Protein AF-A0A0S6UZM5-F1 (afdb_monomer_lite)

Sequence (549 aa):
MRRMVAARSAERSPAFHLGATVLGPVMTAFDAFIARRREEVSGPGRTVVVGFLGRDGFLSHRIWQQLHGTTSAYVEINRRVSLIASADTMQPLVDLLSKVFKIDAPTFGDMLKVMPARVAAFFAGFPDGIASGEELAEALPGLMNPAEIVELAAGLRARLLAYLRQAVPGFDDCTDLVLADLGYSGSVQKALRRIFNLEGIGVRLHGAYLMSLDDAFDDLAEEDSAKGFISDLVVSPHVKRMLIRNVALLEQICCSADGSVRDYDGNQVLREINPRPESQIALAAGVQAGALAFAEAAEVVARDFGLSPYATPDVAARWCAATLARLLLLPDDDELALLGELKHDVNLGTRALAPMIDGDFIRRQITARGLSAACTALAPPMWLAGCFARLSPSHAYLYALFGANRLPADVFGESPCDPVQIGLFHGNGEATLETVTVYRTGLGELRLRIPLSRAMGITTIALPLAKFAAEGLLHGVTVQSAATVRDAAESQDAIGIAADSLVYAGVRRNGAHYSTEDGDGCLLIPVAPMAQEIAVYSVAITPLGSVPR

Radius of gyration: 27.2 Å; chains: 1; bounding box: 57×62×79 Å

Foldseek 3Di:
DLVVLLVVVVPADPLLSCLQRFVQLLLLLLLVLLVVLQVVPDDPLAFEAEEEEAFLSQLSVVLNCLPPVDDHFDQQDDLLLLLLLLDPWLVSVLVLLQPAQKDAQVLVCLQQVDRQPLNQVVLVVDPVSMDRSNVCSVCVVVRDDGVVSNVSSNVQLVQSVLQCPVRIVCQLSHQEYEYEGQDALCSSVVSVVSSCVVVVNNREYEYRHCAYLPVSCPPDDPRHYYDHLQYCLQANNLLSVLLVLLCLLSSLLNTAPFAHFRGGDRNDGDGDHDLWDPVSNVSSVSSSNSSSSNSVVVVVVCVVVVHDLNPDSSNSSNVSSVSSCCCQQPNDPSSLVSRQQGWGQPPSRDSDTAGLEDLVLLLLCCQQARLLLSLVDDDPVRRSLSSLVVVHNVSSVVSSCVSNVNDDVLQGDWDWDAWDWKWFAAPVGDIDIDTWIWTQHSVRKIKTKDKDFLVRRTFKIKAQPLLFHQKWFWSFKWKFAAQDPVCRSSDSPIDTQDPVQKDWDQWDDDHRMIGHDPSRIIIMGGDDNHPYGMMMMMIIMRYDDDTPD

Secondary structure (DSSP, 8-state):
-HHHHHHTTTTS-HHHHHIIIIIHHHHHHHHHHHHHHHHHH--TT--EEEEEETTTTHHHHHHHHHHH-S--EEE---HHHHHHHT-SSSHHHHHHHTT-S-EEHHHHHHHHS---HHHHHHHHTSTTSEE-HHHHHHHHHHHS-HHHHHHHHHHHHHHHHHHHHHHSTTGGG-SEEEEEES-SS-HHHHHHHHHHHHTT---EEEEEEEE--GGGGTT--TT-EEEEEE-TTTS-HHHHHHHHHTTHHHHHHHS-SSPPEEEEETTEEEEPPP-S-HHHHHHHHHHHHHHHHHHHHHHHHHHHTT--TTSSHHHHHHHHHHHHHHHHHS--HHHHHHHTT-EEE-TTT--PEEES--HHHHHHHHHHH-HHHHHTPPSSSS-HHHHHHHH-HHHHHHHHHHHTT-S-HHHH-EEE---EEEEEEETTS-EEEEEE-EEEETTS-EEEEEEEEGGG-EEEEEE-GGGT-SEEEEEEEEEEEESSHHHHHH-S-PEEPPTTT-EEETEEEETTEEEESSS--EEEEE----SSSEEEEEEEEEEESS---

Structure (mmCIF, N/CA/C/O backbone):
data_AF-A0A0S6UZM5-F1
#
_entry.id   AF-A0A0S6UZM5-F1
#
loop_
_atom_site.group_PDB
_atom_site.id
_atom_site.type_symbol
_atom_site.label_atom_id
_atom_site.label_alt_id
_atom_site.label_comp_id
_atom_site.label_asym_id
_atom_site.label_entity_id
_atom_site.label_seq_id
_atom_site.pdbx_PDB_ins_code
_atom_site.Cartn_x
_atom_site.Cartn_y
_atom_site.Cartn_z
_atom_site.occupancy
_atom_site.B_iso_or_equiv
_atom_site.auth_seq_id
_atom_site.auth_comp_id
_atom_site.auth_asym_id
_atom_site.auth_atom_id
_atom_site.pdbx_PDB_model_num
ATOM 1 N N . MET A 1 1 ? -12.047 -24.907 13.522 1.00 85.44 1 MET A N 1
ATOM 2 C CA . MET A 1 1 ? -12.910 -23.721 13.324 1.00 85.44 1 MET A CA 1
ATOM 3 C C . MET A 1 1 ? -12.999 -23.270 11.865 1.00 85.44 1 MET A C 1
ATOM 5 O O . MET A 1 1 ? -14.012 -23.583 11.263 1.00 85.44 1 MET A O 1
ATOM 9 N N . ARG A 1 2 ? -11.972 -22.647 11.247 1.00 87.44 2 ARG A N 1
ATOM 10 C CA . ARG A 1 2 ? -12.039 -22.137 9.850 1.00 87.44 2 ARG A CA 1
ATOM 11 C C . ARG A 1 2 ? -12.701 -23.090 8.850 1.00 87.44 2 ARG A C 1
ATOM 13 O O . ARG A 1 2 ? -13.695 -22.740 8.232 1.00 87.44 2 ARG A O 1
ATOM 20 N N . ARG A 1 3 ? -12.165 -24.308 8.723 1.00 86.75 3 ARG A N 1
ATOM 21 C CA . ARG A 1 3 ? -12.686 -25.323 7.789 1.00 86.75 3 ARG A CA 1
ATOM 22 C C . ARG A 1 3 ? -14.144 -25.708 8.075 1.00 86.75 3 ARG A C 1
ATOM 24 O O . ARG A 1 3 ? -14.886 -25.985 7.148 1.00 86.75 3 ARG A O 1
ATOM 31 N N . MET A 1 4 ? -14.547 -25.703 9.345 1.00 87.44 4 MET A N 1
ATOM 32 C CA . MET A 1 4 ? -15.902 -26.077 9.766 1.00 87.44 4 MET A CA 1
ATOM 33 C C . MET A 1 4 ? -16.915 -24.992 9.409 1.00 87.44 4 MET A C 1
ATOM 35 O O . MET A 1 4 ? -18.008 -25.312 8.962 1.00 87.44 4 MET A O 1
ATOM 39 N N . VAL A 1 5 ? -16.540 -23.720 9.570 1.00 86.12 5 VAL A N 1
ATOM 40 C CA . VAL A 1 5 ? -17.376 -22.590 9.149 1.00 86.12 5 VAL A CA 1
ATOM 41 C C . VAL A 1 5 ? -17.463 -22.533 7.623 1.00 86.12 5 VAL A C 1
ATOM 43 O O . VAL A 1 5 ? -18.556 -22.431 7.081 1.00 86.12 5 VAL A O 1
ATOM 46 N N . ALA A 1 6 ? -16.336 -22.698 6.924 1.00 84.69 6 ALA A N 1
ATOM 47 C CA . ALA A 1 6 ? -16.293 -22.709 5.461 1.00 84.69 6 ALA A CA 1
ATOM 48 C C . ALA A 1 6 ? -17.192 -23.796 4.844 1.00 84.69 6 ALA A C 1
ATOM 50 O O . ALA A 1 6 ? -17.907 -23.534 3.879 1.00 84.69 6 ALA A O 1
ATOM 51 N N . ALA A 1 7 ? -17.218 -24.995 5.437 1.00 84.69 7 ALA A N 1
ATOM 52 C CA . ALA A 1 7 ? -18.064 -26.097 4.979 1.00 84.69 7 ALA A CA 1
ATOM 53 C C . ALA A 1 7 ? -19.571 -25.772 5.018 1.00 84.69 7 ALA A C 1
ATOM 55 O O . ALA A 1 7 ? -20.331 -26.345 4.244 1.00 84.69 7 ALA A O 1
ATOM 56 N N . ARG A 1 8 ? -20.009 -24.836 5.874 1.00 81.56 8 ARG A N 1
ATOM 57 C CA . ARG A 1 8 ? -21.412 -24.387 5.960 1.00 81.56 8 ARG A CA 1
ATOM 58 C C . ARG A 1 8 ? -21.798 -23.382 4.863 1.00 81.56 8 ARG A C 1
ATOM 60 O O . ARG A 1 8 ? -22.967 -23.032 4.754 1.00 81.56 8 ARG A O 1
ATOM 67 N N . SER A 1 9 ? -20.837 -22.944 4.047 1.00 73.69 9 SER A N 1
ATOM 68 C CA . SER A 1 9 ? -21.001 -21.864 3.064 1.00 73.69 9 SER A CA 1
ATOM 69 C C . SER A 1 9 ? -20.527 -22.243 1.654 1.00 73.69 9 SER A C 1
ATOM 71 O O . SER A 1 9 ? -20.304 -21.355 0.837 1.00 73.69 9 SER A O 1
ATOM 73 N N . ALA A 1 10 ? -20.374 -23.542 1.362 1.00 69.31 10 ALA A N 1
ATOM 74 C CA . ALA A 1 10 ? -19.727 -24.085 0.158 1.00 69.31 10 ALA A CA 1
ATOM 75 C C . ALA A 1 10 ? -20.266 -23.532 -1.184 1.00 69.31 10 ALA A C 1
ATOM 77 O O . ALA A 1 10 ? -19.493 -23.335 -2.115 1.00 69.31 10 ALA A O 1
ATOM 78 N N . GLU A 1 11 ? -21.559 -23.215 -1.273 1.00 76.50 11 GLU A N 1
ATOM 79 C CA . GLU A 1 11 ? -22.232 -22.799 -2.519 1.00 76.50 11 GLU A CA 1
ATOM 80 C C . GLU A 1 11 ? -22.228 -21.275 -2.772 1.00 76.50 11 GLU A C 1
ATOM 82 O O . GLU A 1 11 ? -22.949 -20.772 -3.633 1.00 76.50 11 GLU A O 1
ATOM 87 N N . ARG A 1 12 ? -21.459 -20.497 -2.001 1.00 90.06 12 ARG A N 1
ATOM 88 C CA . ARG A 1 12 ? -21.417 -19.029 -2.121 1.00 90.06 12 ARG A CA 1
ATOM 89 C C . ARG A 1 12 ? -20.424 -18.548 -3.190 1.00 90.06 12 ARG A C 1
ATOM 91 O O . ARG A 1 12 ? -19.651 -19.322 -3.744 1.00 90.06 12 ARG A O 1
ATOM 98 N N . SER A 1 13 ? -20.462 -17.247 -3.497 1.00 94.00 13 SER A N 1
ATOM 99 C CA . SER A 1 13 ? -19.566 -16.630 -4.483 1.00 94.00 13 SER A CA 1
ATOM 100 C C . SER A 1 13 ? -18.091 -16.686 -4.046 1.00 94.00 13 SER A C 1
ATOM 102 O O . SER A 1 13 ? -17.817 -16.723 -2.843 1.00 94.00 13 SER A O 1
ATOM 104 N N . PRO A 1 14 ? -17.123 -16.617 -4.983 1.00 95.12 14 PRO A N 1
ATOM 105 C CA . PRO A 1 14 ? -15.694 -16.583 -4.645 1.00 95.12 14 PRO A CA 1
ATOM 106 C C . PRO A 1 14 ? -15.320 -15.457 -3.669 1.00 95.12 14 PRO A C 1
ATOM 108 O O . PRO A 1 14 ? -14.567 -15.672 -2.724 1.00 95.12 14 PRO A O 1
ATOM 111 N N . ALA A 1 15 ? -15.920 -14.273 -3.836 1.00 96.88 15 ALA A N 1
ATOM 112 C CA . ALA A 1 15 ? -15.749 -13.141 -2.925 1.00 96.88 15 ALA A CA 1
ATOM 113 C C . ALA A 1 15 ? -16.181 -13.483 -1.494 1.00 96.88 15 ALA A C 1
ATOM 115 O O . ALA A 1 15 ? -15.427 -13.281 -0.543 1.00 96.88 15 ALA A O 1
ATOM 116 N N . PHE A 1 16 ? -17.370 -14.070 -1.342 1.00 97.00 16 PHE A N 1
ATOM 117 C CA . PHE A 1 16 ? -17.861 -14.515 -0.043 1.00 97.00 16 PHE A CA 1
ATOM 118 C C . PHE A 1 16 ? -16.939 -15.574 0.570 1.00 97.00 16 PHE A C 1
ATOM 120 O O . PHE A 1 16 ? -16.645 -15.517 1.762 1.00 97.00 16 PHE A O 1
ATOM 127 N N . HIS A 1 17 ? -16.445 -16.520 -0.231 1.00 94.81 17 HIS A N 1
ATOM 128 C CA . HIS A 1 17 ? -15.506 -17.547 0.225 1.00 94.81 17 HIS A CA 1
ATOM 129 C C . HIS A 1 17 ? -14.191 -16.970 0.734 1.00 94.81 17 HIS A C 1
ATOM 131 O O . HIS A 1 17 ? -13.746 -17.354 1.819 1.00 94.81 17 HIS A O 1
ATOM 137 N N . LEU A 1 18 ? -13.594 -16.016 0.016 1.00 95.94 18 LEU A N 1
ATOM 138 C CA . LEU A 1 18 ? -12.414 -15.286 0.487 1.00 95.94 18 LEU A CA 1
ATOM 139 C C . LEU A 1 18 ? -12.703 -14.607 1.835 1.00 95.94 18 LEU A C 1
ATOM 141 O O . LEU A 1 18 ? -11.931 -14.736 2.790 1.00 95.94 18 LEU A O 1
ATOM 145 N N . GLY A 1 19 ? -13.863 -13.959 1.935 1.00 97.00 19 GLY A N 1
ATOM 146 C CA . GLY A 1 19 ? -14.378 -13.377 3.169 1.00 97.00 19 GLY A CA 1
ATOM 147 C C . GLY A 1 19 ? -14.452 -14.378 4.316 1.00 97.00 19 GLY A C 1
ATOM 148 O O . GLY A 1 19 ? -13.893 -14.146 5.380 1.00 97.00 19 GLY A O 1
ATOM 149 N N . ALA A 1 20 ? -15.094 -15.523 4.108 1.00 95.88 20 ALA A N 1
ATOM 150 C CA . ALA A 1 20 ? -15.341 -16.505 5.160 1.00 95.88 20 ALA A CA 1
ATOM 151 C C . ALA A 1 20 ? -14.094 -17.313 5.559 1.00 95.88 20 ALA A C 1
ATOM 153 O O . ALA A 1 20 ? -14.008 -17.821 6.679 1.00 95.88 20 ALA A O 1
ATOM 154 N N . THR A 1 21 ? -13.127 -17.475 4.654 1.00 94.25 21 THR A N 1
ATOM 155 C CA . THR A 1 21 ? -11.963 -18.349 4.869 1.00 94.25 21 THR A CA 1
ATOM 156 C C . THR A 1 21 ? -10.681 -17.591 5.191 1.00 94.25 21 THR A C 1
ATOM 158 O O . THR A 1 21 ? -9.805 -18.139 5.862 1.00 94.25 21 THR A O 1
ATOM 161 N N . VAL A 1 22 ? -10.547 -16.339 4.769 1.00 95.88 22 VAL A N 1
ATOM 162 C CA . VAL A 1 22 ? -9.329 -15.557 4.997 1.00 95.88 22 VAL A CA 1
ATOM 163 C C . VAL A 1 22 ? -9.628 -14.386 5.911 1.00 95.88 22 VAL A C 1
ATOM 165 O O . VAL A 1 22 ? -9.108 -14.341 7.027 1.00 95.88 22 VAL A O 1
ATOM 168 N N . LEU A 1 23 ? -10.494 -13.475 5.468 1.00 97.44 23 LEU A N 1
ATOM 169 C CA . LEU A 1 23 ? -10.681 -12.200 6.151 1.00 97.44 23 LEU A CA 1
ATOM 170 C C . LEU A 1 23 ? -11.438 -12.356 7.476 1.00 97.44 23 LEU A C 1
ATOM 172 O O . LEU A 1 23 ? -10.972 -11.881 8.500 1.00 97.44 23 LEU A O 1
ATOM 176 N N . GLY A 1 24 ? -12.544 -13.093 7.490 1.00 97.06 24 GLY A N 1
ATOM 177 C CA . GLY A 1 24 ? -13.364 -13.372 8.670 1.00 97.06 24 GLY A CA 1
ATOM 178 C C . GLY A 1 24 ? -12.556 -13.891 9.858 1.00 97.06 24 GLY A C 1
ATOM 179 O O . GLY A 1 24 ? -12.554 -13.236 10.895 1.00 97.06 24 GLY A O 1
ATOM 180 N N . PRO A 1 25 ? -11.794 -14.996 9.722 1.00 96.75 25 PRO A N 1
ATOM 181 C CA . PRO A 1 25 ? -10.934 -15.498 10.794 1.00 96.75 25 PRO A CA 1
ATOM 182 C C . PRO A 1 25 ? -9.990 -14.454 11.389 1.00 96.75 25 PRO A C 1
ATOM 184 O O . PRO A 1 25 ? -9.824 -14.411 12.608 1.00 96.75 25 PRO A O 1
ATOM 187 N N . VAL A 1 26 ? -9.390 -13.622 10.535 1.00 97.81 26 VAL A N 1
ATOM 188 C CA . VAL A 1 26 ? -8.460 -12.566 10.943 1.00 97.81 26 VAL A CA 1
ATOM 189 C C . VAL A 1 26 ? -9.202 -11.449 11.667 1.00 97.81 26 VAL A C 1
ATOM 191 O O . VAL A 1 26 ? -8.804 -11.062 12.762 1.00 97.81 26 VAL A O 1
ATOM 194 N N . MET A 1 27 ? -10.300 -10.961 11.092 1.00 98.06 27 MET A N 1
ATOM 195 C CA . MET A 1 27 ? -11.045 -9.831 11.638 1.00 98.06 27 MET A CA 1
ATOM 196 C C . MET A 1 27 ? -11.783 -10.188 12.933 1.00 98.06 27 MET A C 1
ATOM 198 O O . MET A 1 27 ? -11.846 -9.358 13.831 1.00 98.06 27 MET A O 1
ATOM 202 N N . THR A 1 28 ? -12.261 -11.427 13.096 1.00 97.31 28 THR A N 1
ATOM 203 C CA . THR A 1 28 ? -12.820 -11.904 14.375 1.00 97.31 28 THR A CA 1
ATOM 204 C C . THR A 1 28 ? -11.739 -12.043 15.453 1.00 97.31 28 THR A C 1
ATOM 206 O O . THR A 1 28 ? -11.984 -11.756 16.620 1.00 97.31 28 THR A O 1
ATOM 209 N N . ALA A 1 29 ? -10.516 -12.447 15.092 1.00 97.62 29 ALA A N 1
ATOM 210 C CA . ALA A 1 29 ? -9.406 -12.453 16.047 1.00 97.62 29 ALA A CA 1
ATOM 211 C C . ALA A 1 29 ? -8.964 -11.030 16.426 1.00 97.62 29 ALA A C 1
ATOM 213 O O . ALA A 1 29 ? -8.625 -10.776 17.583 1.00 97.62 29 ALA A O 1
ATOM 214 N N . PHE A 1 30 ? -8.993 -10.105 15.464 1.00 98.31 30 PHE A N 1
ATOM 215 C CA . PHE A 1 30 ? -8.709 -8.696 15.702 1.00 98.31 30 PHE A CA 1
ATOM 216 C C . PHE A 1 30 ? -9.771 -8.037 16.594 1.00 98.31 30 PHE A C 1
ATOM 218 O O . PHE A 1 30 ? -9.415 -7.298 17.505 1.00 98.31 30 PHE A O 1
ATOM 225 N N . ASP A 1 31 ? -11.050 -8.373 16.421 1.00 97.69 31 ASP A N 1
ATOM 226 C CA . ASP A 1 31 ? -12.130 -7.971 17.332 1.00 97.69 31 ASP A CA 1
ATOM 227 C C . ASP A 1 31 ? -11.852 -8.410 18.783 1.00 97.69 31 ASP A C 1
ATOM 229 O O . ASP A 1 31 ? -11.865 -7.585 19.700 1.00 97.69 31 ASP A O 1
ATOM 233 N N . ALA A 1 32 ? -11.456 -9.673 18.991 1.00 96.88 32 ALA A N 1
ATOM 234 C CA . ALA A 1 32 ? -11.058 -10.164 20.312 1.00 96.88 32 ALA A CA 1
ATOM 235 C C . ALA A 1 32 ? -9.831 -9.420 20.882 1.00 96.88 32 ALA A C 1
ATOM 237 O O . ALA A 1 32 ? -9.722 -9.225 22.096 1.00 96.88 32 ALA A O 1
ATOM 238 N N . PHE A 1 33 ? -8.901 -8.987 20.027 1.00 97.94 33 PHE A N 1
ATOM 239 C CA . PHE A 1 33 ? -7.779 -8.135 20.426 1.00 97.94 33 PHE A CA 1
ATOM 240 C C . PHE A 1 33 ? -8.234 -6.725 20.835 1.00 97.94 33 PHE A C 1
ATOM 242 O O . PHE A 1 33 ? -7.762 -6.216 21.852 1.00 97.94 33 PHE A O 1
ATOM 249 N N . ILE A 1 34 ? -9.176 -6.113 20.114 1.00 97.75 34 ILE A N 1
ATOM 250 C CA . ILE A 1 34 ? -9.752 -4.804 20.467 1.00 97.75 34 ILE A CA 1
ATOM 251 C C . ILE A 1 34 ? -10.487 -4.886 21.810 1.00 97.75 34 ILE A C 1
ATOM 253 O O . ILE A 1 34 ? -10.294 -4.020 22.665 1.00 97.75 34 ILE A O 1
ATOM 257 N N . ALA A 1 35 ? -11.272 -5.945 22.036 1.00 96.31 35 ALA A N 1
ATOM 258 C CA . ALA A 1 35 ? -11.973 -6.168 23.301 1.00 96.31 35 ALA A CA 1
ATOM 259 C C . ALA A 1 35 ? -10.993 -6.238 24.483 1.00 96.31 35 ALA A C 1
ATOM 261 O O . ALA A 1 35 ? -11.160 -5.527 25.473 1.00 96.31 35 ALA A O 1
ATOM 262 N N . ARG A 1 36 ? -9.897 -6.991 24.333 1.00 95.94 36 ARG A N 1
ATOM 263 C CA . ARG A 1 36 ? -8.811 -7.022 25.325 1.00 95.94 36 ARG A CA 1
ATOM 264 C C . ARG A 1 36 ? -8.165 -5.672 25.520 1.00 95.94 36 ARG A C 1
ATOM 266 O O . ARG A 1 36 ? -7.889 -5.286 26.647 1.00 95.94 36 ARG A O 1
ATOM 273 N N . ARG A 1 37 ? -7.913 -4.942 24.434 1.00 96.31 37 ARG A N 1
ATOM 274 C CA . ARG A 1 37 ? -7.292 -3.626 24.530 1.00 96.31 37 ARG A CA 1
ATOM 275 C C . ARG A 1 37 ? -8.156 -2.666 25.343 1.00 96.31 37 ARG A C 1
ATOM 277 O O . ARG A 1 37 ? -7.624 -1.929 26.167 1.00 96.31 37 ARG A O 1
ATOM 284 N N . ARG A 1 38 ? -9.475 -2.718 25.151 1.00 95.94 38 ARG A N 1
ATOM 285 C CA . ARG A 1 38 ? -10.454 -1.989 25.965 1.00 95.94 38 ARG A CA 1
ATOM 286 C C . ARG A 1 38 ? -10.398 -2.422 27.432 1.00 95.94 38 ARG A C 1
ATOM 288 O O . ARG A 1 38 ? -10.387 -1.558 28.304 1.00 95.94 38 ARG A O 1
ATOM 295 N N . GLU A 1 39 ? -10.343 -3.720 27.718 1.00 95.38 39 GLU A N 1
ATOM 296 C CA . GLU A 1 39 ? -10.223 -4.243 29.089 1.00 95.38 39 GLU A CA 1
ATOM 297 C C . GLU A 1 39 ? -8.922 -3.795 29.776 1.00 95.38 39 GLU A C 1
ATOM 299 O O . GLU A 1 39 ? -8.967 -3.350 30.918 1.00 95.38 39 GLU A O 1
ATOM 304 N N . GLU A 1 40 ? -7.784 -3.833 29.075 1.00 95.88 40 GLU A N 1
ATOM 305 C CA . GLU A 1 40 ? -6.468 -3.418 29.593 1.00 95.88 40 GLU A CA 1
ATOM 306 C C . GLU A 1 40 ? -6.440 -1.963 30.071 1.00 95.88 40 GLU A C 1
ATOM 308 O O . GLU A 1 40 ? -5.724 -1.634 31.016 1.00 95.88 40 GLU A O 1
ATOM 313 N N . VAL A 1 41 ? -7.166 -1.080 29.383 1.00 95.56 41 VAL A N 1
ATOM 314 C CA . VAL A 1 41 ? -7.205 0.352 29.716 1.00 95.56 41 VAL A CA 1
ATOM 315 C C . VAL A 1 41 ? -8.385 0.710 30.614 1.00 95.56 41 VAL A C 1
ATOM 317 O O . VAL A 1 41 ? -8.430 1.821 31.139 1.00 95.56 41 VAL A O 1
ATOM 320 N N . SER A 1 42 ? -9.307 -0.228 30.839 1.00 93.81 42 SER A N 1
ATOM 321 C CA . SER A 1 42 ? -10.415 -0.072 31.779 1.00 93.81 42 SER A CA 1
ATOM 322 C C . SER A 1 42 ? -9.931 -0.135 33.232 1.00 93.81 42 SER A C 1
ATOM 324 O O . SER A 1 42 ? -8.879 -0.685 33.548 1.00 93.81 42 SER A O 1
ATOM 326 N N . GLY A 1 43 ? -10.709 0.437 34.148 1.00 91.50 43 GLY A N 1
ATOM 327 C CA . GLY A 1 43 ? -10.397 0.440 35.576 1.00 91.50 43 GLY A CA 1
ATOM 328 C C . GLY A 1 43 ? -11.340 1.340 36.375 1.00 91.50 43 GLY A C 1
ATOM 329 O O . GLY A 1 43 ? -12.168 2.037 35.784 1.00 91.50 43 GLY A O 1
ATOM 330 N N . PRO A 1 44 ? -11.238 1.347 37.716 1.00 91.12 44 PRO A N 1
ATOM 331 C CA . PRO A 1 44 ? -12.053 2.219 38.556 1.00 91.12 44 PRO A CA 1
ATOM 332 C C . PRO A 1 44 ? -11.910 3.693 38.150 1.00 91.12 44 PRO A C 1
ATOM 334 O O . PRO A 1 44 ? -10.797 4.205 38.050 1.00 91.12 44 PRO A O 1
ATOM 337 N N . GLY A 1 45 ? -13.039 4.368 37.911 1.00 90.44 45 GLY A N 1
ATOM 338 C CA . GLY A 1 45 ? -13.072 5.780 37.510 1.00 90.44 45 GLY A CA 1
ATOM 339 C C . GLY A 1 45 ? -12.680 6.059 36.056 1.00 90.44 45 GLY A C 1
ATOM 340 O O . GLY A 1 45 ? -12.530 7.225 35.701 1.00 90.44 45 GLY A O 1
ATOM 341 N N . ARG A 1 46 ? -12.508 5.025 35.220 1.00 93.50 46 ARG A N 1
ATOM 342 C CA . ARG A 1 46 ? -12.264 5.184 33.783 1.00 93.50 46 ARG A CA 1
ATOM 343 C C . ARG A 1 46 ? -13.523 4.916 32.972 1.00 93.50 46 ARG A C 1
ATOM 345 O O . ARG A 1 46 ? -14.173 3.885 33.143 1.00 93.50 46 ARG A O 1
ATOM 352 N N . THR A 1 47 ? -13.807 5.815 32.043 1.00 94.62 47 THR A N 1
ATOM 353 C CA . THR A 1 47 ? -14.874 5.694 31.052 1.00 94.62 47 THR A CA 1
ATOM 354 C C . THR A 1 47 ? -14.224 5.476 29.692 1.00 94.62 47 THR A C 1
ATOM 356 O O . THR A 1 47 ? -13.693 6.414 29.096 1.00 94.62 47 THR A O 1
ATOM 359 N N . VAL A 1 48 ? -14.247 4.226 29.223 1.00 95.19 48 VAL A N 1
ATOM 360 C CA . VAL A 1 48 ? -13.569 3.805 27.989 1.00 95.19 48 VAL A CA 1
ATOM 361 C C . VAL A 1 48 ? -14.565 3.666 26.844 1.00 95.19 48 VAL A C 1
ATOM 363 O O . VAL A 1 48 ? -15.480 2.837 26.914 1.00 95.19 48 VAL A O 1
ATOM 366 N N . VAL A 1 49 ? -14.339 4.406 25.761 1.00 95.81 49 VAL A N 1
ATOM 367 C CA . VAL A 1 49 ? -15.097 4.280 24.507 1.00 95.81 49 VAL A CA 1
ATOM 368 C C . VAL A 1 49 ? -14.218 3.650 23.429 1.00 95.81 49 VAL A C 1
ATOM 370 O O . VAL A 1 49 ? -13.026 3.932 23.346 1.00 95.81 49 VAL A O 1
ATOM 373 N N . VAL A 1 50 ? -14.800 2.786 22.594 1.00 96.94 50 VAL A N 1
ATOM 374 C CA . VAL A 1 50 ? -14.127 2.227 21.412 1.00 96.94 50 VAL A CA 1
ATOM 375 C C . VAL A 1 50 ? -14.625 2.954 20.169 1.00 96.94 50 VAL A C 1
ATOM 377 O O . VAL A 1 50 ? -15.821 2.930 19.870 1.00 96.94 50 VAL A O 1
ATOM 380 N N . GLY A 1 51 ? -13.709 3.596 19.452 1.00 96.88 51 GLY A N 1
ATOM 381 C CA . GLY A 1 51 ? -13.930 4.219 18.155 1.00 96.88 51 GLY A CA 1
ATOM 382 C C . GLY A 1 51 ? -13.222 3.443 17.049 1.00 96.88 51 GLY A C 1
ATOM 383 O O . GLY A 1 51 ? -12.028 3.175 17.134 1.00 96.88 51 GLY A O 1
ATOM 384 N N . PHE A 1 52 ? -13.946 3.102 15.993 1.00 97.06 52 PHE A N 1
ATOM 385 C CA . PHE A 1 52 ? -13.397 2.504 14.783 1.00 97.06 52 PHE A CA 1
ATOM 386 C C . PHE A 1 52 ? -13.160 3.601 13.759 1.00 97.06 52 PHE A C 1
ATOM 388 O O . PHE A 1 52 ? -14.104 4.308 13.399 1.00 97.06 52 PHE A O 1
ATOM 395 N N . LEU A 1 53 ? -11.919 3.756 13.299 1.00 95.50 53 LEU A N 1
ATOM 396 C CA . LEU A 1 53 ? -11.602 4.774 12.305 1.00 95.50 53 LEU A CA 1
ATOM 397 C C . LEU A 1 53 ? -12.308 4.460 10.982 1.00 95.50 53 LEU A C 1
ATOM 399 O O . LEU A 1 53 ? -12.347 3.321 10.516 1.00 95.50 53 LEU A O 1
ATOM 403 N N . GLY A 1 54 ? -12.925 5.487 10.408 1.00 90.19 54 GLY A N 1
ATOM 404 C CA . GLY A 1 54 ? -13.761 5.366 9.228 1.00 90.19 54 GLY A CA 1
ATOM 405 C C . GLY A 1 54 ? -12.984 4.937 7.994 1.00 90.19 54 GLY A C 1
ATOM 406 O O . GLY A 1 54 ? -11.758 5.016 7.936 1.00 90.19 54 GLY A O 1
ATOM 407 N N . ARG A 1 55 ? -13.740 4.508 6.983 1.00 89.19 55 ARG A N 1
ATOM 408 C CA . ARG A 1 55 ? -13.245 3.856 5.773 1.00 89.19 55 ARG A CA 1
ATOM 409 C C . ARG A 1 55 ? -12.636 2.502 6.119 1.00 89.19 55 ARG A C 1
ATOM 411 O O . ARG A 1 55 ? -13.388 1.538 6.094 1.00 89.19 55 ARG A O 1
ATOM 418 N N . ASP A 1 56 ? -11.367 2.408 6.495 1.00 90.25 56 ASP A N 1
ATOM 419 C CA . ASP A 1 56 ? -10.663 1.120 6.614 1.00 90.25 56 ASP A CA 1
ATOM 420 C C . ASP A 1 56 ? -11.094 0.295 7.841 1.00 90.25 56 ASP A C 1
ATOM 422 O O . ASP A 1 56 ? -11.163 -0.933 7.771 1.00 90.25 56 ASP A O 1
ATOM 426 N N . GLY A 1 57 ? -11.507 0.944 8.934 1.00 93.81 57 GLY A N 1
ATOM 427 C CA . GLY A 1 57 ? -12.074 0.276 10.112 1.00 93.81 57 GLY A CA 1
ATOM 428 C C . GLY A 1 57 ? -13.538 -0.162 9.964 1.00 93.81 57 GLY A C 1
ATOM 429 O O . GLY A 1 57 ? -14.111 -0.679 10.926 1.00 93.81 57 GLY A O 1
ATOM 430 N N . PHE A 1 58 ? -14.162 0.009 8.790 1.00 96.12 58 PHE A N 1
ATOM 431 C CA . PHE A 1 58 ? -15.578 -0.304 8.562 1.00 96.12 58 PHE A CA 1
ATOM 432 C C . PHE A 1 58 ? -15.930 -1.765 8.857 1.00 96.12 58 PHE A C 1
ATOM 434 O O . PHE A 1 58 ? -16.854 -2.028 9.627 1.00 96.12 58 PHE A O 1
ATOM 441 N N . LEU A 1 59 ? -15.193 -2.727 8.294 1.00 97.69 59 LEU A N 1
ATOM 442 C CA . LEU A 1 59 ? -15.474 -4.143 8.542 1.00 97.69 59 LEU A CA 1
ATOM 443 C C . LEU A 1 59 ? -15.299 -4.519 10.023 1.00 97.69 59 LEU A C 1
ATOM 445 O O . LEU A 1 59 ? -16.141 -5.228 10.573 1.00 97.69 59 LEU A O 1
ATOM 449 N N . SER A 1 60 ? -14.252 -4.012 10.680 1.00 97.12 60 SER A N 1
ATOM 450 C CA . SER A 1 60 ? -14.025 -4.222 12.117 1.00 97.12 60 SER A CA 1
ATOM 451 C C . SER A 1 60 ? -15.200 -3.702 12.945 1.00 97.12 60 SER A C 1
ATOM 453 O O . SER A 1 60 ? -15.696 -4.407 13.819 1.00 97.12 60 SER A O 1
ATOM 455 N N . HIS A 1 61 ? -15.700 -2.507 12.619 1.00 96.94 61 HIS A N 1
ATOM 456 C CA . HIS A 1 61 ? -16.865 -1.924 13.279 1.00 96.94 61 HIS A CA 1
ATOM 457 C C . HIS A 1 61 ? -18.122 -2.781 13.092 1.00 96.94 61 HIS A C 1
ATOM 459 O O . HIS A 1 61 ? -18.856 -3.026 14.046 1.00 96.94 61 HIS A O 1
ATOM 465 N N . ARG A 1 62 ? -18.367 -3.280 11.874 1.00 96.56 62 ARG A N 1
ATOM 466 C CA . ARG A 1 62 ? -19.521 -4.143 11.571 1.00 96.56 62 ARG A CA 1
ATOM 467 C C . ARG A 1 62 ? -19.481 -5.452 12.360 1.00 96.56 62 ARG A C 1
ATOM 469 O O . ARG A 1 62 ? -20.511 -5.867 12.884 1.00 96.56 62 ARG A O 1
ATOM 476 N N . ILE A 1 63 ? -18.305 -6.072 12.466 1.00 96.94 63 ILE A N 1
ATOM 477 C CA . ILE A 1 63 ? -18.101 -7.276 13.283 1.00 96.94 63 ILE A CA 1
ATOM 478 C C . ILE A 1 63 ? -18.345 -6.958 14.759 1.00 96.94 63 ILE A C 1
ATOM 480 O O . ILE A 1 63 ? -19.102 -7.676 15.409 1.00 96.94 63 ILE A O 1
ATOM 484 N N . TRP A 1 64 ? -17.793 -5.852 15.264 1.00 96.25 64 TRP A N 1
ATOM 485 C CA . TRP A 1 64 ? -17.987 -5.444 16.654 1.00 96.25 64 TRP A CA 1
ATOM 486 C C . TRP A 1 64 ? -19.466 -5.243 16.998 1.00 96.25 64 TRP A C 1
ATOM 488 O O . TRP A 1 64 ? -19.959 -5.770 17.996 1.00 96.25 64 TRP A O 1
ATOM 498 N N . GLN A 1 65 ? -20.197 -4.514 16.148 1.00 94.31 65 GLN A N 1
ATOM 499 C CA . GLN A 1 65 ? -21.634 -4.288 16.316 1.00 94.31 65 GLN A CA 1
ATOM 500 C C . GLN A 1 65 ? -22.415 -5.603 16.364 1.00 94.31 65 GLN A C 1
ATOM 502 O O . GLN A 1 65 ? -23.321 -5.747 17.183 1.00 94.31 65 GLN A O 1
ATOM 507 N N . GLN A 1 66 ? -22.057 -6.555 15.501 1.00 92.81 66 GLN A N 1
ATOM 508 C CA . GLN A 1 66 ? -22.726 -7.846 15.418 1.00 92.81 66 GLN A CA 1
ATOM 509 C C . GLN A 1 66 ? -22.448 -8.738 16.636 1.00 92.81 66 GLN A C 1
ATOM 511 O O . GLN A 1 66 ? -23.361 -9.419 17.094 1.00 92.81 66 GLN A O 1
ATOM 516 N N . LEU A 1 67 ? -21.216 -8.743 17.153 1.00 92.88 67 LEU A N 1
ATOM 517 C CA . LEU A 1 67 ? -20.810 -9.643 18.238 1.00 92.88 67 LEU A CA 1
ATOM 518 C C . LEU A 1 67 ? -21.108 -9.093 19.634 1.00 92.88 67 LEU A C 1
ATOM 520 O O . LEU A 1 67 ? -21.505 -9.847 20.518 1.00 92.88 67 LEU A O 1
ATOM 524 N N . HIS A 1 68 ? -20.923 -7.790 19.853 1.00 90.50 68 HIS A N 1
ATOM 525 C CA . HIS A 1 68 ? -20.991 -7.221 21.202 1.00 90.50 68 HIS A CA 1
ATOM 526 C C . HIS A 1 68 ? -22.305 -6.501 21.486 1.00 90.50 68 HIS A C 1
ATOM 528 O O . HIS A 1 68 ? -22.661 -6.354 22.651 1.00 90.50 68 HIS A O 1
ATOM 534 N N . GLY A 1 69 ? -23.009 -5.996 20.464 1.00 76.25 69 GLY A N 1
ATOM 535 C CA . GLY A 1 69 ? -24.235 -5.201 20.644 1.00 76.25 69 GLY A CA 1
ATOM 536 C C . GLY A 1 69 ? -24.070 -3.965 21.550 1.00 76.25 69 GLY A C 1
ATOM 537 O O . GLY A 1 69 ? -25.059 -3.419 22.034 1.00 76.25 69 GLY A O 1
ATOM 538 N N . THR A 1 70 ? -22.828 -3.544 21.822 1.00 68.69 70 THR A N 1
ATOM 539 C CA . THR A 1 70 ? -22.474 -2.452 22.741 1.00 68.69 70 THR A CA 1
ATOM 540 C C . THR A 1 70 ? -22.243 -1.138 22.000 1.00 68.69 70 THR A C 1
ATOM 542 O O . THR A 1 70 ? -22.052 -1.103 20.786 1.00 68.69 70 THR A O 1
ATOM 545 N N . THR A 1 71 ? -22.232 -0.037 22.753 1.00 75.62 71 THR A N 1
ATOM 546 C CA . THR A 1 71 ? -21.891 1.301 22.261 1.00 75.62 71 THR A CA 1
ATOM 547 C C . THR A 1 71 ? -20.434 1.363 21.792 1.00 75.62 71 THR A C 1
ATOM 549 O O . THR A 1 71 ? -19.511 1.401 22.606 1.00 75.62 71 THR A O 1
ATOM 552 N N . SER A 1 72 ? -20.243 1.411 20.477 1.00 90.88 72 SER A N 1
ATOM 553 C CA . SER A 1 72 ? -19.007 1.813 19.801 1.00 90.88 72 SER A CA 1
ATOM 554 C C . SER A 1 72 ? -19.281 2.998 18.882 1.00 90.88 72 SER A C 1
ATOM 556 O O . SER A 1 72 ? -20.418 3.208 18.456 1.00 90.88 72 SER A O 1
ATOM 558 N N . ALA A 1 73 ? -18.239 3.750 18.548 1.00 93.75 73 ALA A N 1
ATOM 559 C CA . ALA A 1 73 ? -18.315 4.845 17.591 1.00 93.75 73 ALA A CA 1
ATOM 560 C C . ALA A 1 73 ? -17.720 4.427 16.241 1.00 93.75 73 ALA A C 1
ATOM 562 O O . ALA A 1 73 ? -16.651 3.818 16.194 1.00 93.75 73 ALA A O 1
ATOM 563 N N . TYR A 1 74 ? -18.377 4.795 15.142 1.00 94.62 74 TYR A N 1
ATOM 564 C CA . TYR A 1 74 ? -17.760 4.804 13.816 1.00 94.62 74 TYR A CA 1
ATOM 565 C C . TYR A 1 74 ? -17.278 6.222 13.534 1.00 94.62 74 TYR A C 1
ATOM 567 O O . TYR A 1 74 ? -18.082 7.132 13.334 1.00 94.62 74 TYR A O 1
ATOM 575 N N . VAL A 1 75 ? -15.966 6.412 13.607 1.00 94.44 75 VAL A N 1
ATOM 576 C CA . VAL A 1 75 ? -15.325 7.724 13.649 1.00 94.44 75 VAL A CA 1
ATOM 577 C C . VAL A 1 75 ? -14.716 8.019 12.287 1.00 94.44 75 VAL A C 1
ATOM 579 O O . VAL A 1 75 ? -13.586 7.645 11.984 1.00 94.44 75 VAL A O 1
ATOM 582 N N . GLU A 1 76 ? -15.482 8.693 11.443 1.00 93.94 76 GLU A N 1
ATOM 583 C CA . GLU A 1 76 ? -15.097 9.079 10.093 1.00 93.94 76 GLU A CA 1
ATOM 584 C C . GLU A 1 76 ? -14.107 10.239 10.117 1.00 93.94 76 GLU A C 1
ATOM 586 O O . GLU A 1 76 ? -14.464 11.402 9.978 1.00 93.94 76 GLU A O 1
ATOM 591 N N . ILE A 1 77 ? -12.834 9.894 10.286 1.00 91.62 77 ILE A N 1
ATOM 592 C CA . ILE A 1 77 ? -11.705 10.812 10.212 1.00 91.62 77 ILE A CA 1
ATOM 593 C C . ILE A 1 77 ? -10.714 10.232 9.219 1.00 91.62 77 ILE A C 1
ATOM 595 O O . ILE A 1 77 ? -10.278 9.094 9.373 1.00 91.62 77 ILE A O 1
ATOM 599 N N . ASN A 1 78 ? -10.319 11.018 8.218 1.00 87.88 78 ASN A N 1
ATOM 600 C CA . ASN A 1 78 ? -9.205 10.641 7.358 1.00 87.88 78 ASN A CA 1
ATOM 601 C C . ASN A 1 78 ? -7.909 11.348 7.773 1.00 87.88 78 ASN A C 1
ATOM 603 O O . ASN A 1 78 ? -7.914 12.421 8.382 1.00 87.88 78 ASN A O 1
ATOM 607 N N . ARG A 1 79 ? -6.782 10.743 7.379 1.00 88.06 79 ARG A N 1
ATOM 608 C CA . ARG A 1 79 ? -5.426 11.228 7.675 1.00 88.06 79 ARG A CA 1
ATOM 609 C C . ARG A 1 79 ? -5.219 12.691 7.266 1.00 88.06 79 ARG A C 1
ATOM 611 O O . ARG A 1 79 ? -4.587 13.444 7.998 1.00 88.06 79 ARG A O 1
ATOM 618 N N . ARG A 1 80 ? -5.740 13.092 6.103 1.00 88.19 80 ARG A N 1
ATOM 619 C CA . ARG A 1 80 ? -5.586 14.448 5.558 1.00 88.19 80 ARG A CA 1
ATOM 620 C C . ARG A 1 80 ? -6.268 15.493 6.442 1.00 88.19 80 ARG A C 1
ATOM 622 O O . ARG A 1 80 ? -5.620 16.439 6.876 1.00 88.19 80 ARG A O 1
ATOM 629 N N . VAL A 1 81 ? -7.554 15.304 6.735 1.00 90.31 81 VAL A N 1
ATOM 630 C CA . VAL A 1 81 ? -8.359 16.231 7.544 1.00 90.31 81 VAL A CA 1
ATOM 631 C C . VAL A 1 81 ? -7.805 16.331 8.961 1.00 90.31 81 VAL A C 1
ATOM 633 O O . VAL A 1 81 ? -7.680 17.438 9.477 1.00 90.31 81 VAL A O 1
ATOM 636 N N . SER A 1 82 ? -7.406 15.210 9.573 1.00 92.62 82 SER A N 1
ATOM 637 C CA . SER A 1 82 ? -6.813 15.239 10.913 1.00 92.62 82 SER A CA 1
ATOM 638 C C . SER A 1 82 ? -5.482 15.991 10.942 1.00 92.62 82 SER A C 1
ATOM 640 O O . SER A 1 82 ? -5.255 16.776 11.858 1.00 92.62 82 SER A O 1
ATOM 642 N N . LEU A 1 83 ? -4.613 15.795 9.941 1.00 92.00 83 LEU A N 1
ATOM 643 C CA . LEU A 1 83 ? -3.323 16.490 9.875 1.00 92.00 83 LEU A CA 1
ATOM 644 C C . LEU A 1 83 ? -3.508 18.002 9.718 1.00 92.00 83 LEU A C 1
ATOM 646 O O . LEU A 1 83 ? -2.899 18.755 10.476 1.00 92.00 83 LEU A O 1
ATOM 650 N N . ILE A 1 84 ? -4.393 18.439 8.815 1.00 92.69 84 ILE A N 1
ATOM 651 C CA . ILE A 1 84 ? -4.701 19.865 8.634 1.00 92.69 84 ILE A CA 1
ATOM 652 C C . ILE A 1 84 ? -5.299 20.451 9.920 1.00 92.69 84 ILE A C 1
ATOM 654 O O . ILE A 1 84 ? -4.832 21.481 10.387 1.00 92.69 84 ILE A O 1
ATOM 658 N N . ALA A 1 85 ? -6.275 19.783 10.544 1.00 94.81 85 ALA A N 1
ATOM 659 C CA . ALA A 1 85 ? -6.895 20.251 11.789 1.00 94.81 85 ALA A CA 1
ATOM 660 C C . ALA A 1 85 ? -5.905 20.336 12.968 1.00 94.81 85 ALA A C 1
ATOM 662 O O . ALA A 1 85 ? -6.072 21.158 13.872 1.00 94.81 85 ALA A O 1
ATOM 663 N N . SER A 1 86 ? -4.868 19.495 12.960 1.00 94.94 86 SER A N 1
ATOM 664 C CA . SER A 1 86 ? -3.818 19.492 13.980 1.00 94.94 86 SER A CA 1
ATOM 665 C C . SER A 1 86 ? -2.777 20.600 13.812 1.00 94.94 86 SER A C 1
ATOM 667 O O . SER A 1 86 ? -1.930 20.764 14.685 1.00 94.94 86 SER A O 1
ATOM 669 N N . ALA A 1 87 ? -2.805 21.352 12.709 1.00 93.94 87 ALA A N 1
ATOM 670 C CA . ALA A 1 87 ? -1.807 22.376 12.451 1.00 93.94 87 ALA A CA 1
ATOM 671 C C . ALA A 1 87 ? -1.970 23.596 13.378 1.00 93.94 87 ALA A C 1
ATOM 673 O O . ALA A 1 87 ? -3.008 24.253 13.413 1.00 93.94 87 ALA A O 1
ATOM 674 N N . ASP A 1 88 ? -0.900 23.916 14.103 1.00 92.94 88 ASP A N 1
ATOM 675 C CA . ASP A 1 88 ? -0.675 25.189 14.816 1.00 92.94 88 ASP A CA 1
ATOM 676 C C . ASP A 1 88 ? 0.477 26.003 14.181 1.00 92.94 88 ASP A C 1
ATOM 678 O O . ASP A 1 88 ? 0.838 27.085 14.635 1.00 92.94 88 ASP A O 1
ATOM 682 N N . THR A 1 89 ? 1.055 25.447 13.116 1.00 92.38 89 THR A N 1
ATOM 683 C CA . THR A 1 89 ? 2.224 25.901 12.364 1.00 92.38 89 THR A CA 1
ATOM 684 C C . THR A 1 89 ? 2.078 25.425 10.916 1.00 92.38 89 THR A C 1
ATOM 686 O O . THR A 1 89 ? 1.226 24.598 10.599 1.00 92.38 89 THR A O 1
ATOM 689 N N . MET A 1 90 ? 2.940 25.912 10.024 1.00 90.81 90 MET A N 1
ATOM 690 C CA . MET A 1 90 ? 3.002 25.492 8.616 1.00 90.81 90 MET A CA 1
ATOM 691 C C . MET A 1 90 ? 3.419 24.014 8.442 1.00 90.81 90 MET A C 1
ATOM 693 O O . MET A 1 90 ? 3.010 23.354 7.488 1.00 90.81 90 MET A O 1
ATOM 697 N N . GLN A 1 91 ? 4.234 23.487 9.364 1.00 90.38 91 GLN A N 1
ATOM 698 C CA . GLN A 1 91 ? 4.947 22.217 9.188 1.00 90.38 91 GLN A CA 1
ATOM 699 C C . GLN A 1 91 ? 4.042 21.004 8.893 1.00 90.38 91 GLN A C 1
ATOM 701 O O . GLN A 1 91 ? 4.357 20.265 7.965 1.00 90.38 91 GLN A O 1
ATOM 706 N N . PRO A 1 92 ? 2.896 20.789 9.572 1.00 90.00 92 PRO A N 1
ATOM 707 C CA . PRO A 1 92 ? 2.056 19.615 9.305 1.00 90.00 92 PRO A CA 1
ATOM 708 C C . PRO A 1 92 ? 1.483 19.580 7.888 1.00 90.00 92 PRO A C 1
ATOM 710 O O . PRO A 1 92 ? 1.248 18.504 7.340 1.00 90.00 92 PRO A O 1
ATOM 713 N N . LEU A 1 93 ? 1.267 20.753 7.287 1.00 89.44 93 LEU A N 1
ATOM 714 C CA . LEU A 1 93 ? 0.822 20.862 5.905 1.00 89.44 93 LEU A CA 1
ATOM 715 C C . LEU A 1 93 ? 1.974 20.594 4.926 1.00 89.44 93 LEU A C 1
ATOM 717 O O . LEU A 1 93 ? 1.772 19.884 3.946 1.00 89.44 93 LEU A O 1
ATOM 721 N N . VAL A 1 94 ? 3.185 21.075 5.220 1.00 91.00 94 VAL A N 1
ATOM 722 C CA . VAL A 1 94 ? 4.408 20.742 4.460 1.00 91.00 94 VAL A CA 1
ATOM 723 C C . VAL A 1 94 ? 4.651 19.227 4.470 1.00 91.00 94 VAL A C 1
ATOM 725 O O . VAL A 1 94 ? 4.843 18.625 3.416 1.00 91.00 94 VAL A O 1
ATOM 728 N N . ASP A 1 95 ? 4.547 18.585 5.636 1.00 88.56 95 ASP A N 1
ATOM 729 C CA . ASP A 1 95 ? 4.726 17.134 5.804 1.00 88.56 95 ASP A CA 1
ATOM 730 C C . ASP A 1 95 ? 3.648 16.297 5.098 1.00 88.56 95 ASP A C 1
ATOM 732 O O . ASP A 1 95 ? 3.864 15.119 4.792 1.00 88.56 95 ASP A O 1
ATOM 736 N N . LEU A 1 96 ? 2.455 16.868 4.915 1.00 87.69 96 LEU A N 1
ATOM 737 C CA . LEU A 1 96 ? 1.363 16.260 4.163 1.00 87.69 96 LEU A CA 1
ATOM 738 C C . LEU A 1 96 ? 1.617 16.388 2.659 1.00 87.69 96 LEU A C 1
ATOM 740 O O . LEU A 1 96 ? 1.528 15.389 1.946 1.00 87.69 96 LEU A O 1
ATOM 744 N N . LEU A 1 97 ? 1.928 17.598 2.188 1.00 89.19 97 LEU A N 1
ATOM 745 C CA . LEU A 1 97 ? 2.105 17.895 0.768 1.00 89.19 97 LEU A CA 1
ATOM 746 C C . LEU A 1 97 ? 3.342 17.211 0.193 1.00 89.19 97 LEU A C 1
ATOM 748 O O . LEU A 1 97 ? 3.243 16.666 -0.897 1.00 89.19 97 LEU A O 1
ATOM 752 N N . SER A 1 98 ? 4.443 17.101 0.940 1.00 88.94 98 SER A N 1
ATOM 753 C CA . SER A 1 98 ? 5.654 16.392 0.486 1.00 88.94 98 SER A CA 1
ATOM 754 C C . SER A 1 98 ? 5.422 14.912 0.157 1.00 88.94 98 SER A C 1
ATOM 756 O O . SER A 1 98 ? 6.202 14.301 -0.567 1.00 88.94 98 SER A O 1
ATOM 758 N N . LYS A 1 99 ? 4.328 14.323 0.656 1.00 84.19 99 LYS A N 1
ATOM 759 C CA . LYS A 1 99 ? 3.929 12.932 0.385 1.00 84.19 99 LYS A CA 1
ATOM 760 C C . LYS A 1 99 ? 2.956 12.804 -0.787 1.00 84.19 99 LYS A C 1
ATOM 762 O O . LYS A 1 99 ? 2.570 11.689 -1.138 1.00 84.19 99 LYS A O 1
ATOM 767 N N . VAL A 1 100 ? 2.521 13.917 -1.374 1.00 83.31 100 VAL A N 1
ATOM 768 C CA . VAL A 1 100 ? 1.632 13.935 -2.537 1.00 83.31 100 VAL A CA 1
ATOM 769 C C . VAL A 1 100 ? 2.472 13.805 -3.803 1.00 83.31 100 VAL A C 1
ATOM 771 O O . VAL A 1 100 ? 3.345 14.622 -4.068 1.00 83.31 100 VAL A O 1
ATOM 774 N N . PHE A 1 101 ? 2.194 12.786 -4.619 1.00 80.19 101 PHE A N 1
ATOM 775 C CA . PHE A 1 101 ? 2.967 12.545 -5.840 1.00 80.19 101 PHE A CA 1
ATOM 776 C C . PHE A 1 101 ? 2.817 13.682 -6.862 1.00 80.19 101 PHE A C 1
ATOM 778 O O . PHE A 1 101 ? 3.804 14.186 -7.389 1.00 80.19 101 PHE A O 1
ATOM 785 N N . LYS A 1 102 ? 1.574 14.098 -7.126 1.00 84.56 102 LYS A N 1
ATOM 786 C CA . LYS A 1 102 ? 1.228 15.203 -8.027 1.00 84.56 102 LYS A CA 1
ATOM 787 C C . LYS A 1 102 ? -0.004 15.931 -7.514 1.00 84.56 102 LYS A C 1
ATOM 789 O O . LYS A 1 102 ? -0.926 15.289 -7.010 1.00 84.56 102 LYS A O 1
ATOM 794 N N . ILE A 1 103 ? -0.025 17.247 -7.671 1.00 87.31 103 ILE A N 1
ATOM 795 C CA . ILE A 1 103 ? -1.131 18.106 -7.253 1.00 87.31 103 ILE A CA 1
ATOM 796 C C . ILE A 1 103 ? -1.316 19.249 -8.252 1.00 87.31 103 ILE A C 1
ATOM 798 O O . ILE A 1 103 ? -0.346 19.747 -8.820 1.00 87.31 103 ILE A O 1
ATOM 802 N N . ASP A 1 104 ? -2.568 19.638 -8.478 1.00 89.56 104 ASP A N 1
ATOM 803 C CA . ASP A 1 104 ? -2.950 20.791 -9.291 1.00 89.56 104 ASP A CA 1
ATOM 804 C C . ASP A 1 104 ? -3.658 21.857 -8.437 1.00 89.56 104 ASP A C 1
ATOM 806 O O . ASP A 1 104 ? -4.009 21.632 -7.270 1.00 89.56 104 ASP A O 1
ATOM 810 N N . ALA A 1 105 ? -3.877 23.039 -9.020 1.00 90.81 105 ALA A N 1
ATOM 811 C CA . ALA A 1 105 ? -4.555 24.130 -8.325 1.00 90.81 105 ALA A CA 1
ATOM 812 C C . ALA A 1 105 ? -5.976 23.747 -7.851 1.00 90.81 105 ALA A C 1
ATOM 814 O O . ALA A 1 105 ? -6.270 23.967 -6.675 1.00 90.81 105 ALA A O 1
ATOM 815 N N . PRO A 1 106 ? -6.866 23.146 -8.670 1.00 88.50 106 PRO A N 1
ATOM 816 C CA . PRO A 1 106 ? -8.181 22.714 -8.191 1.00 88.50 106 PRO A CA 1
ATOM 817 C C . PRO A 1 106 ? -8.114 21.784 -6.974 1.00 88.50 106 PRO A C 1
ATOM 819 O O . PRO A 1 106 ? -8.821 22.016 -5.996 1.00 88.50 106 PRO A O 1
ATOM 822 N N . THR A 1 107 ? -7.221 20.791 -6.986 1.00 85.25 107 THR A N 1
ATOM 823 C CA . THR A 1 107 ? -7.036 19.848 -5.874 1.00 85.25 107 THR A CA 1
ATOM 824 C C . THR A 1 107 ? -6.541 20.549 -4.615 1.00 85.25 107 THR A C 1
ATOM 826 O O . THR A 1 107 ? -7.035 20.272 -3.522 1.00 85.25 107 THR A O 1
ATOM 829 N N . PHE A 1 108 ? -5.591 21.480 -4.743 1.00 89.69 108 PHE A N 1
ATOM 830 C CA . PHE A 1 108 ? -5.132 22.282 -3.609 1.00 89.69 108 PHE A CA 1
ATOM 831 C C . PHE A 1 108 ? -6.267 23.129 -3.020 1.00 89.69 108 PHE A C 1
ATOM 833 O O . PHE A 1 108 ? -6.472 23.143 -1.804 1.00 89.69 108 PHE A O 1
ATOM 840 N N . GLY A 1 109 ? -7.037 23.795 -3.885 1.00 88.44 109 GLY A N 1
ATOM 841 C CA . GLY A 1 109 ? -8.195 24.591 -3.486 1.00 88.44 109 GLY A CA 1
ATOM 842 C C . GLY A 1 109 ? -9.254 23.747 -2.785 1.00 88.44 109 GLY A C 1
ATOM 843 O O . GLY A 1 109 ? -9.777 24.146 -1.747 1.00 88.44 109 GLY A O 1
ATOM 844 N N . ASP A 1 110 ? -9.513 22.541 -3.282 1.00 83.12 110 ASP A N 1
ATOM 845 C CA . ASP A 1 110 ? -10.412 21.586 -2.641 1.00 83.12 110 ASP A CA 1
ATOM 846 C C . ASP A 1 110 ? -9.861 21.070 -1.305 1.00 83.12 110 ASP A C 1
ATOM 848 O O . ASP A 1 110 ? -10.644 20.822 -0.384 1.00 83.12 110 ASP A O 1
ATOM 852 N N . MET A 1 111 ? -8.542 20.925 -1.170 1.00 85.00 111 MET A N 1
ATOM 853 C CA 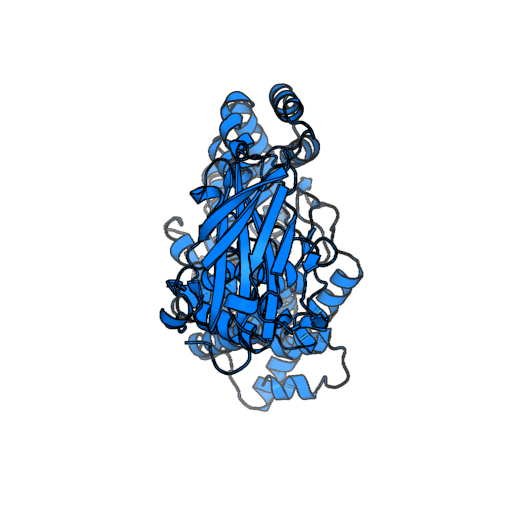. MET A 1 111 ? -7.888 20.464 0.054 1.00 85.00 111 MET A CA 1
ATOM 854 C C . MET A 1 111 ? -7.944 21.509 1.172 1.00 85.00 111 MET A C 1
ATOM 856 O O . MET A 1 111 ? -8.340 21.169 2.286 1.00 85.00 111 MET A O 1
ATOM 860 N N . LEU A 1 112 ? -7.558 22.759 0.893 1.00 86.25 112 LEU A N 1
ATOM 861 C CA . LEU A 1 112 ? -7.466 23.820 1.909 1.00 86.25 112 LEU A CA 1
ATOM 862 C C . LEU A 1 112 ? -8.682 24.743 1.968 1.00 86.25 112 LEU A C 1
ATOM 864 O O . LEU A 1 112 ? -8.771 25.575 2.866 1.00 86.25 112 LEU A O 1
ATOM 868 N N . LYS A 1 113 ? -9.614 24.613 1.018 1.00 84.19 113 LYS A N 1
ATOM 869 C CA . LYS A 1 113 ? -10.780 25.499 0.840 1.00 84.19 113 LYS A CA 1
ATOM 870 C C . LYS A 1 113 ? -10.416 26.954 0.539 1.00 84.19 113 LYS A C 1
ATOM 872 O O . LYS A 1 113 ? -11.281 27.824 0.572 1.00 84.19 113 LYS A O 1
ATOM 877 N N . VAL A 1 114 ? -9.153 27.208 0.201 1.00 87.38 114 VAL A N 1
ATOM 878 C CA . VAL A 1 114 ? -8.626 28.515 -0.189 1.00 87.38 114 VAL A CA 1
ATOM 879 C C . VAL A 1 114 ? -7.704 28.372 -1.391 1.00 87.38 114 VAL A C 1
ATOM 881 O O . VAL A 1 114 ? -7.028 27.359 -1.560 1.00 87.38 114 VAL A O 1
ATOM 884 N N . MET A 1 115 ? -7.650 29.417 -2.213 1.00 92.31 115 MET A N 1
ATOM 885 C CA . MET A 1 115 ? -6.717 29.514 -3.333 1.00 92.31 115 MET A CA 1
ATOM 886 C C . MET A 1 115 ? -6.037 30.887 -3.321 1.00 92.31 115 MET A C 1
ATOM 888 O O . MET A 1 115 ? -6.512 31.819 -3.975 1.00 92.31 115 MET A O 1
ATOM 892 N N . PRO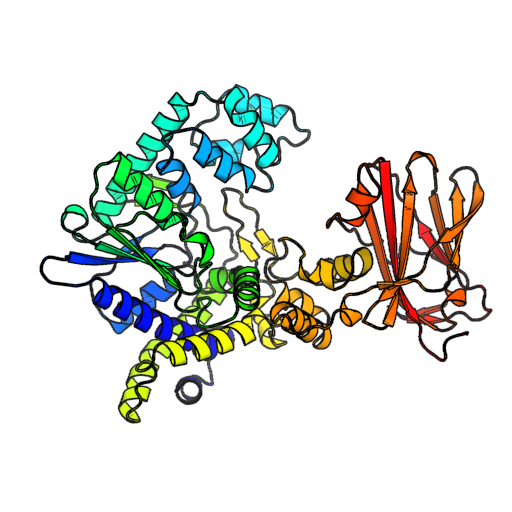 A 1 116 ? -4.946 31.054 -2.553 1.00 91.81 116 PRO A N 1
ATOM 893 C CA . PRO A 1 116 ? -4.176 32.290 -2.565 1.00 91.81 116 PRO A CA 1
ATOM 894 C C . PRO A 1 116 ? -3.629 32.577 -3.967 1.00 91.81 116 PRO A C 1
ATOM 896 O O . PRO A 1 116 ? -3.160 31.673 -4.659 1.00 91.81 116 PRO A O 1
ATOM 899 N N . ALA A 1 117 ? -3.614 33.848 -4.379 1.00 93.25 117 ALA A N 1
ATOM 900 C CA . ALA A 1 117 ? -3.152 34.236 -5.717 1.00 93.25 117 ALA A CA 1
ATOM 901 C C . ALA A 1 117 ? -1.711 33.778 -6.015 1.00 93.25 117 ALA A C 1
ATOM 903 O O . ALA A 1 117 ? -1.399 33.407 -7.144 1.00 93.25 117 ALA A O 1
ATOM 904 N N . ARG A 1 118 ? -0.841 33.750 -4.993 1.00 95.06 118 ARG A N 1
ATOM 905 C CA . ARG A 1 118 ? 0.533 33.235 -5.115 1.00 95.06 118 ARG A CA 1
ATOM 906 C C . ARG A 1 118 ? 0.572 31.735 -5.401 1.00 95.06 118 ARG A C 1
ATOM 908 O O . ARG A 1 118 ? 1.385 31.308 -6.209 1.00 95.06 118 ARG A O 1
ATOM 915 N N . VAL A 1 119 ? -0.322 30.956 -4.790 1.00 94.12 119 VAL A N 1
ATOM 916 C CA . VAL A 1 119 ? -0.441 29.514 -5.051 1.00 94.12 119 VAL A CA 1
ATOM 917 C C . VAL A 1 119 ? -0.961 29.269 -6.469 1.00 94.12 119 VAL A C 1
ATOM 919 O O . VAL A 1 119 ? -0.400 28.456 -7.197 1.00 94.12 119 VAL A O 1
ATOM 922 N N . ALA A 1 120 ? -1.975 30.018 -6.911 1.00 94.56 120 ALA A N 1
ATOM 923 C CA . ALA A 1 120 ? -2.462 29.925 -8.288 1.00 94.56 120 ALA A CA 1
ATOM 924 C C . ALA A 1 120 ? -1.360 30.261 -9.314 1.00 94.56 120 ALA A C 1
ATOM 926 O O . ALA A 1 120 ? -1.209 29.561 -10.314 1.00 94.56 120 ALA A O 1
ATOM 927 N N . ALA A 1 121 ? -0.559 31.298 -9.043 1.00 95.88 121 ALA A N 1
ATOM 928 C CA . ALA A 1 121 ? 0.578 31.674 -9.881 1.00 95.88 121 ALA A CA 1
ATOM 929 C C . ALA A 1 121 ? 1.694 30.614 -9.886 1.00 95.88 121 ALA A C 1
ATOM 931 O O . ALA A 1 121 ? 2.292 30.386 -10.934 1.00 95.88 121 ALA A O 1
ATOM 932 N N . PHE A 1 122 ? 1.948 29.949 -8.752 1.00 96.38 122 PHE A N 1
ATOM 933 C CA . PHE A 1 122 ? 2.889 28.828 -8.667 1.00 96.38 122 PHE A CA 1
ATOM 934 C C . PHE A 1 122 ? 2.493 27.704 -9.630 1.00 96.38 122 PHE A C 1
ATOM 936 O O . PHE A 1 122 ? 3.299 27.318 -10.471 1.00 96.38 122 PHE A O 1
ATOM 943 N N . PHE A 1 123 ? 1.235 27.249 -9.589 1.00 96.00 123 PHE A N 1
ATOM 944 C CA . PHE A 1 123 ? 0.762 26.206 -10.504 1.00 96.00 123 PHE A CA 1
ATOM 945 C C . PHE A 1 123 ? 0.800 26.648 -11.970 1.00 96.00 123 PHE A C 1
ATOM 947 O O . PHE A 1 123 ? 1.209 25.868 -12.823 1.00 96.00 123 PHE A O 1
ATOM 954 N N . ALA A 1 124 ? 0.459 27.904 -12.273 1.00 94.44 124 ALA A N 1
ATOM 955 C CA . ALA A 1 124 ? 0.533 28.441 -13.635 1.00 94.44 124 ALA A CA 1
ATOM 956 C C . ALA A 1 124 ? 1.959 28.452 -14.231 1.00 94.44 124 ALA A C 1
ATOM 958 O O . ALA A 1 124 ? 2.106 28.593 -15.444 1.00 94.44 124 ALA A O 1
ATOM 959 N N . GLY A 1 125 ? 3.000 28.306 -13.402 1.00 93.31 125 GLY A N 1
ATOM 960 C CA . GLY A 1 125 ? 4.389 28.164 -13.844 1.00 93.31 125 GLY A CA 1
ATOM 961 C C . GLY A 1 125 ? 4.740 26.783 -14.411 1.00 93.31 125 GLY A C 1
ATOM 962 O O . GLY A 1 125 ? 5.782 26.647 -15.050 1.00 93.31 125 GLY A O 1
ATOM 963 N N . PHE A 1 126 ? 3.889 25.771 -14.215 1.00 92.56 126 PHE A N 1
ATOM 964 C CA . PHE A 1 126 ? 4.103 24.416 -14.724 1.00 92.56 126 PHE A CA 1
ATOM 965 C C . PHE A 1 126 ? 3.358 24.211 -16.056 1.00 92.56 126 PHE A C 1
ATOM 967 O O . PHE A 1 126 ? 2.207 24.637 -16.160 1.00 92.56 126 PHE A O 1
ATOM 974 N N . PRO A 1 127 ? 3.951 23.521 -17.056 1.00 83.25 127 PRO A N 1
ATOM 975 C CA . PRO A 1 127 ? 3.359 23.343 -18.391 1.00 83.25 127 PRO A CA 1
ATOM 976 C C . PRO A 1 127 ? 1.918 22.804 -18.411 1.00 83.25 127 PRO A C 1
ATOM 978 O O . PRO A 1 127 ? 1.144 23.195 -19.278 1.00 83.25 127 PRO A O 1
ATOM 981 N N . ASP A 1 128 ? 1.552 21.977 -17.426 1.00 87.25 128 ASP A N 1
ATOM 982 C CA . ASP A 1 128 ? 0.214 21.381 -17.290 1.00 87.25 128 ASP A CA 1
ATOM 983 C C . ASP A 1 128 ? -0.551 21.880 -16.050 1.00 87.25 128 ASP A C 1
ATOM 985 O O . ASP A 1 128 ? -1.597 21.335 -15.697 1.00 87.25 128 ASP A O 1
ATOM 989 N N . GLY A 1 129 ? -0.030 22.880 -15.332 1.00 89.69 129 GLY A N 1
ATOM 990 C CA . GLY A 1 129 ? -0.609 23.319 -14.058 1.00 89.69 129 GLY A CA 1
ATOM 991 C C . GLY A 1 129 ? -0.443 22.320 -12.903 1.00 89.69 129 GLY A C 1
ATOM 992 O O . GLY A 1 129 ? -1.110 22.461 -11.877 1.00 89.69 129 GLY A O 1
ATOM 993 N N . ILE A 1 130 ? 0.411 21.306 -13.075 1.00 89.06 130 ILE A N 1
ATOM 994 C CA . ILE A 1 130 ? 0.634 20.206 -12.131 1.00 89.06 130 ILE A CA 1
ATOM 995 C C . ILE A 1 130 ? 2.070 20.277 -11.614 1.00 89.06 130 ILE A C 1
ATOM 997 O O . ILE A 1 130 ? 3.011 20.231 -12.406 1.00 89.06 130 ILE A O 1
ATOM 1001 N N . ALA A 1 131 ? 2.221 20.320 -10.293 1.00 90.56 131 ALA A N 1
ATOM 1002 C CA . ALA A 1 131 ? 3.506 20.248 -9.601 1.00 90.56 131 ALA A CA 1
ATOM 1003 C C . ALA A 1 131 ? 3.615 18.943 -8.801 1.00 90.56 131 ALA A C 1
ATOM 1005 O O . ALA A 1 131 ? 2.601 18.291 -8.506 1.00 90.56 131 ALA A O 1
ATOM 1006 N N . SER A 1 132 ? 4.831 18.563 -8.416 1.00 89.06 132 SER A N 1
ATOM 1007 C CA . SER A 1 132 ? 5.009 17.565 -7.361 1.00 89.06 132 SER A CA 1
ATOM 1008 C C . SER A 1 132 ? 4.628 18.153 -5.998 1.00 89.06 132 SER A C 1
ATOM 1010 O O . SER A 1 132 ? 4.667 19.367 -5.772 1.00 89.06 132 SER A O 1
ATOM 1012 N N . GLY A 1 133 ? 4.242 17.289 -5.063 1.00 89.00 133 GLY A N 1
ATOM 1013 C CA . GLY A 1 133 ? 3.960 17.722 -3.700 1.00 89.00 133 GLY A CA 1
ATOM 1014 C C . GLY A 1 133 ? 5.201 18.215 -2.951 1.00 89.00 133 GLY A C 1
ATOM 1015 O O . GLY A 1 133 ? 5.074 19.093 -2.103 1.00 89.00 133 GLY A O 1
ATOM 1016 N N . GLU A 1 134 ? 6.390 17.710 -3.294 1.00 90.12 134 GLU A N 1
ATOM 1017 C CA . GLU A 1 134 ? 7.675 18.159 -2.742 1.00 90.12 134 GLU A CA 1
ATOM 1018 C C . GLU A 1 134 ? 7.999 19.602 -3.156 1.00 90.12 134 GLU A C 1
ATOM 1020 O O . GLU A 1 134 ? 8.227 20.439 -2.284 1.00 90.12 134 GLU A O 1
ATOM 1025 N N . GLU A 1 135 ? 7.894 19.929 -4.451 1.00 94.12 135 GLU A N 1
ATOM 1026 C CA . GLU A 1 135 ? 8.083 21.303 -4.953 1.00 94.12 135 GLU A CA 1
ATOM 1027 C C . GLU A 1 135 ? 7.101 22.284 -4.298 1.00 94.12 135 GLU A C 1
ATOM 1029 O O . GLU A 1 135 ? 7.472 23.395 -3.911 1.00 94.12 135 GLU A O 1
ATOM 1034 N N . LEU A 1 136 ? 5.834 21.879 -4.144 1.00 94.12 136 LEU A N 1
ATOM 1035 C CA . LEU A 1 136 ? 4.837 22.704 -3.470 1.00 94.12 136 LEU A CA 1
ATOM 1036 C C . LEU A 1 136 ? 5.151 22.869 -1.978 1.00 94.12 136 LEU A C 1
ATOM 1038 O O . LEU A 1 136 ? 5.013 23.972 -1.452 1.00 94.12 136 LEU A O 1
ATOM 1042 N N . ALA A 1 137 ? 5.548 21.796 -1.293 1.00 93.88 137 ALA A N 1
ATOM 1043 C CA . ALA A 1 137 ? 5.881 21.814 0.128 1.00 93.88 137 ALA A CA 1
ATOM 1044 C C . ALA A 1 137 ? 7.082 22.729 0.418 1.00 93.88 137 ALA A C 1
ATOM 1046 O O . ALA A 1 137 ? 7.040 23.493 1.384 1.00 93.88 137 ALA A O 1
ATOM 1047 N N . GLU A 1 138 ? 8.105 22.705 -0.439 1.00 95.50 138 GLU A N 1
ATOM 1048 C CA . GLU A 1 138 ? 9.270 23.592 -0.359 1.00 95.50 138 GLU A CA 1
ATOM 1049 C C . GLU A 1 138 ? 8.887 25.061 -0.593 1.00 95.50 138 GLU A C 1
ATOM 1051 O O . GLU A 1 138 ? 9.321 25.949 0.144 1.00 95.50 138 GLU A O 1
ATOM 1056 N N . ALA A 1 139 ? 8.029 25.332 -1.582 1.00 95.12 139 ALA A N 1
ATOM 1057 C CA . ALA A 1 139 ? 7.609 26.691 -1.917 1.00 95.12 139 ALA A CA 1
ATOM 1058 C C . ALA A 1 139 ? 6.596 27.286 -0.920 1.00 95.12 139 ALA A C 1
ATOM 1060 O O . ALA A 1 139 ? 6.515 28.512 -0.781 1.00 95.12 139 ALA A O 1
ATOM 1061 N N . LEU A 1 140 ? 5.824 26.447 -0.218 1.00 93.44 140 LEU A N 1
ATOM 1062 C CA . LEU A 1 140 ? 4.667 26.845 0.592 1.00 93.44 140 LEU A CA 1
ATOM 1063 C C . LEU A 1 140 ? 4.919 28.022 1.557 1.00 93.44 140 LEU A C 1
ATOM 1065 O O . LEU A 1 140 ? 4.070 28.920 1.591 1.00 93.44 140 LEU A O 1
ATOM 1069 N N . PRO A 1 141 ? 6.060 28.112 2.278 1.00 92.00 141 PRO A N 1
ATOM 1070 C CA . PRO A 1 141 ? 6.344 29.244 3.164 1.00 92.00 141 PRO A CA 1
ATOM 1071 C C . PRO A 1 141 ? 6.375 30.613 2.463 1.00 92.00 141 PRO A C 1
ATOM 1073 O O . PRO A 1 141 ? 6.105 31.631 3.096 1.00 92.00 141 PRO A O 1
ATOM 1076 N N . GLY A 1 142 ? 6.691 30.660 1.164 1.00 93.00 142 GLY A N 1
ATOM 1077 C CA . GLY A 1 142 ? 6.637 31.883 0.352 1.00 93.00 142 GLY A CA 1
ATOM 1078 C C . GLY A 1 142 ? 5.263 32.153 -0.276 1.00 93.00 142 GLY A C 1
ATOM 1079 O O . GLY A 1 142 ? 4.961 33.291 -0.668 1.00 93.00 142 GLY A O 1
ATOM 1080 N N . LEU A 1 143 ? 4.425 31.117 -0.368 1.00 93.75 143 LEU A N 1
ATOM 1081 C CA . LEU A 1 143 ? 3.118 31.157 -1.024 1.00 93.75 143 LEU A CA 1
ATOM 1082 C C . LEU A 1 143 ? 1.976 31.520 -0.069 1.00 93.75 143 LEU A C 1
ATOM 1084 O O . LEU A 1 143 ? 1.008 32.138 -0.517 1.00 93.75 143 LEU A O 1
ATOM 1088 N N . MET A 1 144 ? 2.082 31.164 1.215 1.00 92.94 144 MET A N 1
ATOM 1089 C CA . MET A 1 144 ? 1.032 31.367 2.220 1.00 92.94 144 MET A CA 1
ATOM 1090 C C . MET A 1 144 ? 1.567 31.977 3.512 1.00 92.94 144 MET A C 1
ATOM 1092 O O . MET A 1 144 ? 2.673 31.671 3.954 1.00 92.94 144 MET A O 1
ATOM 1096 N N . ASN A 1 145 ? 0.749 32.810 4.157 1.00 90.12 145 ASN A N 1
ATOM 1097 C CA . ASN A 1 145 ? 1.056 33.317 5.488 1.00 90.12 145 ASN A CA 1
ATOM 1098 C C . ASN A 1 145 ? 0.803 32.209 6.533 1.00 90.12 145 ASN A C 1
ATOM 1100 O O . ASN A 1 145 ? -0.301 31.663 6.566 1.00 90.12 145 ASN A O 1
ATOM 1104 N N . PRO A 1 146 ? 1.760 31.894 7.427 1.00 89.75 146 PRO A N 1
ATOM 1105 C CA . PRO A 1 146 ? 1.539 30.932 8.507 1.00 89.75 146 PRO A CA 1
ATOM 1106 C C . PRO A 1 146 ? 0.280 31.201 9.342 1.00 89.75 146 PRO A C 1
ATOM 1108 O O . PRO A 1 146 ? -0.397 30.252 9.728 1.00 89.75 146 PRO A O 1
ATOM 1111 N N . ALA A 1 147 ? -0.075 32.470 9.575 1.00 90.56 147 ALA A N 1
ATOM 1112 C CA . ALA A 1 147 ? -1.276 32.827 10.331 1.00 90.56 147 ALA A CA 1
ATOM 1113 C C . ALA A 1 147 ? -2.577 32.367 9.644 1.00 90.56 147 ALA A C 1
ATOM 1115 O O . ALA A 1 147 ? -3.486 31.897 10.323 1.00 90.56 147 ALA A O 1
ATOM 1116 N N . GLU A 1 148 ? -2.641 32.430 8.309 1.00 89.94 148 GLU A N 1
ATOM 1117 C CA . GLU A 1 148 ? -3.808 31.975 7.537 1.00 89.94 148 GLU A CA 1
ATOM 1118 C C . GLU A 1 148 ? -4.011 30.462 7.688 1.00 89.94 148 GLU A C 1
ATOM 1120 O O . GLU A 1 148 ? -5.134 29.986 7.816 1.00 89.94 148 GLU A O 1
ATOM 1125 N N . ILE A 1 149 ? -2.923 29.690 7.728 1.00 89.88 149 ILE A N 1
ATOM 1126 C CA . ILE A 1 149 ? -2.997 28.231 7.891 1.00 89.88 149 ILE A CA 1
ATOM 1127 C C . ILE A 1 149 ? -3.452 27.857 9.292 1.00 89.88 149 ILE A C 1
ATOM 1129 O O . ILE A 1 149 ? -4.269 26.950 9.436 1.00 89.88 149 ILE A O 1
ATOM 1133 N N . VAL A 1 150 ? -2.971 28.566 10.314 1.00 92.62 150 VAL A N 1
ATOM 1134 C CA . VAL A 1 150 ? -3.425 28.360 11.695 1.00 92.62 150 VAL A CA 1
ATOM 1135 C C . VAL A 1 150 ? -4.916 28.663 11.828 1.00 92.62 150 VAL A C 1
ATOM 1137 O O . VAL A 1 150 ? -5.636 27.900 12.471 1.00 92.62 150 VAL A O 1
ATOM 1140 N N . GLU A 1 151 ? -5.403 29.730 11.192 1.00 93.12 151 GLU A N 1
ATOM 1141 C CA . GLU A 1 151 ? -6.827 30.079 11.185 1.00 93.12 151 GLU A CA 1
ATOM 1142 C C . GLU A 1 151 ? -7.677 29.009 10.477 1.00 93.12 151 GLU A C 1
ATOM 1144 O O . GLU A 1 151 ? -8.676 28.538 11.030 1.00 93.12 151 GLU A O 1
ATOM 1149 N N . LEU A 1 152 ? -7.250 28.551 9.296 1.00 92.00 152 LEU A N 1
ATOM 1150 C CA . LEU A 1 152 ? -7.922 27.476 8.555 1.00 92.00 152 LEU A CA 1
ATOM 1151 C C . LEU A 1 152 ? -7.960 26.168 9.352 1.00 92.00 152 LEU A C 1
ATOM 1153 O O . LEU A 1 152 ? -9.009 25.523 9.453 1.00 92.00 152 LEU A O 1
ATOM 1157 N N . ALA A 1 153 ? -6.829 25.797 9.950 1.00 94.38 153 ALA A N 1
ATOM 1158 C CA . ALA A 1 153 ? -6.707 24.622 10.797 1.00 94.38 153 ALA A CA 1
ATOM 1159 C C . ALA A 1 153 ? -7.612 24.718 12.029 1.00 94.38 153 ALA A C 1
ATOM 1161 O O . ALA A 1 153 ? -8.291 23.746 12.354 1.00 94.38 153 ALA A O 1
ATOM 1162 N N . ALA A 1 154 ? -7.687 25.887 12.675 1.00 95.25 154 ALA A N 1
ATOM 1163 C CA . ALA A 1 154 ? -8.578 26.129 13.808 1.00 95.25 154 ALA A CA 1
ATOM 1164 C C . ALA A 1 154 ? -10.055 25.981 13.427 1.00 95.25 154 ALA A C 1
ATOM 1166 O O . ALA A 1 154 ? -10.808 25.309 14.136 1.00 95.25 154 ALA A O 1
ATOM 1167 N N . GLY A 1 155 ? -10.461 26.524 12.276 1.00 94.19 155 GLY A N 1
ATOM 1168 C CA . GLY A 1 155 ? -11.817 26.353 11.759 1.00 94.19 155 GLY A CA 1
ATOM 1169 C C . GLY A 1 155 ? -12.170 24.883 11.509 1.00 94.19 155 GLY A C 1
ATOM 1170 O O . GLY A 1 155 ? -13.232 24.422 11.930 1.00 94.19 155 GLY A O 1
ATOM 1171 N N . LEU A 1 156 ? -11.280 24.127 10.857 1.00 94.31 156 LEU A N 1
ATOM 1172 C CA . LEU A 1 156 ? -11.484 22.696 10.604 1.00 94.31 156 LEU A CA 1
ATOM 1173 C C . LEU A 1 156 ? -11.483 21.875 11.901 1.00 94.31 156 LEU A C 1
ATOM 1175 O O . LEU A 1 156 ? -12.307 20.975 12.062 1.00 94.31 156 LEU A O 1
ATOM 1179 N N . ARG A 1 157 ? -10.600 22.208 12.847 1.00 96.06 157 ARG A N 1
ATOM 1180 C CA . ARG A 1 157 ? -10.513 21.572 14.167 1.00 96.06 157 ARG A CA 1
ATOM 1181 C C . ARG A 1 157 ? -11.797 21.747 14.967 1.00 96.06 157 ARG A C 1
ATOM 1183 O O . ARG A 1 157 ? -12.298 20.764 15.507 1.00 96.06 157 ARG A O 1
ATOM 1190 N N . ALA A 1 158 ? -12.369 22.950 14.987 1.00 95.81 158 ALA A N 1
ATOM 1191 C CA . ALA A 1 158 ? -13.639 23.211 15.660 1.00 95.81 158 ALA A CA 1
ATOM 1192 C C . ALA A 1 158 ? -14.775 22.338 15.095 1.00 95.81 158 ALA A C 1
ATOM 1194 O O . ALA A 1 158 ? -15.529 21.731 15.858 1.00 95.81 158 ALA A O 1
ATOM 1195 N N . ARG A 1 159 ? -14.864 22.211 13.763 1.00 95.88 159 ARG A N 1
ATOM 1196 C CA . ARG A 1 159 ? -15.874 21.365 13.102 1.00 95.88 159 ARG A CA 1
ATOM 1197 C C . ARG A 1 159 ? -15.640 19.872 13.352 1.00 95.88 159 ARG A C 1
ATOM 1199 O O . ARG A 1 159 ? -16.590 19.154 13.647 1.00 95.88 159 ARG A O 1
ATOM 1206 N N . LEU A 1 160 ? -14.385 19.418 13.322 1.00 95.81 160 LEU A N 1
ATOM 1207 C CA . LEU A 1 160 ? -14.012 18.044 13.672 1.00 95.81 160 LEU A CA 1
ATOM 1208 C C . LEU A 1 160 ? -14.374 17.701 15.127 1.00 95.81 160 LEU A C 1
ATOM 1210 O O . LEU A 1 160 ? -14.922 16.633 15.386 1.00 95.81 160 LEU A O 1
ATOM 1214 N N . LEU A 1 161 ? -14.109 18.594 16.081 1.00 95.94 161 LEU A N 1
ATOM 1215 C CA . LEU A 1 161 ? -14.481 18.374 17.482 1.00 95.94 161 LEU A CA 1
ATOM 1216 C C . LEU A 1 161 ? -15.997 18.372 17.693 1.00 95.94 161 LEU A C 1
ATOM 1218 O O . LEU A 1 161 ? -16.499 17.579 18.489 1.00 95.94 161 LEU A O 1
ATOM 1222 N N . ALA A 1 162 ? -16.736 19.227 16.981 1.00 95.50 162 ALA A N 1
ATOM 1223 C CA . ALA A 1 162 ? -18.197 19.200 16.998 1.00 95.50 162 ALA A CA 1
ATOM 1224 C C . ALA A 1 162 ? -18.738 17.851 16.496 1.00 95.50 162 ALA A C 1
ATOM 1226 O O . ALA A 1 162 ? -19.616 17.273 17.135 1.00 95.50 162 ALA A O 1
ATOM 1227 N N . TYR A 1 163 ? -18.158 17.318 15.417 1.00 95.88 163 TYR A N 1
ATOM 1228 C CA . TYR A 1 163 ? -18.464 15.979 14.917 1.00 95.88 163 TYR A CA 1
ATOM 1229 C C . TYR A 1 163 ? -18.130 14.889 15.948 1.00 95.88 163 TYR A C 1
ATOM 1231 O O . TYR A 1 163 ? -18.975 14.048 16.247 1.00 95.88 163 TYR A O 1
ATOM 1239 N N . LEU A 1 164 ? -16.931 14.917 16.541 1.00 94.94 164 LEU A N 1
ATOM 1240 C CA . LEU A 1 164 ? -16.490 13.915 17.517 1.00 94.94 164 LEU A CA 1
ATOM 1241 C C . LEU A 1 164 ? -17.406 13.827 18.739 1.00 94.94 164 LEU A C 1
ATOM 1243 O O . LEU A 1 164 ? -17.760 12.721 19.142 1.00 94.94 164 LEU A O 1
ATOM 1247 N N . ARG A 1 165 ? -17.847 14.969 19.282 1.00 94.25 165 ARG A N 1
ATOM 1248 C CA . ARG A 1 165 ? -18.790 15.009 20.415 1.00 94.25 165 ARG A CA 1
ATOM 1249 C C . ARG A 1 165 ? -20.124 14.329 20.126 1.00 94.25 165 ARG A C 1
ATOM 1251 O O . ARG A 1 165 ? -20.795 13.878 21.047 1.00 94.25 165 ARG A O 1
ATOM 1258 N N . GLN A 1 166 ? -20.515 14.268 18.858 1.00 91.44 166 GLN A N 1
ATOM 1259 C CA . GLN A 1 166 ? -21.749 13.616 18.435 1.00 91.44 166 GLN A CA 1
ATOM 1260 C C . GLN A 1 166 ? -21.523 12.153 18.052 1.00 91.44 166 GLN A C 1
ATOM 1262 O O . GLN A 1 166 ? -22.343 11.298 18.376 1.00 91.44 166 GLN A O 1
ATOM 1267 N N . ALA A 1 167 ? -20.419 11.863 17.361 1.00 92.31 167 ALA A N 1
ATOM 1268 C CA . ALA A 1 167 ? -20.095 10.528 16.875 1.00 92.31 167 ALA A CA 1
ATOM 1269 C C . ALA A 1 167 ? -19.644 9.580 17.996 1.00 92.31 167 ALA A C 1
ATOM 1271 O O . ALA A 1 167 ? -19.869 8.374 17.903 1.00 92.31 167 ALA A O 1
ATOM 1272 N N . VAL A 1 168 ? -19.011 10.111 19.045 1.00 93.12 168 VAL A N 1
ATOM 1273 C CA . VAL A 1 168 ? -18.533 9.353 20.204 1.00 93.12 168 VAL A CA 1
ATOM 1274 C C . VAL A 1 168 ? -19.501 9.561 21.376 1.00 93.12 168 VAL A C 1
ATOM 1276 O O . VAL A 1 168 ? -19.552 10.656 21.939 1.00 93.12 168 VAL A O 1
ATOM 1279 N N . PRO A 1 169 ? -20.261 8.527 21.787 1.00 87.25 169 PRO A N 1
ATOM 1280 C CA . PRO A 1 169 ? -21.166 8.631 22.927 1.00 87.25 169 PRO A CA 1
ATOM 1281 C C . PRO A 1 169 ? -20.427 9.037 24.205 1.00 87.25 169 PRO A C 1
ATOM 1283 O O . PRO A 1 169 ? -19.452 8.391 24.584 1.00 87.25 169 PRO A O 1
ATOM 1286 N N . GLY A 1 170 ? -20.906 10.090 24.874 1.00 91.19 170 GLY A N 1
ATOM 1287 C CA . GLY A 1 170 ? -20.306 10.579 26.118 1.00 91.19 170 GLY A CA 1
ATOM 1288 C C . GLY A 1 170 ? -18.877 11.099 25.947 1.00 91.19 170 GLY A C 1
ATOM 1289 O O . GLY A 1 170 ? -18.083 10.955 26.867 1.00 91.19 170 GLY A O 1
ATOM 1290 N N . PHE A 1 171 ? -18.528 11.662 24.782 1.00 94.38 171 PHE A N 1
ATOM 1291 C CA . PHE A 1 171 ? -17.172 12.144 24.489 1.00 94.38 171 PHE A CA 1
ATOM 1292 C C . PHE A 1 171 ? -16.594 13.046 25.588 1.00 94.38 171 PHE A C 1
ATOM 1294 O O . PHE A 1 171 ? -15.462 12.834 26.009 1.00 94.38 171 PHE A O 1
ATOM 1301 N N . ASP A 1 172 ? -17.369 14.021 26.072 1.00 93.88 172 ASP A N 1
ATOM 1302 C CA . ASP A 1 172 ? -16.898 14.968 27.091 1.00 93.88 172 ASP A CA 1
ATOM 1303 C C . ASP A 1 172 ? -16.744 14.319 28.488 1.00 93.88 172 ASP A C 1
ATOM 1305 O O . ASP A 1 172 ? -16.009 14.838 29.324 1.00 93.88 172 ASP A O 1
ATOM 1309 N N . ASP A 1 173 ? -17.378 13.162 28.722 1.00 93.56 173 ASP A N 1
ATOM 1310 C CA . ASP A 1 173 ? -17.299 12.392 29.975 1.00 93.56 173 ASP A CA 1
ATOM 1311 C C . ASP A 1 173 ? -16.319 11.206 29.887 1.00 93.56 173 ASP A C 1
ATOM 1313 O O . ASP A 1 173 ? -16.051 10.525 30.887 1.00 93.56 173 ASP A O 1
ATOM 1317 N N . CYS A 1 174 ? -15.810 10.898 28.688 1.00 94.75 174 CYS A N 1
ATOM 1318 C CA . CYS A 1 174 ? -14.899 9.780 28.495 1.00 94.75 174 CYS A CA 1
ATOM 1319 C C . CYS A 1 174 ? -13.494 10.144 28.981 1.00 94.75 174 CYS A C 1
ATOM 1321 O O . CYS A 1 174 ? -13.027 11.269 28.828 1.00 94.75 174 CYS A O 1
ATOM 1323 N N . THR A 1 175 ? -12.801 9.184 29.586 1.00 96.75 175 THR A N 1
ATOM 1324 C CA . THR A 1 175 ? -11.414 9.377 30.032 1.00 96.75 175 THR A CA 1
ATOM 1325 C C . THR A 1 175 ? -10.423 8.792 29.039 1.00 96.75 175 THR A C 1
ATOM 1327 O O . THR A 1 175 ? -9.280 9.240 28.976 1.00 96.75 175 THR A O 1
ATOM 1330 N N . ASP A 1 176 ? -10.853 7.789 28.273 1.00 97.38 176 ASP A N 1
ATOM 1331 C CA . ASP A 1 176 ? -9.999 7.000 27.399 1.00 97.38 176 ASP A CA 1
ATOM 1332 C C . ASP A 1 176 ? -10.772 6.626 26.120 1.00 97.38 176 ASP A C 1
ATOM 1334 O O . ASP A 1 176 ? -11.889 6.098 26.171 1.00 97.38 176 ASP A O 1
ATOM 1338 N N . LEU A 1 177 ? -10.165 6.868 24.959 1.00 97.56 177 LEU A N 1
ATOM 1339 C CA . LEU A 1 177 ? -10.701 6.516 23.647 1.00 97.56 177 LEU A CA 1
ATOM 1340 C C . LEU A 1 177 ? -9.767 5.509 22.967 1.00 97.56 177 LEU A C 1
ATOM 1342 O O . LEU A 1 177 ? -8.630 5.819 22.603 1.00 97.56 177 LEU A O 1
ATOM 1346 N N . VAL A 1 178 ? -10.262 4.285 22.785 1.00 97.75 178 VAL A N 1
ATOM 1347 C CA . VAL A 1 178 ? -9.574 3.237 22.025 1.00 97.75 178 VAL A CA 1
ATOM 1348 C C . VAL A 1 178 ? -9.860 3.442 20.541 1.00 97.75 178 VAL A C 1
ATOM 1350 O O . VAL A 1 178 ? -11.019 3.405 20.138 1.00 97.75 178 VAL A O 1
ATOM 1353 N N . LEU A 1 179 ? -8.822 3.636 19.731 1.00 97.75 179 LEU A N 1
ATOM 1354 C CA . LEU A 1 179 ? -8.920 3.819 18.283 1.00 97.75 179 LEU A CA 1
ATOM 1355 C C . LEU A 1 179 ? -8.543 2.524 17.562 1.00 97.75 179 LEU A C 1
ATOM 1357 O O . LEU A 1 179 ? -7.376 2.137 17.563 1.00 97.75 179 LEU A O 1
ATOM 1361 N N . ALA A 1 180 ? -9.523 1.867 16.947 1.00 97.56 180 ALA A N 1
ATOM 1362 C CA . ALA A 1 180 ? -9.332 0.651 16.169 1.00 97.56 180 ALA A CA 1
ATOM 1363 C C . ALA A 1 180 ? -9.198 0.954 14.669 1.00 97.56 180 ALA A C 1
ATOM 1365 O O . ALA A 1 180 ? -10.055 1.631 14.095 1.00 97.56 180 ALA A O 1
ATOM 1366 N N . ASP A 1 181 ? -8.148 0.431 14.032 1.00 95.81 181 ASP A N 1
ATOM 1367 C CA . ASP A 1 181 ? -7.861 0.662 12.610 1.00 95.81 181 ASP A CA 1
ATOM 1368 C C . ASP A 1 181 ? -7.058 -0.497 11.982 1.00 95.81 181 ASP A C 1
ATOM 1370 O O . ASP A 1 181 ? -6.408 -1.283 12.676 1.00 95.81 181 ASP A O 1
ATOM 1374 N N . LEU A 1 182 ? -7.095 -0.611 10.653 1.00 93.88 182 LEU A N 1
ATOM 1375 C CA . LEU A 1 182 ? -6.177 -1.471 9.897 1.00 93.88 182 LEU A CA 1
ATOM 1376 C C . LEU A 1 182 ? -4.794 -0.836 9.744 1.00 93.88 182 LEU A C 1
ATOM 1378 O O . LEU A 1 182 ? -3.810 -1.561 9.578 1.00 93.88 182 LEU A O 1
ATOM 1382 N N . GLY A 1 183 ? -4.746 0.501 9.769 1.00 83.44 183 GLY A N 1
ATOM 1383 C CA . GLY A 1 183 ? -3.548 1.305 9.591 1.00 83.44 183 GLY A CA 1
ATOM 1384 C C . GLY A 1 183 ? -2.446 0.989 10.601 1.00 83.44 183 GLY A C 1
ATOM 1385 O O . GLY A 1 183 ? -2.672 0.394 11.645 1.00 83.44 183 GLY A O 1
ATOM 1386 N N . TYR A 1 184 ? -1.224 1.402 10.270 1.00 87.69 184 TYR A N 1
ATOM 1387 C CA . TYR A 1 184 ? -0.010 0.896 10.918 1.00 87.69 184 TYR A CA 1
ATOM 1388 C C . TYR A 1 184 ? 0.830 1.963 11.624 1.00 87.69 184 TYR A C 1
ATOM 1390 O O . TYR A 1 184 ? 1.599 1.632 12.517 1.00 87.69 184 TYR A O 1
ATOM 1398 N N . SER A 1 185 ? 0.683 3.241 11.270 1.00 90.81 185 SER A N 1
ATOM 1399 C CA . SER A 1 185 ? 1.523 4.337 11.788 1.00 90.81 185 SER A CA 1
ATOM 1400 C C . SER A 1 185 ? 0.837 5.240 12.818 1.00 90.81 185 SER A C 1
ATOM 1402 O O . SER A 1 185 ? 1.435 6.215 13.270 1.00 90.81 185 SER A O 1
ATOM 1404 N N . GLY A 1 186 ? -0.443 5.001 13.124 1.00 93.38 186 GLY A N 1
ATOM 1405 C CA . GLY A 1 186 ? -1.218 5.802 14.079 1.00 93.38 186 GLY A CA 1
ATOM 1406 C C . GLY A 1 186 ? -1.323 7.294 13.749 1.00 93.38 186 GLY A C 1
ATOM 1407 O O . GLY A 1 186 ? -1.498 8.118 14.640 1.00 93.38 186 GLY A O 1
ATOM 1408 N N . SER A 1 187 ? -1.222 7.680 12.474 1.00 92.31 187 SER A N 1
ATOM 1409 C CA . SER A 1 187 ? -1.182 9.098 12.086 1.00 92.31 187 SER A CA 1
ATOM 1410 C C . SER A 1 187 ? -2.425 9.886 12.522 1.00 92.31 187 SER A C 1
ATOM 1412 O O . SER A 1 187 ? -2.295 11.035 12.931 1.00 92.31 187 SER A O 1
ATOM 1414 N N . VAL A 1 188 ? -3.615 9.272 12.480 1.00 94.56 188 VAL A N 1
ATOM 1415 C CA . VAL A 1 188 ? -4.851 9.897 12.985 1.00 94.56 188 VAL A CA 1
ATOM 1416 C C . VAL A 1 188 ? -4.811 10.039 14.508 1.00 94.56 188 VAL A C 1
ATOM 1418 O O . VAL A 1 188 ? -5.153 11.101 15.014 1.00 94.56 188 VAL A O 1
ATOM 1421 N N . GLN A 1 189 ? -4.327 9.025 15.237 1.00 96.38 189 GLN A N 1
ATOM 1422 C CA . GLN A 1 189 ? -4.143 9.095 16.692 1.00 96.38 189 GLN A CA 1
ATOM 1423 C C . GLN A 1 189 ? -3.227 10.264 17.081 1.00 96.38 189 GLN A C 1
ATOM 1425 O O . GLN A 1 189 ? -3.601 11.075 17.922 1.00 96.38 189 GLN A O 1
ATOM 1430 N N . LYS A 1 190 ? -2.065 10.401 16.434 1.00 95.44 190 LYS A N 1
ATOM 1431 C CA . LYS A 1 190 ? -1.116 11.495 16.708 1.00 95.44 190 LYS A CA 1
ATOM 1432 C C . LYS A 1 190 ? -1.702 12.872 16.398 1.00 95.44 190 LYS A C 1
ATOM 1434 O O . LYS A 1 190 ? -1.541 13.812 17.173 1.00 95.44 190 LYS A O 1
ATOM 1439 N N . ALA A 1 191 ? -2.413 12.990 15.278 1.00 95.44 191 ALA A N 1
ATOM 1440 C CA . ALA A 1 191 ? -3.087 14.228 14.910 1.00 95.44 191 ALA A CA 1
ATOM 1441 C C . ALA A 1 191 ? -4.183 14.599 15.924 1.00 95.44 191 ALA A C 1
ATOM 1443 O O . ALA A 1 191 ? -4.267 15.755 16.339 1.00 95.44 191 ALA A O 1
ATOM 1444 N N . LEU A 1 192 ? -4.973 13.620 16.380 1.00 97.06 192 LEU A N 1
ATOM 1445 C CA . LEU A 1 192 ? -5.967 13.811 17.437 1.00 97.06 192 LEU A CA 1
ATOM 1446 C C . LEU A 1 192 ? -5.327 14.204 18.766 1.00 97.06 192 LEU A C 1
ATOM 1448 O O . LEU A 1 192 ? -5.825 15.125 19.403 1.00 97.06 192 LEU A O 1
ATOM 1452 N N . ARG A 1 193 ? -4.201 13.593 19.154 1.00 97.00 193 ARG A N 1
ATOM 1453 C CA . ARG A 1 193 ? -3.452 13.991 20.355 1.00 97.00 193 ARG A CA 1
ATOM 1454 C C . ARG A 1 193 ? -3.079 15.466 20.314 1.00 97.00 193 ARG A C 1
ATOM 1456 O O . ARG A 1 193 ? -3.351 16.200 21.259 1.00 97.00 193 ARG A O 1
ATOM 1463 N N . ARG A 1 194 ? -2.527 15.935 19.195 1.00 96.19 194 ARG A N 1
ATOM 1464 C CA . ARG A 1 194 ? -2.193 17.355 19.034 1.00 96.19 194 ARG A CA 1
ATOM 1465 C C . ARG A 1 194 ? -3.425 18.255 19.105 1.00 96.19 194 ARG A C 1
ATOM 1467 O O . ARG A 1 194 ? -3.387 19.264 19.799 1.00 96.19 194 ARG A O 1
ATOM 1474 N N . ILE A 1 195 ? -4.520 17.873 18.447 1.00 97.19 195 ILE A N 1
ATOM 1475 C CA . ILE A 1 195 ? -5.802 18.592 18.528 1.00 97.19 195 ILE A CA 1
ATOM 1476 C C . ILE A 1 195 ? -6.286 18.677 19.978 1.00 97.19 195 ILE A C 1
ATOM 1478 O O . ILE A 1 195 ? -6.671 19.749 20.429 1.00 97.19 195 ILE A O 1
ATOM 1482 N N . PHE A 1 196 ? -6.235 17.570 20.717 1.00 97.62 196 PHE A N 1
ATOM 1483 C CA . PHE A 1 196 ? -6.676 17.513 22.106 1.00 97.62 196 PHE A CA 1
ATOM 1484 C C . PHE A 1 196 ? -5.807 18.396 23.002 1.00 97.62 196 PHE A C 1
ATOM 1486 O O . PHE A 1 196 ? -6.348 19.131 23.821 1.00 97.62 196 PHE A O 1
ATOM 1493 N N . ASN A 1 197 ? -4.491 18.416 22.790 1.00 96.94 197 ASN A N 1
ATOM 1494 C CA . ASN A 1 197 ? -3.583 19.290 23.534 1.00 96.94 197 ASN A CA 1
ATOM 1495 C C . ASN A 1 197 ? -3.860 20.779 23.272 1.00 96.94 197 ASN A C 1
ATOM 1497 O O . ASN A 1 197 ? -3.888 21.564 24.217 1.00 96.94 197 ASN A O 1
ATOM 1501 N N . LEU A 1 198 ? -4.107 21.166 22.014 1.00 96.75 198 LEU A N 1
ATOM 1502 C CA . LEU A 1 198 ? -4.449 22.548 21.646 1.00 96.75 198 LEU A CA 1
ATOM 1503 C C . LEU A 1 198 ? -5.770 23.018 22.274 1.00 96.75 198 LEU A C 1
ATOM 1505 O O . LEU A 1 198 ? -5.940 24.205 22.534 1.00 96.75 198 LEU A O 1
ATOM 1509 N N . GLU A 1 199 ? -6.691 22.089 22.519 1.00 97.31 199 GLU A N 1
ATOM 1510 C CA . GLU A 1 199 ? -8.059 22.368 22.968 1.00 97.31 199 GLU A CA 1
ATOM 1511 C C . GLU A 1 199 ? -8.277 22.012 24.451 1.00 97.31 199 GLU A C 1
ATOM 1513 O O . GLU A 1 199 ? -9.394 22.094 24.958 1.00 97.31 199 GLU A O 1
ATOM 1518 N N . GLY A 1 200 ? -7.215 21.616 25.165 1.00 96.62 200 GLY A N 1
ATOM 1519 C CA . GLY A 1 200 ? -7.267 21.270 26.589 1.00 96.62 200 GLY A CA 1
ATOM 1520 C C . GLY A 1 200 ? -8.069 20.002 26.910 1.00 96.62 200 GLY A C 1
ATOM 1521 O O . GLY A 1 200 ? -8.588 19.867 28.017 1.00 96.62 200 GLY A O 1
ATOM 1522 N N . ILE A 1 201 ? -8.195 19.074 25.959 1.00 97.31 201 ILE A N 1
ATOM 1523 C CA . ILE A 1 201 ? -8.957 17.828 26.105 1.00 97.31 201 ILE A CA 1
ATOM 1524 C C . ILE A 1 201 ? -8.063 16.739 26.717 1.00 97.31 201 ILE A C 1
ATOM 1526 O O . ILE A 1 201 ? -7.110 16.265 26.101 1.00 97.31 201 ILE A O 1
ATOM 1530 N N . GLY A 1 202 ? -8.410 16.301 27.930 1.00 95.69 202 GLY A N 1
ATOM 1531 C CA . GLY A 1 202 ? -7.655 15.305 28.706 1.00 95.69 202 GLY A CA 1
ATOM 1532 C C . GLY A 1 202 ? -7.966 13.831 28.407 1.00 95.69 202 GLY A C 1
ATOM 1533 O O . GLY A 1 202 ? -7.527 12.962 29.158 1.00 95.69 202 GLY A O 1
ATOM 1534 N N . VAL A 1 203 ? -8.738 13.531 27.357 1.00 97.38 203 VAL A N 1
ATOM 1535 C CA . VAL A 1 203 ? -9.049 12.151 26.935 1.00 97.38 203 VAL A CA 1
ATOM 1536 C C . VAL A 1 203 ? -7.765 11.467 26.475 1.00 97.38 203 VAL A C 1
ATOM 1538 O O . VAL A 1 203 ? -7.105 12.005 25.590 1.00 97.38 203 VAL A O 1
ATOM 1541 N N . ARG A 1 204 ? -7.414 10.291 27.005 1.00 97.75 204 ARG A N 1
ATOM 1542 C CA . ARG A 1 204 ? -6.245 9.504 26.558 1.00 97.75 204 ARG A CA 1
ATOM 1543 C C . ARG A 1 204 ? -6.570 8.703 25.304 1.00 97.75 204 ARG A C 1
ATOM 1545 O O . ARG A 1 204 ? -7.688 8.212 25.153 1.00 97.75 204 ARG A O 1
ATOM 1552 N N . LEU A 1 205 ? -5.604 8.548 24.406 1.00 98.19 205 LEU A N 1
ATOM 1553 C CA . LEU A 1 205 ? -5.780 7.825 23.148 1.00 98.19 205 LEU A CA 1
ATOM 1554 C C . LEU A 1 205 ? -5.028 6.494 23.168 1.00 98.19 205 LEU A C 1
ATOM 1556 O O . LEU A 1 205 ? -3.819 6.432 23.404 1.00 98.19 205 LEU A O 1
ATOM 1560 N N . HIS A 1 206 ? -5.748 5.420 22.849 1.00 98.12 206 HIS A N 1
ATOM 1561 C CA . HIS A 1 206 ? -5.209 4.064 22.825 1.00 98.12 206 HIS A CA 1
ATOM 1562 C C . HIS A 1 206 ? -5.406 3.408 21.457 1.00 98.12 206 HIS A C 1
ATOM 1564 O O . HIS A 1 206 ? -6.487 2.925 21.142 1.00 98.12 206 HIS A O 1
ATOM 1570 N N . GLY A 1 207 ? -4.356 3.336 20.646 1.00 97.75 207 GLY A N 1
ATOM 1571 C CA . GLY A 1 207 ? -4.395 2.665 19.350 1.00 97.75 207 GLY A CA 1
ATOM 1572 C C . GLY A 1 207 ? -4.481 1.139 19.468 1.00 97.75 207 GLY A C 1
ATOM 1573 O O . GLY A 1 207 ? -3.722 0.522 20.227 1.00 97.75 207 GLY A O 1
ATOM 1574 N N . ALA A 1 208 ? -5.380 0.538 18.693 1.00 98.00 208 ALA A N 1
ATOM 1575 C CA . ALA A 1 208 ? -5.523 -0.896 18.469 1.00 98.00 208 ALA A CA 1
ATOM 1576 C C . ALA A 1 208 ? -5.469 -1.160 16.956 1.00 98.00 208 ALA A C 1
ATOM 1578 O O . ALA A 1 208 ? -6.448 -0.963 16.242 1.00 98.00 208 ALA A O 1
ATOM 1579 N N . TYR A 1 209 ? -4.313 -1.590 16.463 1.00 97.88 209 TYR A N 1
ATOM 1580 C CA . TYR A 1 209 ? -4.044 -1.691 15.027 1.00 97.88 209 TYR A CA 1
ATOM 1581 C C . TYR A 1 209 ? -4.003 -3.147 14.566 1.00 97.88 209 TYR A C 1
ATOM 1583 O O . TYR A 1 209 ? -3.447 -3.988 15.274 1.00 97.88 209 TYR A O 1
ATOM 1591 N N . LEU A 1 210 ? -4.550 -3.477 13.389 1.00 97.81 210 LEU A N 1
ATOM 1592 C CA . LEU A 1 210 ? -4.451 -4.846 12.853 1.00 97.81 210 LEU A CA 1
ATOM 1593 C C . LEU A 1 210 ? -2.979 -5.238 12.654 1.00 97.81 210 LEU A C 1
ATOM 1595 O O . LEU A 1 210 ? -2.549 -6.314 13.075 1.00 97.81 210 LEU A O 1
ATOM 1599 N N . MET A 1 211 ? -2.209 -4.340 12.043 1.00 96.38 211 MET A N 1
ATOM 1600 C CA . MET A 1 211 ? -0.759 -4.429 11.891 1.00 96.38 211 MET A CA 1
ATOM 1601 C C . MET A 1 211 ? -0.144 -3.126 12.383 1.00 96.38 211 MET A C 1
ATOM 1603 O O . MET A 1 211 ? -0.632 -2.063 12.024 1.00 96.38 211 MET A O 1
ATOM 1607 N N . SER A 1 212 ? 0.927 -3.185 13.168 1.00 94.94 212 SER A N 1
ATOM 1608 C CA . SER A 1 212 ? 1.659 -1.987 13.597 1.00 94.94 212 SER A CA 1
ATOM 1609 C C . SER A 1 212 ? 2.931 -1.776 12.789 1.00 94.94 212 SER A C 1
ATOM 1611 O O . SER A 1 212 ? 3.578 -2.725 12.367 1.00 94.94 212 SER A O 1
ATOM 1613 N N . LEU A 1 213 ? 3.338 -0.526 12.611 1.00 93.75 213 LEU A N 1
ATOM 1614 C CA . LEU A 1 213 ? 4.714 -0.141 12.334 1.00 93.75 213 LEU A CA 1
ATOM 1615 C C . LEU A 1 213 ? 5.275 0.373 13.664 1.00 93.75 213 LEU A C 1
ATOM 1617 O O . LEU A 1 213 ? 5.152 1.547 13.962 1.00 93.75 213 LEU A O 1
ATOM 1621 N N . ASP A 1 214 ? 5.740 -0.544 14.514 1.00 92.12 214 ASP A N 1
ATOM 1622 C CA . ASP A 1 214 ? 6.049 -0.294 15.932 1.00 92.12 214 ASP A CA 1
ATOM 1623 C C . ASP A 1 214 ? 7.009 0.891 16.167 1.00 92.12 214 ASP A C 1
ATOM 1625 O O . ASP A 1 214 ? 6.776 1.678 17.077 1.00 92.12 214 ASP A O 1
ATOM 1629 N N . ASP A 1 215 ? 8.007 1.079 15.298 1.00 92.25 215 ASP A N 1
ATOM 1630 C CA . ASP A 1 215 ? 8.937 2.223 15.285 1.00 92.25 215 ASP A CA 1
ATOM 1631 C C . ASP A 1 215 ? 8.253 3.569 14.983 1.00 92.25 215 ASP A C 1
ATOM 1633 O O . ASP A 1 215 ? 8.803 4.637 15.233 1.00 92.25 215 ASP A O 1
ATOM 1637 N N . ALA A 1 216 ? 7.021 3.552 14.475 1.00 90.81 216 ALA A N 1
ATOM 1638 C CA . ALA A 1 216 ? 6.210 4.746 14.298 1.00 90.81 216 ALA A CA 1
ATOM 1639 C C . ALA A 1 216 ? 5.478 5.179 15.578 1.00 90.81 216 ALA A C 1
ATOM 1641 O O . ALA A 1 216 ? 4.690 6.116 15.490 1.00 90.81 216 ALA A O 1
ATOM 1642 N N . PHE A 1 217 ? 5.674 4.536 16.733 1.00 92.31 217 PHE A N 1
ATOM 1643 C CA . PHE A 1 217 ? 4.997 4.900 17.989 1.00 92.31 217 PHE A CA 1
ATOM 1644 C C . PHE A 1 217 ? 5.923 5.500 19.059 1.00 92.31 217 PHE A C 1
ATOM 1646 O O . PHE A 1 217 ? 5.454 5.801 20.155 1.00 92.31 217 PHE A O 1
ATOM 1653 N N . ASP A 1 218 ? 7.200 5.719 18.738 1.00 90.69 218 ASP A N 1
ATOM 1654 C CA . ASP A 1 218 ? 8.209 6.238 19.676 1.00 90.69 218 ASP A CA 1
ATOM 1655 C C . ASP A 1 218 ? 7.947 7.688 20.137 1.00 90.69 218 ASP A C 1
ATOM 1657 O O . ASP A 1 218 ? 8.487 8.132 21.146 1.00 90.69 218 ASP A O 1
ATOM 1661 N N . ASP A 1 219 ? 7.115 8.433 19.409 1.00 90.56 219 ASP A N 1
ATOM 1662 C CA . ASP A 1 219 ? 6.760 9.841 19.633 1.00 90.56 219 ASP A CA 1
ATOM 1663 C C . ASP A 1 219 ? 5.362 10.033 20.256 1.00 90.56 219 ASP A C 1
ATOM 1665 O O . ASP A 1 219 ? 4.828 11.146 20.249 1.00 90.56 219 ASP A O 1
ATOM 1669 N N . LEU A 1 220 ? 4.731 8.966 20.757 1.00 93.31 220 LEU A N 1
ATOM 1670 C CA . LEU A 1 220 ? 3.450 9.082 21.455 1.00 93.31 220 LEU A CA 1
ATOM 1671 C C . LEU A 1 220 ? 3.606 9.823 22.791 1.00 93.31 220 LEU A C 1
ATOM 1673 O O . LEU A 1 220 ? 4.625 9.715 23.470 1.00 93.31 220 LEU A O 1
ATOM 1677 N N . ALA A 1 221 ? 2.559 10.558 23.176 1.00 92.31 221 ALA A N 1
ATOM 1678 C CA . ALA A 1 221 ? 2.478 11.168 24.500 1.00 92.31 221 ALA A CA 1
ATOM 1679 C C . ALA A 1 221 ? 2.495 10.087 25.596 1.00 92.31 221 ALA A C 1
ATOM 1681 O O . ALA A 1 221 ? 2.001 8.981 25.377 1.00 92.31 221 ALA A O 1
ATOM 1682 N N . GLU A 1 222 ? 3.042 10.409 26.770 1.00 92.00 222 GLU A N 1
ATOM 1683 C CA . GLU A 1 222 ? 3.253 9.454 27.872 1.00 92.00 222 GLU A CA 1
ATOM 1684 C C . GLU A 1 222 ? 1.942 8.802 28.349 1.00 92.00 222 GLU A C 1
ATOM 1686 O O . GLU A 1 222 ? 1.908 7.630 28.724 1.00 92.00 222 GLU A O 1
ATOM 1691 N N . GLU A 1 223 ? 0.844 9.554 28.305 1.00 92.50 223 GLU A N 1
ATOM 1692 C CA . GLU A 1 223 ? -0.499 9.111 28.669 1.00 92.50 223 GLU A CA 1
ATOM 1693 C C . GLU A 1 223 ? -1.216 8.297 27.576 1.00 92.50 223 GLU A C 1
ATOM 1695 O O . GLU A 1 223 ? -2.193 7.596 27.866 1.00 92.50 223 GLU A O 1
ATOM 1700 N N . ASP A 1 224 ? -0.741 8.377 26.334 1.00 97.44 224 ASP A N 1
ATOM 1701 C CA . ASP A 1 224 ? -1.278 7.645 25.194 1.00 97.44 224 ASP A CA 1
ATOM 1702 C C . ASP A 1 224 ? -0.575 6.284 25.052 1.00 97.44 224 ASP A C 1
ATOM 1704 O O . ASP A 1 224 ? 0.452 5.984 25.657 1.00 97.44 224 ASP A O 1
ATOM 1708 N N . SER A 1 225 ? -1.143 5.382 24.255 1.00 97.62 225 SER A N 1
ATOM 1709 C CA . SER A 1 225 ? -0.441 4.142 23.888 1.00 97.62 225 SER A CA 1
ATOM 1710 C C . SER A 1 225 ? -0.957 3.559 22.582 1.00 97.62 225 SER A C 1
ATOM 1712 O O . SER A 1 225 ? -2.050 3.885 22.130 1.00 97.62 225 SER A O 1
ATOM 1714 N N . ALA A 1 226 ? -0.191 2.667 21.965 1.00 97.56 226 ALA A N 1
ATOM 1715 C CA . ALA A 1 226 ? -0.578 1.963 20.749 1.00 97.56 226 ALA A CA 1
ATOM 1716 C C . ALA A 1 226 ? -0.104 0.511 20.807 1.00 97.56 226 ALA A C 1
ATOM 1718 O O . ALA A 1 226 ? 0.976 0.226 21.321 1.00 97.56 226 ALA A O 1
ATOM 1719 N N . LYS A 1 227 ? -0.912 -0.413 20.283 1.00 96.94 227 LYS A N 1
ATOM 1720 C CA . LYS A 1 227 ? -0.528 -1.818 20.111 1.00 96.94 227 LYS A CA 1
ATOM 1721 C C . LYS A 1 227 ? -1.024 -2.341 18.768 1.00 96.94 227 LYS A C 1
ATOM 1723 O O . LYS A 1 227 ? -2.168 -2.088 18.389 1.00 96.94 227 LYS A O 1
ATOM 1728 N N . GLY A 1 228 ? -0.179 -3.107 18.085 1.00 97.00 228 GLY A N 1
ATOM 1729 C CA . GLY A 1 228 ? -0.579 -3.918 16.939 1.00 97.00 228 GLY A CA 1
ATOM 1730 C C . GLY A 1 228 ? -0.978 -5.327 17.363 1.00 97.00 228 GLY A C 1
ATOM 1731 O O . GLY A 1 228 ? -0.317 -5.930 18.210 1.00 97.00 228 GLY A O 1
ATOM 1732 N N . PHE A 1 229 ? -2.029 -5.871 16.752 1.00 97.94 229 PHE A N 1
ATOM 1733 C CA . PHE A 1 229 ? -2.363 -7.289 16.857 1.00 97.94 229 PHE A CA 1
ATOM 1734 C C . PHE A 1 229 ? -1.281 -8.142 16.189 1.00 97.94 229 PHE A C 1
ATOM 1736 O O . PHE A 1 229 ? -0.839 -9.135 16.759 1.00 97.94 229 PHE A O 1
ATOM 1743 N N . ILE A 1 230 ? -0.807 -7.717 15.015 1.00 97.38 230 ILE A N 1
ATOM 1744 C CA . ILE A 1 230 ? 0.388 -8.244 14.352 1.00 97.38 230 ILE A CA 1
ATOM 1745 C C . ILE A 1 230 ? 1.505 -7.204 14.503 1.00 97.38 230 ILE A C 1
ATOM 1747 O O . ILE A 1 230 ? 1.545 -6.210 13.776 1.00 97.38 230 ILE A O 1
ATOM 1751 N N . SER A 1 231 ? 2.391 -7.441 15.469 1.00 95.81 231 SER A N 1
ATOM 1752 C CA . SER A 1 231 ? 3.514 -6.567 15.835 1.00 95.81 231 SER A CA 1
ATOM 1753 C C . SER A 1 231 ? 4.874 -7.231 15.594 1.00 95.81 231 SER A C 1
ATOM 1755 O O . SER A 1 231 ? 4.941 -8.385 15.153 1.00 95.81 231 SER A O 1
ATOM 1757 N N . ASP A 1 232 ? 5.965 -6.542 15.947 1.00 94.50 232 ASP A N 1
ATOM 1758 C CA . ASP A 1 232 ? 7.329 -7.101 15.875 1.00 94.50 232 ASP A CA 1
ATOM 1759 C C . ASP A 1 232 ? 7.571 -8.291 16.817 1.00 94.50 232 ASP A C 1
ATOM 1761 O O . ASP A 1 232 ? 8.524 -9.053 16.648 1.00 94.50 232 ASP A O 1
ATOM 1765 N N . LEU A 1 233 ? 6.685 -8.492 17.796 1.00 93.94 233 LEU A N 1
ATOM 1766 C CA . LEU A 1 233 ? 6.698 -9.665 18.674 1.00 93.94 233 LEU A CA 1
ATOM 1767 C C . LEU A 1 233 ? 6.013 -10.887 18.035 1.00 93.94 233 LEU A C 1
ATOM 1769 O O . LEU A 1 233 ? 6.160 -12.013 18.519 1.00 93.94 233 LEU A O 1
ATOM 1773 N N . VAL A 1 234 ? 5.247 -10.676 16.961 1.00 95.62 234 VAL A N 1
ATOM 1774 C CA . VAL A 1 234 ? 4.480 -11.714 16.257 1.00 95.62 234 VAL A CA 1
ATOM 1775 C C . VAL A 1 234 ? 5.226 -12.186 15.015 1.00 95.62 234 VAL A C 1
ATOM 1777 O O . VAL A 1 234 ? 5.343 -13.393 14.788 1.00 95.62 234 VAL A O 1
ATOM 1780 N N . VAL A 1 235 ? 5.740 -11.245 14.224 1.00 94.12 235 VAL A N 1
ATOM 1781 C CA . VAL A 1 235 ? 6.548 -11.482 13.021 1.00 94.12 235 VAL A CA 1
ATOM 1782 C C . VAL A 1 235 ? 7.768 -10.567 13.036 1.00 94.12 235 VAL A C 1
ATOM 1784 O O . VAL A 1 235 ? 7.760 -9.543 13.703 1.00 94.12 235 VAL A O 1
ATOM 1787 N N . SER A 1 236 ? 8.824 -10.907 12.294 1.00 92.94 236 SER A N 1
ATOM 1788 C CA . SER A 1 236 ? 9.998 -10.030 12.233 1.00 92.94 236 SER A CA 1
ATOM 1789 C C . SER A 1 236 ? 9.657 -8.671 11.592 1.00 92.94 236 SER A C 1
ATOM 1791 O O . SER A 1 236 ? 8.800 -8.622 10.699 1.00 92.94 236 SER A O 1
ATOM 1793 N N . PRO A 1 237 ? 10.381 -7.587 11.941 1.00 92.75 237 PRO A N 1
ATOM 1794 C CA . PRO A 1 237 ? 10.146 -6.263 11.360 1.00 92.75 237 PRO A CA 1
ATOM 1795 C C . PRO A 1 237 ? 10.190 -6.237 9.830 1.00 92.75 237 PRO A C 1
ATOM 1797 O O . PRO A 1 237 ? 9.452 -5.493 9.188 1.00 92.75 237 PRO A O 1
ATOM 1800 N N . HIS A 1 238 ? 11.038 -7.073 9.224 1.00 90.81 238 HIS A N 1
ATOM 1801 C CA . HIS A 1 238 ? 11.146 -7.180 7.768 1.00 90.81 238 HIS A CA 1
ATOM 1802 C C . HIS A 1 238 ? 9.883 -7.780 7.136 1.00 90.81 238 HIS A C 1
ATOM 1804 O O . HIS A 1 238 ? 9.313 -7.182 6.225 1.00 90.81 238 HIS A O 1
ATOM 1810 N N . VAL A 1 239 ? 9.379 -8.895 7.682 1.00 92.62 239 VAL A N 1
ATOM 1811 C CA . VAL A 1 239 ? 8.121 -9.514 7.226 1.00 92.62 239 VAL A CA 1
ATOM 1812 C C . VAL A 1 239 ? 6.958 -8.546 7.408 1.00 92.62 239 VAL A C 1
ATOM 1814 O O . VAL A 1 239 ? 6.149 -8.369 6.500 1.00 92.62 239 VAL A O 1
ATOM 1817 N N . LYS A 1 240 ? 6.894 -7.870 8.555 1.00 93.62 240 LYS A N 1
ATOM 1818 C CA . LYS A 1 240 ? 5.849 -6.891 8.864 1.00 93.62 240 LYS A CA 1
ATOM 1819 C C . LYS A 1 240 ? 5.806 -5.751 7.845 1.00 93.62 240 LYS A C 1
ATOM 1821 O O . LYS A 1 240 ? 4.747 -5.465 7.293 1.00 93.62 240 LYS A O 1
ATOM 1826 N N . ARG A 1 241 ? 6.960 -5.151 7.519 1.00 92.31 241 ARG A N 1
ATOM 1827 C CA . ARG A 1 241 ? 7.063 -4.103 6.484 1.00 92.31 241 ARG A CA 1
ATOM 1828 C C . ARG A 1 241 ? 6.635 -4.608 5.104 1.00 92.31 241 ARG A C 1
ATOM 1830 O O . ARG A 1 241 ? 6.074 -3.845 4.322 1.00 92.31 241 ARG A O 1
ATOM 1837 N N . MET A 1 242 ? 6.836 -5.891 4.811 1.00 92.75 242 MET A N 1
ATOM 1838 C CA . MET A 1 242 ? 6.379 -6.505 3.561 1.00 92.75 242 MET A CA 1
ATOM 1839 C C . MET A 1 242 ? 4.875 -6.730 3.513 1.00 92.75 242 MET A C 1
ATOM 1841 O O . MET A 1 242 ? 4.266 -6.475 2.476 1.00 92.75 242 MET A O 1
ATOM 1845 N N . LEU A 1 243 ? 4.259 -7.133 4.625 1.00 94.81 243 LEU A N 1
ATOM 1846 C CA . LEU A 1 243 ? 2.800 -7.189 4.731 1.00 94.81 243 LEU A CA 1
ATOM 1847 C C . LEU A 1 243 ? 2.192 -5.794 4.564 1.00 94.81 243 LEU A C 1
ATOM 1849 O O . LEU A 1 243 ? 1.295 -5.619 3.742 1.00 94.81 243 LEU A O 1
ATOM 1853 N N . ILE A 1 244 ? 2.741 -4.794 5.263 1.00 94.12 244 ILE A N 1
ATOM 1854 C CA . ILE A 1 244 ? 2.303 -3.393 5.169 1.00 94.12 244 ILE A CA 1
ATOM 1855 C C . ILE A 1 244 ? 2.408 -2.880 3.730 1.00 94.12 244 ILE A C 1
ATOM 1857 O O . ILE A 1 244 ? 1.497 -2.227 3.241 1.00 94.12 244 ILE A O 1
ATOM 1861 N N . ARG A 1 245 ? 3.464 -3.224 2.991 1.00 92.50 245 ARG A N 1
ATOM 1862 C CA . ARG A 1 245 ? 3.607 -2.789 1.594 1.00 92.50 245 ARG A CA 1
ATOM 1863 C C . ARG A 1 245 ? 2.561 -3.367 0.636 1.00 92.50 245 ARG A C 1
ATOM 1865 O O . ARG A 1 245 ? 2.388 -2.837 -0.453 1.00 92.50 245 ARG A O 1
ATOM 1872 N N . ASN A 1 246 ? 1.868 -4.428 1.036 1.00 95.19 246 ASN A N 1
ATOM 1873 C CA . ASN A 1 246 ? 0.788 -5.051 0.275 1.00 95.19 246 ASN A CA 1
ATOM 1874 C C . ASN A 1 246 ? -0.592 -4.809 0.936 1.00 95.19 246 ASN A C 1
ATOM 1876 O O . ASN A 1 246 ? -1.590 -5.390 0.511 1.00 95.19 246 ASN A O 1
ATOM 1880 N N . VAL A 1 247 ? -0.674 -3.946 1.964 1.00 93.94 247 VAL A N 1
ATOM 1881 C CA . VAL A 1 247 ? -1.891 -3.722 2.773 1.00 93.94 247 VAL A CA 1
ATOM 1882 C C . VAL A 1 247 ? -3.024 -3.053 2.008 1.00 93.94 247 VAL A C 1
ATOM 1884 O O . VAL A 1 247 ? -4.182 -3.256 2.363 1.00 93.94 247 VAL A O 1
ATOM 1887 N N . ALA A 1 248 ? -2.714 -2.336 0.923 1.00 93.19 248 ALA A N 1
ATOM 1888 C CA . ALA A 1 248 ? -3.706 -1.675 0.078 1.00 93.19 248 ALA A CA 1
ATOM 1889 C C . ALA A 1 248 ? -4.826 -2.631 -0.363 1.00 93.19 248 ALA A C 1
ATOM 1891 O O . ALA A 1 248 ? -5.971 -2.209 -0.526 1.00 93.19 248 ALA A O 1
ATOM 1892 N N . LEU A 1 249 ? -4.518 -3.929 -0.499 1.00 95.19 249 LEU A N 1
ATOM 1893 C CA . LEU A 1 249 ? -5.507 -4.964 -0.783 1.00 95.19 249 LEU A CA 1
ATOM 1894 C C . LEU A 1 249 ? -6.532 -5.115 0.342 1.00 95.19 249 LEU A C 1
ATOM 1896 O O . LEU A 1 249 ? -7.730 -5.142 0.064 1.00 95.19 249 LEU A O 1
ATOM 1900 N N . LEU A 1 250 ? -6.072 -5.181 1.595 1.00 95.88 250 LEU A N 1
ATOM 1901 C CA . LEU A 1 250 ? -6.950 -5.239 2.764 1.00 95.88 250 LEU A CA 1
ATOM 1902 C C . LEU A 1 250 ? -7.782 -3.968 2.882 1.00 95.88 250 LEU A C 1
ATOM 1904 O O . LEU A 1 250 ? -8.988 -4.058 3.082 1.00 95.88 250 LEU A O 1
ATOM 1908 N N . GLU A 1 251 ? -7.167 -2.802 2.690 1.00 94.12 251 GLU A N 1
ATOM 1909 C CA . GLU A 1 251 ? -7.879 -1.521 2.694 1.00 94.12 251 GLU A CA 1
ATOM 1910 C C . GLU A 1 251 ? -9.024 -1.539 1.668 1.00 94.12 251 GLU A C 1
ATOM 1912 O O . GLU A 1 251 ? -10.154 -1.192 2.001 1.00 94.12 251 GLU A O 1
ATOM 1917 N N . GLN A 1 252 ? -8.801 -2.050 0.447 1.00 94.19 252 GLN A N 1
ATOM 1918 C CA . GLN A 1 252 ? -9.854 -2.094 -0.578 1.00 94.19 252 GLN A CA 1
ATOM 1919 C C . GLN A 1 252 ? -11.032 -3.006 -0.228 1.00 94.19 252 GLN A C 1
ATOM 1921 O O . GLN A 1 252 ? -12.169 -2.653 -0.546 1.00 94.19 252 GLN A O 1
ATOM 1926 N N . ILE A 1 253 ? -10.784 -4.158 0.398 1.00 96.12 253 ILE A N 1
ATOM 1927 C CA . ILE A 1 253 ? -11.839 -5.138 0.708 1.00 96.12 253 ILE A CA 1
ATOM 1928 C C . ILE A 1 253 ? -12.494 -4.904 2.074 1.00 96.12 253 ILE A C 1
ATOM 1930 O O . ILE A 1 253 ? -13.622 -5.343 2.282 1.00 96.12 253 ILE A O 1
ATOM 1934 N N . CYS A 1 254 ? -11.841 -4.195 2.996 1.00 96.44 254 CYS A N 1
ATOM 1935 C CA . CYS A 1 254 ? -12.393 -3.876 4.315 1.00 96.44 254 CYS A CA 1
ATOM 1936 C C . CYS A 1 254 ? -13.132 -2.539 4.368 1.00 96.44 254 CYS A C 1
ATOM 1938 O O . CYS A 1 254 ? -13.939 -2.347 5.282 1.00 96.44 254 CYS A O 1
ATOM 1940 N N . CYS A 1 255 ? -12.852 -1.618 3.440 1.00 93.56 255 CYS A N 1
ATOM 1941 C CA . CYS A 1 255 ? -13.358 -0.261 3.569 1.00 93.56 255 CYS A CA 1
ATOM 1942 C C . CYS A 1 255 ? -14.850 -0.095 3.241 1.00 93.56 255 CYS A C 1
ATOM 1944 O O . CYS A 1 255 ? -15.442 -0.891 2.505 1.00 93.56 255 CYS A O 1
ATOM 1946 N N . SER A 1 256 ? -15.464 0.964 3.787 1.00 94.00 256 SER A N 1
ATOM 1947 C CA . SER A 1 256 ? -16.859 1.315 3.484 1.00 94.00 256 SER A CA 1
ATOM 1948 C C . SER A 1 256 ? -17.044 1.712 2.017 1.00 94.00 256 SER A C 1
ATOM 1950 O O . SER A 1 256 ? -16.085 2.046 1.324 1.00 94.00 256 SER A O 1
ATOM 1952 N N . ALA A 1 257 ? -18.286 1.682 1.525 1.00 93.56 257 ALA A N 1
ATOM 1953 C CA . ALA A 1 257 ? -18.636 2.109 0.166 1.00 93.56 257 ALA A CA 1
ATOM 1954 C C . ALA A 1 257 ? -18.641 3.641 -0.015 1.00 93.56 257 ALA A C 1
ATOM 1956 O O . ALA A 1 257 ? -18.811 4.134 -1.132 1.00 93.56 257 ALA A O 1
ATOM 1957 N N . ASP A 1 258 ? -18.426 4.400 1.057 1.00 91.44 258 ASP A N 1
ATOM 1958 C CA . ASP A 1 258 ? -18.448 5.858 1.039 1.00 91.44 258 ASP A CA 1
ATOM 1959 C C . ASP A 1 258 ? -17.133 6.444 0.506 1.00 91.44 258 ASP A C 1
ATOM 1961 O O . ASP A 1 258 ? -16.102 5.769 0.414 1.00 91.44 258 ASP A O 1
ATOM 1965 N N . GLY A 1 259 ? -17.165 7.713 0.102 1.00 88.00 259 GLY A N 1
ATOM 1966 C CA . GLY A 1 259 ? -15.951 8.449 -0.246 1.00 88.00 259 GLY A CA 1
ATOM 1967 C C . GLY A 1 259 ? -15.204 8.965 0.984 1.00 88.00 259 GLY A C 1
ATOM 1968 O O . GLY A 1 259 ? -15.730 8.985 2.097 1.00 88.00 259 GLY A O 1
ATOM 1969 N N . SER A 1 260 ? -13.966 9.416 0.777 1.00 87.75 260 SER A N 1
ATOM 1970 C CA . SER A 1 260 ? -13.141 9.999 1.839 1.00 87.75 260 SER A CA 1
ATOM 1971 C C . SER A 1 260 ? -13.784 11.234 2.454 1.00 87.75 260 SER A C 1
ATOM 1973 O O . SER A 1 260 ? -14.369 12.060 1.755 1.00 87.75 260 SER A O 1
ATOM 1975 N N . VAL A 1 261 ? -13.592 11.420 3.757 1.00 90.75 261 VAL A N 1
ATOM 1976 C CA . VAL A 1 261 ? -13.978 12.659 4.435 1.00 90.75 261 VAL A CA 1
ATOM 1977 C C . VAL A 1 261 ? -13.156 13.833 3.903 1.00 90.75 261 VAL A C 1
ATOM 1979 O O . VAL A 1 261 ? -11.929 13.759 3.762 1.00 90.75 261 VAL A O 1
ATOM 1982 N N . ARG A 1 262 ? -13.835 14.939 3.607 1.00 88.25 262 ARG A N 1
ATOM 1983 C CA . ARG A 1 262 ? -13.196 16.206 3.228 1.00 88.25 262 ARG A CA 1
ATOM 1984 C C . ARG A 1 262 ? -13.452 17.335 4.211 1.00 88.25 262 ARG A C 1
ATOM 1986 O O . ARG A 1 262 ? -12.629 18.238 4.266 1.00 88.25 262 ARG A O 1
ATOM 1993 N N . ASP A 1 263 ? -14.567 17.305 4.934 1.00 91.88 263 ASP A N 1
ATOM 1994 C CA . ASP A 1 263 ? -14.925 18.318 5.930 1.00 91.88 263 ASP A CA 1
ATOM 1995 C C . ASP A 1 263 ? -16.104 17.817 6.789 1.00 91.88 263 ASP A C 1
ATOM 1997 O O . ASP A 1 263 ? -16.623 16.719 6.561 1.00 91.88 263 ASP A O 1
ATOM 2001 N N . TYR A 1 264 ? -16.555 18.640 7.731 1.00 93.62 264 TYR A N 1
ATOM 2002 C CA . TYR A 1 264 ? -17.725 18.405 8.573 1.00 93.62 264 TYR A CA 1
ATOM 2003 C C . TYR A 1 264 ? -18.621 19.641 8.575 1.00 93.62 264 TYR A C 1
ATOM 2005 O O . TYR A 1 264 ? -18.123 20.765 8.577 1.00 93.62 264 TYR A O 1
ATOM 2013 N N . ASP A 1 265 ? -19.932 19.434 8.623 1.00 88.38 265 ASP A N 1
ATOM 2014 C CA . ASP A 1 265 ? -20.923 20.490 8.830 1.00 88.38 265 ASP A CA 1
ATOM 2015 C C . ASP A 1 265 ? -21.883 20.069 9.945 1.00 88.38 265 ASP A C 1
ATOM 2017 O O . ASP A 1 265 ? -22.787 19.257 9.743 1.00 88.38 265 ASP A O 1
ATOM 2021 N N . GLY A 1 266 ? -21.623 20.551 11.162 1.00 79.31 266 GLY A N 1
ATOM 2022 C CA . GLY A 1 266 ? -22.354 20.143 12.360 1.00 79.31 266 GLY A CA 1
ATOM 2023 C C . GLY A 1 266 ? -22.307 18.628 12.577 1.00 79.31 266 GLY A C 1
ATOM 2024 O O . GLY A 1 266 ? -21.292 18.094 13.019 1.00 79.31 266 GLY A O 1
ATOM 2025 N N . ASN A 1 267 ? -23.421 17.954 12.278 1.00 72.81 267 ASN A N 1
ATOM 2026 C CA . ASN A 1 267 ? -23.573 16.501 12.399 1.00 72.81 267 ASN A CA 1
ATOM 2027 C C . ASN A 1 267 ? -23.284 15.724 11.108 1.00 72.81 267 ASN A C 1
ATOM 2029 O O . ASN A 1 267 ? -23.295 14.492 11.110 1.00 72.81 267 ASN A O 1
ATOM 2033 N N . GLN A 1 268 ? -23.056 16.424 10.000 1.00 87.50 268 GLN A N 1
ATOM 2034 C CA . GLN A 1 268 ? -22.915 15.820 8.692 1.00 87.50 268 GLN A CA 1
ATOM 2035 C C . GLN A 1 268 ? -21.442 15.701 8.310 1.00 87.50 268 GLN A C 1
ATOM 2037 O O . GLN A 1 268 ? -20.710 16.685 8.208 1.00 87.50 268 GLN A O 1
ATOM 2042 N N . VAL A 1 269 ? -21.017 14.471 8.031 1.00 92.94 269 VAL A N 1
ATOM 2043 C CA . VAL A 1 269 ? -19.724 14.207 7.400 1.00 92.94 269 VAL A CA 1
ATOM 2044 C C . VAL A 1 269 ? -19.829 14.575 5.922 1.00 92.94 269 VAL A C 1
ATOM 2046 O O . VAL A 1 269 ? -20.641 14.010 5.182 1.00 92.94 269 VAL A O 1
ATOM 2049 N N . LEU A 1 270 ? -19.003 15.518 5.474 1.00 92.12 270 LEU A N 1
ATOM 2050 C CA . LEU A 1 270 ? -18.912 15.887 4.068 1.00 92.12 270 LEU A CA 1
ATOM 2051 C C . LEU A 1 270 ? -17.867 14.996 3.403 1.00 92.12 270 LEU A C 1
ATOM 2053 O O . LEU A 1 270 ? -16.685 15.026 3.756 1.00 92.12 270 LEU A O 1
ATOM 2057 N N . ARG A 1 271 ? -18.303 14.211 2.418 1.00 89.69 271 ARG A N 1
ATOM 2058 C CA . ARG A 1 271 ? -17.468 13.225 1.724 1.00 89.69 271 ARG A CA 1
ATOM 2059 C C . ARG A 1 271 ? -17.146 13.656 0.299 1.00 89.69 271 ARG A C 1
ATOM 2061 O O . ARG A 1 271 ? -17.878 14.427 -0.324 1.00 89.69 271 ARG A O 1
ATOM 2068 N N . GLU A 1 272 ? -16.028 13.166 -0.204 1.00 86.25 272 GLU A N 1
ATOM 2069 C CA . GLU A 1 272 ? -15.711 13.158 -1.628 1.00 86.25 272 GLU A CA 1
ATOM 2070 C C . GLU A 1 272 ? -16.556 12.104 -2.351 1.00 86.25 272 GLU A C 1
ATOM 2072 O O . GLU A 1 272 ? -17.157 11.225 -1.733 1.00 86.25 272 GLU A O 1
ATOM 2077 N N . ILE A 1 273 ? -16.600 12.185 -3.678 1.00 85.69 273 ILE A N 1
ATOM 2078 C CA . ILE A 1 273 ? -17.162 11.106 -4.493 1.00 85.69 273 ILE A CA 1
ATOM 2079 C C . ILE A 1 273 ? -16.220 9.906 -4.379 1.00 85.69 273 ILE A C 1
ATOM 2081 O O . ILE A 1 273 ? -15.011 10.068 -4.534 1.00 85.69 273 ILE A O 1
ATOM 2085 N N . ASN A 1 274 ? -16.758 8.712 -4.120 1.00 87.88 274 ASN A N 1
ATOM 2086 C CA . ASN A 1 274 ? -15.957 7.491 -4.144 1.00 87.88 274 ASN A CA 1
ATOM 2087 C C . ASN A 1 274 ? -15.541 7.196 -5.597 1.00 87.88 274 ASN A C 1
ATOM 2089 O O . ASN A 1 274 ? -16.423 6.967 -6.424 1.00 87.88 274 ASN A O 1
ATOM 2093 N N . PRO A 1 275 ? -14.240 7.207 -5.940 1.00 86.94 275 PRO A N 1
ATOM 2094 C CA . PRO A 1 275 ? -13.810 7.009 -7.322 1.00 86.94 275 PRO A CA 1
ATOM 2095 C C . PRO A 1 275 ? -13.883 5.539 -7.764 1.00 86.94 275 PRO A C 1
ATOM 2097 O O . PRO A 1 275 ? -13.703 5.248 -8.946 1.00 86.94 275 PRO A O 1
ATOM 2100 N N . ARG A 1 276 ? -14.107 4.597 -6.837 1.00 90.69 276 ARG A N 1
ATOM 2101 C CA . ARG A 1 276 ? -14.106 3.163 -7.143 1.00 90.69 276 ARG A CA 1
ATOM 2102 C C . ARG A 1 276 ? -15.323 2.769 -7.990 1.00 90.69 276 ARG A C 1
ATOM 2104 O O . ARG A 1 276 ? -16.435 3.194 -7.682 1.00 90.69 276 ARG A O 1
ATOM 2111 N N . PRO A 1 277 ? -15.143 1.904 -9.005 1.00 92.50 277 PRO A N 1
ATOM 2112 C CA . PRO A 1 277 ? -16.260 1.358 -9.770 1.00 92.50 277 PRO A CA 1
ATOM 2113 C C . PRO A 1 277 ? -17.251 0.586 -8.890 1.00 92.50 277 PRO A C 1
ATOM 2115 O O . PRO A 1 277 ? -16.856 -0.081 -7.931 1.00 92.50 277 PRO A O 1
ATOM 2118 N N . GLU A 1 278 ? -18.529 0.582 -9.277 1.00 94.50 278 GLU A N 1
ATOM 2119 C CA . GLU A 1 278 ? -19.584 -0.173 -8.581 1.00 94.50 278 GLU A CA 1
ATOM 2120 C C . GLU A 1 278 ? -19.256 -1.668 -8.456 1.00 94.50 278 GLU A C 1
ATOM 2122 O O . GLU A 1 278 ? -19.537 -2.278 -7.426 1.00 94.50 278 GLU A O 1
ATOM 2127 N N . SER A 1 279 ? -18.596 -2.256 -9.461 1.00 95.50 279 SER A N 1
ATOM 2128 C CA . SER A 1 279 ? -18.158 -3.658 -9.432 1.00 95.50 279 SER A CA 1
ATOM 2129 C C . SER A 1 279 ? -17.148 -3.944 -8.315 1.00 95.50 279 SER A C 1
ATOM 2131 O O . SER A 1 279 ? -17.245 -4.978 -7.656 1.00 95.50 279 SER A O 1
ATOM 2133 N N . GLN A 1 280 ? -16.219 -3.021 -8.049 1.00 96.38 280 GLN A N 1
ATOM 2134 C CA . GLN A 1 280 ? -15.258 -3.128 -6.948 1.00 96.38 280 GLN A CA 1
ATOM 2135 C C . GLN A 1 280 ? -15.949 -2.966 -5.587 1.00 96.38 280 GLN A C 1
ATOM 2137 O O . GLN A 1 280 ? -15.634 -3.701 -4.651 1.00 96.38 280 GLN A O 1
ATOM 2142 N N . ILE A 1 281 ? -16.918 -2.052 -5.478 1.00 96.19 281 ILE A N 1
ATOM 2143 C CA . ILE A 1 281 ? -17.723 -1.876 -4.259 1.00 96.19 281 ILE A CA 1
ATOM 2144 C C . ILE A 1 281 ? -18.536 -3.148 -3.970 1.00 96.19 281 ILE A C 1
ATOM 2146 O O . ILE A 1 281 ? -18.531 -3.642 -2.842 1.00 96.19 281 ILE A O 1
ATOM 2150 N N . ALA A 1 282 ? -19.182 -3.721 -4.988 1.00 97.06 282 ALA A N 1
ATOM 2151 C CA . ALA A 1 282 ? -19.939 -4.965 -4.870 1.00 97.06 282 ALA A CA 1
ATOM 2152 C C . ALA A 1 282 ? -19.042 -6.157 -4.496 1.00 97.06 282 ALA A C 1
ATOM 2154 O O . ALA A 1 282 ? -19.428 -6.985 -3.668 1.00 97.06 282 ALA A O 1
ATOM 2155 N N . LEU A 1 283 ? -17.829 -6.227 -5.057 1.00 97.69 283 LEU A N 1
ATOM 2156 C CA . LEU A 1 283 ? -16.847 -7.246 -4.696 1.00 97.69 283 LEU A CA 1
ATOM 2157 C C . LEU A 1 283 ? -16.455 -7.142 -3.216 1.00 97.69 283 LEU A C 1
ATOM 2159 O O . LEU A 1 283 ? -16.541 -8.140 -2.498 1.00 97.69 283 LEU A O 1
ATOM 2163 N N . ALA A 1 284 ? -16.078 -5.946 -2.751 1.00 97.44 284 ALA A N 1
ATOM 2164 C CA . ALA A 1 284 ? -15.732 -5.702 -1.351 1.00 97.44 284 ALA A CA 1
ATOM 2165 C C . ALA A 1 284 ? -16.896 -6.073 -0.419 1.00 97.44 284 ALA A C 1
ATOM 2167 O O . ALA A 1 284 ? -16.694 -6.799 0.553 1.00 97.44 284 ALA A O 1
ATOM 2168 N N . ALA A 1 285 ? -18.129 -5.688 -0.763 1.00 97.88 285 ALA A N 1
ATOM 2169 C CA . ALA A 1 285 ? -19.322 -6.068 -0.009 1.00 97.88 285 ALA A CA 1
ATOM 2170 C C . ALA A 1 285 ? -19.512 -7.596 0.069 1.00 97.88 285 ALA A C 1
ATOM 2172 O O . ALA A 1 285 ? -19.864 -8.122 1.126 1.00 97.88 285 ALA A O 1
ATOM 2173 N N . GLY A 1 286 ? -19.233 -8.328 -1.015 1.00 97.88 286 GLY A N 1
ATOM 2174 C CA . GLY A 1 286 ? -19.261 -9.793 -1.032 1.00 97.88 286 GLY A CA 1
ATOM 2175 C C . GLY A 1 286 ? -18.240 -10.421 -0.079 1.00 97.88 286 GLY A C 1
ATOM 2176 O O . GLY A 1 286 ? -18.584 -11.331 0.679 1.00 97.88 286 GLY A O 1
ATOM 2177 N N . VAL A 1 287 ? -17.008 -9.903 -0.064 1.00 98.19 287 VAL A N 1
ATOM 2178 C CA . VAL A 1 287 ? -15.956 -10.334 0.875 1.00 98.19 287 VAL A CA 1
ATOM 2179 C C . VAL A 1 287 ? -16.347 -10.016 2.322 1.00 98.19 287 VAL A C 1
ATOM 2181 O O . VAL A 1 287 ? -16.260 -10.879 3.196 1.00 98.19 287 VAL A O 1
ATOM 2184 N N . GLN A 1 288 ? -16.843 -8.809 2.586 1.00 98.31 288 GLN A N 1
ATOM 2185 C CA . GLN A 1 288 ? -17.287 -8.386 3.917 1.00 98.31 288 GLN A CA 1
ATOM 2186 C C . GLN A 1 288 ? -18.447 -9.243 4.432 1.00 98.31 288 GLN A C 1
ATOM 2188 O O . GLN A 1 288 ? -18.439 -9.649 5.593 1.00 98.31 288 GLN A O 1
ATOM 2193 N N . ALA A 1 289 ? -19.408 -9.592 3.572 1.00 97.50 289 ALA A N 1
ATOM 2194 C CA . ALA A 1 289 ? -20.506 -10.490 3.924 1.00 97.50 289 ALA A CA 1
ATOM 2195 C C . ALA A 1 289 ? -20.000 -11.878 4.351 1.00 97.50 289 ALA A C 1
ATOM 2197 O O . ALA A 1 289 ? -20.486 -12.434 5.336 1.00 97.50 289 ALA A O 1
ATOM 2198 N N . GLY A 1 290 ? -18.990 -12.413 3.660 1.00 97.12 290 GLY A N 1
ATOM 2199 C CA . GLY A 1 290 ? -18.333 -13.659 4.055 1.00 97.12 290 GLY A CA 1
ATOM 2200 C C . GLY A 1 290 ? -17.633 -13.559 5.411 1.00 97.12 290 GLY A C 1
ATOM 2201 O O . GLY A 1 290 ? -17.740 -14.468 6.234 1.00 97.12 290 GLY A O 1
ATOM 2202 N N . ALA A 1 291 ? -16.951 -12.441 5.671 1.00 97.75 291 ALA A N 1
ATOM 2203 C CA . ALA A 1 291 ? -16.270 -12.201 6.941 1.00 97.75 291 ALA A CA 1
ATOM 2204 C C . ALA A 1 291 ? -17.251 -12.080 8.122 1.00 97.75 291 ALA A C 1
ATOM 2206 O O . ALA A 1 291 ? -17.012 -12.666 9.178 1.00 97.75 291 ALA A O 1
ATOM 2207 N N . LEU A 1 292 ? -18.379 -11.390 7.930 1.00 96.62 292 LEU A N 1
ATOM 2208 C CA . LEU A 1 292 ? -19.449 -11.276 8.927 1.00 96.62 292 LEU A CA 1
ATOM 2209 C C . LEU A 1 292 ? -20.106 -12.631 9.213 1.00 96.62 292 LEU A C 1
ATOM 2211 O O . LEU A 1 292 ? -20.261 -13.012 10.371 1.00 96.62 292 LEU A O 1
ATOM 2215 N N . ALA A 1 293 ? -20.409 -13.406 8.167 1.00 95.19 293 ALA A N 1
ATOM 2216 C CA . ALA A 1 293 ? -20.946 -14.757 8.322 1.00 95.19 293 ALA A CA 1
ATOM 2217 C C . ALA A 1 293 ? -19.973 -15.683 9.070 1.00 95.19 293 ALA A C 1
ATOM 2219 O O . ALA A 1 293 ? -20.396 -16.548 9.839 1.00 95.19 293 ALA A O 1
ATOM 2220 N N . PHE A 1 294 ? -18.662 -15.501 8.870 1.00 96.25 294 PHE A N 1
ATOM 2221 C CA . PHE A 1 294 ? -17.672 -16.216 9.663 1.00 96.25 294 PHE A CA 1
ATOM 2222 C C . PHE A 1 294 ? -17.741 -15.832 11.139 1.00 96.25 294 PHE A C 1
ATOM 2224 O O . PHE A 1 294 ? -17.782 -16.732 11.976 1.00 96.25 294 PHE A O 1
ATOM 2231 N N . ALA A 1 295 ? -17.754 -14.533 11.451 1.00 95.06 295 ALA A N 1
ATOM 2232 C CA . ALA A 1 295 ? -17.799 -14.042 12.826 1.00 95.06 295 ALA A CA 1
ATOM 2233 C C . ALA A 1 295 ? -19.008 -14.610 13.588 1.00 95.06 295 ALA A C 1
ATOM 2235 O O . ALA A 1 295 ? -18.847 -15.133 14.688 1.00 95.06 295 ALA A O 1
ATOM 2236 N N . GLU A 1 296 ? -20.183 -14.613 12.953 1.00 92.56 296 GLU A N 1
ATOM 2237 C CA . GLU A 1 296 ? -21.421 -15.182 13.502 1.00 92.56 296 GLU A CA 1
ATOM 2238 C C . GLU A 1 296 ? -21.304 -16.683 13.798 1.00 92.56 296 GLU A C 1
ATOM 2240 O O . GLU A 1 296 ? -21.640 -17.164 14.881 1.00 92.56 296 GLU A O 1
ATOM 2245 N N . ALA A 1 297 ? -20.799 -17.450 12.831 1.00 93.56 297 ALA A N 1
ATOM 2246 C CA . ALA A 1 297 ? -20.718 -18.900 12.950 1.00 93.56 297 ALA A CA 1
ATOM 2247 C C . ALA A 1 297 ? -19.572 -19.363 13.864 1.00 93.56 297 ALA A C 1
ATOM 2249 O O . ALA A 1 297 ? -19.644 -20.459 14.428 1.00 93.56 297 ALA A O 1
ATOM 2250 N N . ALA A 1 298 ? -18.503 -18.573 13.987 1.00 93.00 298 ALA A N 1
ATOM 2251 C CA . ALA A 1 298 ? -17.305 -18.934 14.735 1.00 93.00 298 ALA A CA 1
ATOM 2252 C C . ALA A 1 298 ? -17.598 -19.134 16.222 1.00 93.00 298 ALA A C 1
ATOM 2254 O O . ALA A 1 298 ? -17.106 -20.105 16.796 1.00 93.00 298 ALA A O 1
ATOM 2255 N N . GLU A 1 299 ? -18.426 -18.281 16.827 1.00 87.38 299 GLU A N 1
ATOM 2256 C CA . GLU A 1 299 ? -18.785 -18.402 18.243 1.00 87.38 299 GLU A CA 1
ATOM 2257 C C . GLU A 1 299 ? -19.592 -19.679 18.516 1.00 87.38 299 GLU A C 1
ATOM 2259 O O . GLU A 1 299 ? -19.291 -20.425 19.449 1.00 87.38 299 GLU A O 1
ATOM 2264 N N . VAL A 1 300 ? -20.568 -19.981 17.653 1.00 90.56 300 VAL A N 1
ATOM 2265 C CA . VAL A 1 300 ? -21.374 -21.207 17.740 1.00 90.56 300 VAL A CA 1
ATOM 2266 C C . VAL A 1 300 ? -20.480 -22.438 17.609 1.00 90.56 300 VAL A C 1
ATOM 2268 O O . VAL A 1 300 ? -20.508 -23.321 18.460 1.00 90.56 300 VAL A O 1
ATOM 2271 N N . VAL A 1 301 ? -19.614 -22.472 16.593 1.00 91.69 301 VAL A N 1
ATOM 2272 C CA . VAL A 1 301 ? -18.672 -23.584 16.388 1.00 91.69 301 VAL A CA 1
ATOM 2273 C C . VAL A 1 301 ? -17.686 -23.711 17.550 1.00 91.69 301 VAL A C 1
ATOM 2275 O O . VAL A 1 301 ? -17.334 -24.825 17.930 1.00 91.69 301 VAL A O 1
ATOM 2278 N N . ALA A 1 302 ? -17.207 -22.602 18.111 1.00 91.75 302 ALA A N 1
ATOM 2279 C CA . ALA A 1 302 ? -16.315 -22.644 19.261 1.00 91.75 302 ALA A CA 1
ATOM 2280 C C . ALA A 1 302 ? -17.022 -23.263 20.474 1.00 91.75 302 ALA A C 1
ATOM 2282 O O . ALA A 1 302 ? -16.466 -24.154 21.114 1.00 91.75 302 ALA A O 1
ATOM 2283 N N . ARG A 1 303 ? -18.273 -22.872 20.727 1.00 91.75 303 ARG A N 1
ATOM 2284 C CA . ARG A 1 303 ? -19.102 -23.397 21.817 1.00 91.75 303 ARG A CA 1
ATOM 2285 C C . ARG A 1 303 ? -19.428 -24.881 21.651 1.00 91.75 303 ARG A C 1
ATOM 2287 O O . ARG A 1 303 ? -19.185 -25.647 22.579 1.00 91.75 303 ARG A O 1
ATOM 2294 N N . ASP A 1 304 ? -19.899 -25.287 20.472 1.00 93.12 304 ASP A N 1
ATOM 2295 C CA . ASP A 1 304 ? -20.290 -26.671 20.155 1.00 93.12 304 ASP A CA 1
ATOM 2296 C C . ASP A 1 304 ? -19.147 -27.676 20.386 1.00 93.12 304 ASP A C 1
ATOM 2298 O O . ASP A 1 304 ? -19.385 -28.839 20.706 1.00 93.12 304 ASP A O 1
ATOM 2302 N N . PHE A 1 305 ? -17.898 -27.227 20.229 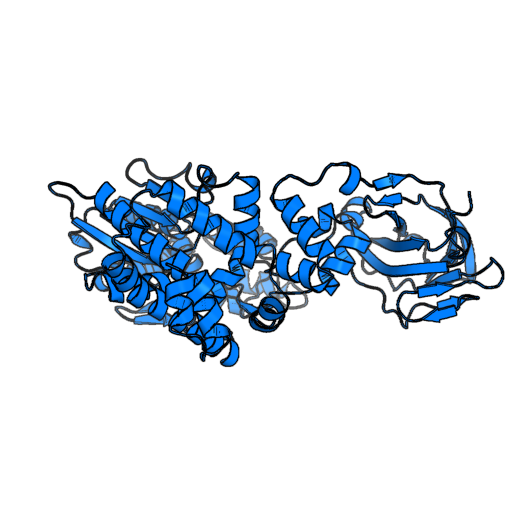1.00 92.44 305 PHE A N 1
ATOM 2303 C CA . PHE A 1 305 ? -16.700 -28.065 20.319 1.00 92.44 305 PHE A CA 1
ATOM 2304 C C . PHE A 1 305 ? -15.790 -27.715 21.508 1.00 92.44 305 PHE A C 1
ATOM 2306 O O . PHE A 1 305 ? -14.666 -28.213 21.573 1.00 92.44 305 PHE A O 1
ATOM 2313 N N . GLY A 1 306 ? -16.240 -26.862 22.436 1.00 92.81 306 GLY A N 1
ATOM 2314 C CA . GLY A 1 306 ? -15.465 -26.475 23.623 1.00 92.81 306 GLY A CA 1
ATOM 2315 C C . GLY A 1 306 ? -14.123 -25.801 23.306 1.00 92.81 306 GLY A C 1
ATOM 2316 O O . GLY A 1 306 ? -13.140 -25.998 24.018 1.00 92.81 306 GLY A O 1
ATOM 2317 N N . LEU A 1 307 ? -14.052 -25.041 22.213 1.00 91.69 307 LEU A N 1
ATOM 2318 C CA . LEU A 1 307 ? -12.849 -24.344 21.769 1.00 91.69 307 LEU A CA 1
ATOM 2319 C C . LEU A 1 307 ? -12.802 -22.927 22.347 1.00 91.69 307 LEU A C 1
ATOM 2321 O O . LEU A 1 307 ? -13.808 -22.226 22.383 1.00 91.69 307 LEU A O 1
ATOM 2325 N N . SER A 1 308 ? -11.601 -22.463 22.687 1.00 91.88 308 SER A N 1
ATOM 2326 C CA . SER A 1 308 ? -11.340 -21.051 22.982 1.00 91.88 308 SER A CA 1
ATOM 2327 C C . SER A 1 308 ? -10.225 -20.537 22.067 1.00 91.88 308 SER A C 1
ATOM 2329 O O . SER A 1 308 ? -9.070 -20.425 22.483 1.00 91.88 308 SER A O 1
ATOM 2331 N N . PRO A 1 309 ? -10.532 -20.286 20.777 1.00 89.06 309 PRO A N 1
ATOM 2332 C CA . PRO A 1 309 ? -9.525 -20.006 19.746 1.00 89.06 309 PRO A CA 1
ATOM 2333 C C . PRO A 1 309 ? -8.714 -18.740 20.030 1.00 89.06 309 PRO A C 1
ATOM 2335 O O . PRO A 1 309 ? -7.615 -18.582 19.504 1.00 89.06 309 PRO A O 1
ATOM 2338 N N . TYR A 1 310 ? -9.253 -17.854 20.866 1.00 92.81 310 TYR A N 1
ATOM 2339 C CA . TYR A 1 310 ? -8.634 -16.583 21.191 1.00 92.81 310 TYR A CA 1
ATOM 2340 C C . TYR A 1 310 ? -7.955 -16.580 22.556 1.00 92.81 310 TYR A C 1
ATOM 2342 O O . TYR A 1 310 ? -7.226 -15.629 22.804 1.00 92.81 310 TYR A O 1
ATOM 2350 N N . ALA A 1 311 ? -8.111 -17.601 23.416 1.00 91.75 311 ALA A N 1
ATOM 2351 C CA . ALA A 1 311 ? -7.577 -17.629 24.793 1.00 91.75 311 ALA A CA 1
ATOM 2352 C C . ALA A 1 311 ? -6.094 -17.243 24.907 1.00 91.75 311 ALA A C 1
ATOM 2354 O O . ALA A 1 311 ? -5.695 -16.621 25.886 1.00 91.75 311 ALA A O 1
ATOM 2355 N N . THR A 1 312 ? -5.304 -17.570 23.886 1.00 94.06 312 THR A N 1
ATOM 2356 C CA . THR A 1 312 ? -3.871 -17.290 23.807 1.00 94.06 312 THR A CA 1
ATOM 2357 C C . THR A 1 312 ? -3.614 -16.249 22.701 1.00 94.06 312 THR A C 1
ATOM 2359 O O . THR A 1 312 ? -3.548 -16.621 21.525 1.00 94.06 312 THR A O 1
ATOM 2362 N N . PRO A 1 313 ? -3.539 -14.940 23.036 1.00 92.44 313 PRO A N 1
ATOM 2363 C CA . PRO A 1 313 ? -3.471 -13.858 22.049 1.00 92.44 313 PRO A CA 1
ATOM 2364 C C . PRO A 1 313 ? -2.318 -13.982 21.049 1.00 92.44 313 PRO A C 1
ATOM 2366 O O . PRO A 1 313 ? -2.516 -13.734 19.862 1.00 92.44 313 PRO A O 1
ATOM 2369 N N . ASP A 1 314 ? -1.132 -14.389 21.500 1.00 94.00 314 ASP A N 1
ATOM 2370 C CA . ASP A 1 314 ? 0.062 -14.528 20.660 1.00 94.00 314 ASP A CA 1
ATOM 2371 C C . ASP A 1 314 ? -0.092 -15.651 19.626 1.00 94.00 314 ASP A C 1
ATOM 2373 O O . ASP A 1 314 ? 0.291 -15.494 18.466 1.00 94.00 314 ASP A O 1
ATOM 2377 N N . VAL A 1 315 ? -0.721 -16.766 20.009 1.00 94.81 315 VAL A N 1
ATOM 2378 C CA . VAL A 1 315 ? -1.038 -17.859 19.082 1.00 94.81 315 VAL A CA 1
ATOM 2379 C C . VAL A 1 315 ? -2.052 -17.389 18.041 1.00 94.81 315 VAL A C 1
ATOM 2381 O O . VAL A 1 315 ? -1.845 -17.618 16.848 1.00 94.81 315 VAL A O 1
ATOM 2384 N N . ALA A 1 316 ? -3.112 -16.691 18.460 1.00 95.69 316 ALA A N 1
ATOM 2385 C CA . ALA A 1 316 ? -4.104 -16.136 17.540 1.00 95.69 316 ALA A CA 1
ATOM 2386 C C . ALA A 1 316 ? -3.465 -15.151 16.543 1.00 95.69 316 ALA A C 1
ATOM 2388 O O . ALA A 1 316 ? -3.690 -15.271 15.336 1.00 95.69 316 ALA A O 1
ATOM 2389 N N . ALA A 1 317 ? -2.611 -14.245 17.026 1.00 97.31 317 ALA A N 1
ATOM 2390 C CA . ALA A 1 317 ? -1.886 -13.283 16.201 1.00 97.31 317 ALA A CA 1
ATOM 2391 C C . ALA A 1 317 ? -0.981 -13.964 15.166 1.00 97.31 317 ALA A C 1
ATOM 2393 O O . ALA A 1 317 ? -1.045 -13.629 13.984 1.00 97.31 317 ALA A O 1
ATOM 2394 N N . ARG A 1 318 ? -0.196 -14.977 15.562 1.00 96.44 318 ARG A N 1
ATOM 2395 C CA . ARG A 1 318 ? 0.684 -15.725 14.641 1.00 96.44 318 ARG A CA 1
ATOM 2396 C C . ARG A 1 318 ? -0.096 -16.451 13.544 1.00 96.44 318 ARG A C 1
ATOM 2398 O O . ARG A 1 318 ? 0.303 -16.411 12.381 1.00 96.44 318 ARG A O 1
ATOM 2405 N N . TRP A 1 319 ? -1.221 -17.083 13.881 1.00 95.75 319 TRP A N 1
ATOM 2406 C CA . TRP A 1 319 ? -2.076 -17.747 12.888 1.00 95.75 319 TRP A CA 1
ATOM 2407 C C . TRP A 1 319 ? -2.742 -16.761 11.926 1.00 95.75 319 TRP A C 1
ATOM 2409 O O . TRP A 1 319 ? -2.860 -17.051 10.730 1.00 95.75 319 TRP A O 1
ATOM 2419 N N . CYS A 1 320 ? -3.156 -15.595 12.425 1.00 96.88 320 CYS A N 1
ATOM 2420 C CA . CYS A 1 320 ? -3.712 -14.533 11.592 1.00 96.88 320 CYS A CA 1
ATOM 2421 C C . CYS A 1 320 ? -2.647 -13.934 10.674 1.00 96.88 320 CYS A C 1
ATOM 2423 O O . CYS A 1 320 ? -2.895 -13.805 9.478 1.00 96.88 320 CYS A O 1
ATOM 2425 N N . ALA A 1 321 ? -1.442 -13.679 11.189 1.00 96.81 321 ALA A N 1
ATOM 2426 C CA . ALA A 1 321 ? -0.308 -13.222 10.396 1.00 96.81 321 ALA A CA 1
ATOM 2427 C C . ALA A 1 321 ? 0.041 -14.218 9.282 1.00 96.81 321 ALA A C 1
ATOM 2429 O O . ALA A 1 321 ? 0.193 -13.808 8.138 1.00 96.81 321 ALA A O 1
ATOM 2430 N N . ALA A 1 322 ? 0.080 -15.524 9.566 1.00 95.94 322 ALA A N 1
ATOM 2431 C CA . ALA A 1 322 ? 0.306 -16.546 8.541 1.00 95.94 322 ALA A CA 1
ATOM 2432 C C . ALA A 1 322 ? -0.822 -16.595 7.490 1.00 95.94 322 ALA A C 1
ATOM 2434 O O . ALA A 1 322 ? -0.563 -16.764 6.299 1.00 95.94 322 ALA A O 1
ATOM 2435 N N . THR A 1 323 ? -2.076 -16.426 7.920 1.00 96.12 323 THR A N 1
ATOM 2436 C CA . THR A 1 323 ? -3.243 -16.415 7.022 1.00 96.12 323 THR A CA 1
ATOM 2437 C C . THR A 1 323 ? -3.230 -15.198 6.098 1.00 96.12 323 THR A C 1
ATOM 2439 O O . THR A 1 323 ? -3.430 -15.357 4.894 1.00 96.12 323 THR A O 1
ATOM 2442 N N . LEU A 1 324 ? -2.942 -14.010 6.638 1.00 96.38 324 LEU A N 1
ATOM 2443 C CA . LEU A 1 324 ? -2.777 -12.789 5.852 1.00 96.38 324 LEU A CA 1
ATOM 2444 C C . LEU A 1 324 ? -1.552 -12.863 4.947 1.00 96.38 324 LEU A C 1
ATOM 2446 O O . LEU A 1 324 ? -1.661 -12.518 3.782 1.00 96.38 324 LEU A O 1
ATOM 2450 N N . ALA A 1 325 ? -0.409 -13.343 5.441 1.00 95.81 325 ALA A N 1
ATOM 2451 C CA . ALA A 1 325 ? 0.811 -13.455 4.647 1.00 95.81 325 ALA A CA 1
ATOM 2452 C C . ALA A 1 325 ? 0.616 -14.341 3.415 1.00 95.81 325 ALA A C 1
ATOM 2454 O O . ALA A 1 325 ? 1.123 -14.004 2.351 1.00 95.81 325 ALA A O 1
ATOM 2455 N N . ARG A 1 326 ? -0.159 -15.429 3.525 1.00 95.38 326 ARG A N 1
ATOM 2456 C CA . ARG A 1 326 ? -0.506 -16.253 2.363 1.00 95.38 326 ARG A CA 1
ATOM 2457 C C . ARG A 1 326 ? -1.244 -15.430 1.302 1.00 95.38 326 ARG A C 1
ATOM 2459 O O . ARG A 1 326 ? -0.783 -15.401 0.175 1.00 95.38 326 ARG A O 1
ATOM 2466 N N . LEU A 1 327 ? -2.318 -14.724 1.663 1.00 96.50 327 LEU A N 1
ATOM 2467 C CA . LEU A 1 327 ? -3.058 -13.881 0.712 1.00 96.50 327 LEU A CA 1
ATOM 2468 C C . LEU A 1 327 ? -2.190 -12.733 0.171 1.00 96.50 327 LEU A C 1
ATOM 2470 O O . LEU A 1 327 ? -2.145 -12.488 -1.027 1.00 96.50 327 LEU A O 1
ATOM 2474 N N . LEU A 1 328 ? -1.507 -12.009 1.057 1.00 96.44 328 LEU A N 1
ATOM 2475 C CA . LEU A 1 328 ? -0.819 -10.767 0.715 1.00 96.44 328 LEU A CA 1
ATOM 2476 C C . LEU A 1 328 ? 0.508 -10.976 -0.004 1.00 96.44 328 LEU A C 1
ATOM 2478 O O . LEU A 1 328 ? 0.910 -10.067 -0.723 1.00 96.44 328 LEU A O 1
ATOM 2482 N N . LEU A 1 329 ? 1.189 -12.109 0.197 1.00 96.12 329 LEU A N 1
ATOM 2483 C CA . LEU A 1 329 ? 2.528 -12.373 -0.348 1.00 96.12 329 LEU A CA 1
ATOM 2484 C C . LEU A 1 329 ? 2.572 -13.543 -1.340 1.00 96.12 329 LEU A C 1
ATOM 2486 O O . LEU A 1 329 ? 3.494 -13.599 -2.149 1.00 96.12 329 LEU A O 1
ATOM 2490 N N . LEU A 1 330 ? 1.618 -14.474 -1.275 1.00 95.88 330 LEU A N 1
ATOM 2491 C CA . LEU A 1 330 ? 1.555 -15.678 -2.112 1.00 95.88 330 LEU A CA 1
ATOM 2492 C C . LEU A 1 330 ? 0.115 -15.936 -2.603 1.00 95.88 330 LEU A C 1
ATOM 2494 O O . LEU A 1 330 ? -0.437 -17.003 -2.305 1.00 95.88 330 LEU A O 1
ATOM 2498 N N . PRO A 1 331 ? -0.512 -14.972 -3.306 1.00 96.06 331 PRO A N 1
ATOM 2499 C CA . PRO A 1 331 ? -1.838 -15.193 -3.864 1.00 96.06 331 PRO A CA 1
ATOM 2500 C C . PRO A 1 331 ? -1.825 -16.335 -4.879 1.00 96.06 331 PRO A C 1
ATOM 2502 O O . PRO A 1 331 ? -0.850 -16.504 -5.618 1.00 96.06 331 PRO A O 1
ATOM 2505 N N . ASP A 1 332 ? -2.912 -17.097 -4.917 1.00 94.44 332 ASP A N 1
ATOM 2506 C CA . ASP A 1 332 ? -3.142 -18.092 -5.966 1.00 94.44 332 ASP A CA 1
ATOM 2507 C C . ASP A 1 332 ? -3.816 -17.479 -7.208 1.00 94.44 332 ASP A C 1
ATOM 2509 O O . ASP A 1 332 ? -4.170 -16.298 -7.238 1.00 94.44 332 ASP A O 1
ATOM 2513 N N . ASP A 1 333 ? -3.964 -18.281 -8.263 1.00 95.44 333 ASP A N 1
ATOM 2514 C CA . ASP A 1 333 ? -4.518 -17.822 -9.541 1.00 95.44 333 ASP A CA 1
ATOM 2515 C C . ASP A 1 333 ? -5.976 -17.343 -9.418 1.00 95.44 333 ASP A C 1
ATOM 2517 O O . ASP A 1 333 ? -6.360 -16.377 -10.085 1.00 95.44 333 ASP A O 1
ATOM 2521 N N . ASP A 1 334 ? -6.769 -17.961 -8.537 1.00 95.31 334 ASP A N 1
ATOM 2522 C CA . ASP A 1 334 ? -8.163 -17.577 -8.296 1.00 95.31 334 ASP A CA 1
ATOM 2523 C C . ASP A 1 334 ? -8.233 -16.222 -7.577 1.00 95.31 334 ASP A C 1
ATOM 2525 O O . ASP A 1 334 ? -9.035 -15.356 -7.936 1.00 95.31 334 ASP A O 1
ATOM 2529 N N . GLU A 1 335 ? -7.358 -15.989 -6.598 1.00 96.62 335 GLU A N 1
ATOM 2530 C CA . GLU A 1 335 ? -7.229 -14.712 -5.895 1.00 96.62 335 GLU A CA 1
ATOM 2531 C C . GLU A 1 335 ? -6.727 -13.600 -6.820 1.00 96.62 335 GLU A C 1
ATOM 2533 O O . GLU A 1 335 ? -7.247 -12.482 -6.776 1.00 96.62 335 GLU A O 1
ATOM 2538 N N . LEU A 1 336 ? -5.766 -13.897 -7.699 1.00 96.69 336 LEU A N 1
ATOM 2539 C CA . LEU A 1 336 ? -5.300 -12.961 -8.726 1.00 96.69 336 LEU A CA 1
ATOM 2540 C C . LEU A 1 336 ? -6.408 -12.605 -9.720 1.00 96.69 336 LEU A C 1
ATOM 2542 O O . LEU A 1 336 ? -6.525 -11.442 -10.110 1.00 96.69 336 LEU A O 1
ATOM 2546 N N . ALA A 1 337 ? -7.215 -13.580 -10.139 1.00 96.50 337 ALA A N 1
ATOM 2547 C CA . ALA A 1 337 ? -8.351 -13.348 -11.027 1.00 96.50 337 ALA A CA 1
ATOM 2548 C C . ALA A 1 337 ? -9.452 -12.524 -10.343 1.00 96.50 337 ALA A C 1
ATOM 2550 O O . ALA A 1 337 ? -10.037 -11.638 -10.963 1.00 96.50 337 ALA A O 1
ATOM 2551 N N . LEU A 1 338 ? -9.711 -12.786 -9.061 1.00 97.19 338 LEU A N 1
ATOM 2552 C CA . LEU A 1 338 ? -10.755 -12.116 -8.290 1.00 97.19 338 LEU A CA 1
ATOM 2553 C C . LEU A 1 338 ? -10.386 -10.676 -7.909 1.00 97.19 338 LEU A C 1
ATOM 2555 O O . LEU A 1 338 ? -11.241 -9.794 -7.950 1.00 97.19 338 LEU A O 1
ATOM 2559 N N . LEU A 1 339 ? -9.135 -10.442 -7.502 1.00 97.06 339 LEU A N 1
ATOM 2560 C CA . LEU A 1 339 ? -8.696 -9.194 -6.865 1.00 97.06 339 LEU A CA 1
ATOM 2561 C C . LEU A 1 339 ? -7.784 -8.338 -7.755 1.00 97.06 339 LEU A C 1
ATOM 2563 O O . LEU A 1 339 ? -7.540 -7.177 -7.431 1.00 97.06 339 LEU A O 1
ATOM 2567 N N . GLY A 1 340 ? -7.263 -8.882 -8.858 1.00 93.56 340 GLY A N 1
ATOM 2568 C CA . GLY A 1 340 ? -6.248 -8.211 -9.675 1.00 93.56 340 GLY A CA 1
ATOM 2569 C C . GLY A 1 340 ? -6.725 -6.934 -10.368 1.00 93.56 340 GLY A C 1
ATOM 2570 O O . GLY A 1 340 ? -5.928 -6.019 -10.557 1.00 93.56 340 GLY A O 1
ATOM 2571 N N . GLU A 1 341 ? -8.021 -6.850 -10.681 1.00 93.88 341 GLU A N 1
ATOM 2572 C CA . GLU A 1 341 ? -8.646 -5.686 -11.331 1.00 93.88 341 GLU A CA 1
ATOM 2573 C C . GLU A 1 341 ? -9.041 -4.576 -10.349 1.00 93.88 341 GLU A C 1
ATOM 2575 O O . GLU A 1 341 ? -9.526 -3.514 -10.756 1.00 93.88 341 GLU A O 1
ATOM 2580 N N . LEU A 1 342 ? -8.853 -4.805 -9.045 1.00 95.19 342 LEU A N 1
ATOM 2581 C CA . LEU A 1 342 ? -9.076 -3.766 -8.056 1.00 95.19 342 LEU A CA 1
ATOM 2582 C C . LEU A 1 342 ? -8.141 -2.585 -8.320 1.00 95.19 342 LEU A C 1
ATOM 2584 O O . LEU A 1 342 ? -6.999 -2.730 -8.770 1.00 95.19 342 LEU A O 1
ATOM 2588 N N . LYS A 1 343 ? -8.628 -1.393 -7.993 1.00 93.06 343 LYS A N 1
ATOM 2589 C CA . LYS A 1 343 ? -7.828 -0.175 -8.010 1.00 93.06 343 LYS A CA 1
ATOM 2590 C C . LYS A 1 343 ? -7.768 0.410 -6.616 1.00 93.06 343 LYS A C 1
ATOM 2592 O O . LYS A 1 343 ? -8.766 0.435 -5.899 1.00 93.06 343 LYS A O 1
ATOM 2597 N N . HIS A 1 344 ? -6.596 0.880 -6.236 1.00 89.44 344 HIS A N 1
ATOM 2598 C CA . HIS A 1 344 ? -6.421 1.610 -5.001 1.00 89.44 344 HIS A CA 1
ATOM 2599 C C . HIS A 1 344 ? -6.632 3.092 -5.254 1.00 89.44 344 HIS A C 1
ATOM 2601 O O . HIS A 1 344 ? -6.102 3.680 -6.194 1.00 89.44 344 HIS A O 1
ATOM 2607 N N . ASP A 1 345 ? -7.404 3.692 -4.377 1.00 81.25 345 ASP A N 1
ATOM 2608 C CA . ASP A 1 345 ? -7.665 5.113 -4.379 1.00 81.25 345 ASP A CA 1
ATOM 2609 C C . ASP A 1 345 ? -6.574 5.824 -3.566 1.00 81.25 345 ASP A C 1
ATOM 2611 O O . ASP A 1 345 ? -6.570 5.749 -2.335 1.00 81.25 345 ASP A O 1
ATOM 2615 N N . VAL A 1 346 ? -5.627 6.468 -4.267 1.00 69.00 346 VAL A N 1
ATOM 2616 C CA . VAL A 1 346 ? -4.470 7.174 -3.681 1.00 69.00 346 VAL A CA 1
ATOM 2617 C C . VAL A 1 346 ? -4.947 8.527 -3.156 1.00 69.00 346 VAL A C 1
ATOM 2619 O O . VAL A 1 346 ? -4.681 9.601 -3.703 1.00 69.00 346 VAL A O 1
ATOM 2622 N N . ASN A 1 347 ? -5.748 8.461 -2.101 1.00 59.03 347 ASN A N 1
ATOM 2623 C CA . ASN A 1 347 ? -6.606 9.560 -1.720 1.00 59.03 347 ASN A CA 1
ATOM 2624 C C . ASN A 1 347 ? -5.910 10.512 -0.736 1.00 59.03 347 ASN A C 1
ATOM 2626 O O . ASN A 1 347 ? -6.159 10.519 0.468 1.00 59.03 347 ASN A O 1
ATOM 2630 N N . LEU A 1 348 ? -5.018 11.346 -1.273 1.00 60.47 348 LEU A N 1
ATOM 2631 C CA . LEU A 1 348 ? -4.554 12.588 -0.638 1.00 60.47 348 LEU A CA 1
ATOM 2632 C C . LEU A 1 348 ? -5.234 13.814 -1.276 1.00 60.47 348 LEU A C 1
ATOM 2634 O O . LEU A 1 348 ? -4.672 14.900 -1.292 1.00 60.47 348 LEU A O 1
ATOM 2638 N N . GLY A 1 349 ? -6.454 13.644 -1.800 1.00 52.00 349 GLY A N 1
ATOM 2639 C CA . GLY A 1 349 ? -7.244 14.683 -2.469 1.00 52.00 349 GLY A CA 1
ATOM 2640 C C . GLY A 1 349 ? -7.225 14.663 -3.990 1.00 52.00 349 GLY A C 1
ATOM 2641 O O . GLY A 1 349 ? -7.929 15.460 -4.598 1.00 52.00 349 GLY A O 1
ATOM 2642 N N . THR A 1 350 ? -6.488 13.743 -4.610 1.00 60.44 350 THR A N 1
ATOM 2643 C CA . THR A 1 350 ? -6.563 13.526 -6.060 1.00 60.44 350 THR A CA 1
ATOM 2644 C C . THR A 1 350 ? -7.620 12.470 -6.384 1.00 60.44 350 THR A C 1
ATOM 2646 O O . THR A 1 350 ? -7.923 11.614 -5.562 1.00 60.44 350 THR A O 1
ATOM 2649 N N . ARG A 1 351 ? -8.166 12.483 -7.605 1.00 65.19 351 ARG A N 1
ATOM 2650 C CA . ARG A 1 351 ? -9.080 11.427 -8.093 1.00 65.19 351 ARG A CA 1
ATOM 2651 C C . ARG A 1 351 ? -8.331 10.252 -8.741 1.00 65.19 351 ARG A C 1
ATOM 2653 O O . ARG A 1 351 ? -8.901 9.537 -9.565 1.00 65.19 351 ARG A O 1
ATOM 2660 N N . ALA A 1 352 ? -7.041 10.094 -8.443 1.00 70.81 352 ALA A N 1
ATOM 2661 C CA . ALA A 1 352 ? -6.185 9.122 -9.105 1.00 70.81 352 ALA A CA 1
ATOM 2662 C C . ALA A 1 352 ? -6.392 7.715 -8.528 1.00 70.81 352 ALA A C 1
ATOM 2664 O O . ALA A 1 352 ? -6.224 7.469 -7.333 1.00 70.81 352 ALA A O 1
ATOM 2665 N N . LEU A 1 353 ? -6.714 6.775 -9.413 1.00 84.06 353 LEU A N 1
ATOM 2666 C CA . LEU A 1 353 ? -6.756 5.354 -9.101 1.00 84.06 353 LEU A CA 1
ATOM 2667 C C . LEU A 1 353 ? -5.450 4.696 -9.547 1.00 84.06 353 LEU A C 1
ATOM 2669 O O . LEU A 1 353 ? -5.128 4.695 -10.736 1.00 84.06 353 LEU A O 1
ATOM 2673 N N . ALA A 1 354 ? -4.728 4.103 -8.604 1.00 88.56 354 ALA A N 1
ATOM 2674 C CA . ALA A 1 354 ? -3.568 3.271 -8.878 1.00 88.56 354 ALA A CA 1
ATOM 2675 C C . ALA A 1 354 ? -3.993 1.812 -9.117 1.00 88.56 354 ALA A C 1
ATOM 2677 O O . ALA A 1 354 ? -4.871 1.305 -8.411 1.00 88.56 354 ALA A O 1
ATOM 2678 N N . PRO A 1 355 ? -3.378 1.100 -10.075 1.00 93.06 355 PRO A N 1
ATOM 2679 C CA . PRO A 1 355 ? -3.619 -0.327 -10.238 1.00 93.06 355 PRO A CA 1
ATOM 2680 C C . PRO A 1 355 ? -3.097 -1.110 -9.027 1.00 93.06 355 PRO A C 1
ATOM 2682 O O . PRO A 1 355 ? -2.046 -0.790 -8.458 1.00 93.06 355 PRO A O 1
ATOM 2685 N N . MET A 1 356 ? -3.814 -2.169 -8.651 1.00 95.25 356 MET A N 1
ATOM 2686 C CA . MET A 1 356 ? -3.311 -3.126 -7.666 1.00 95.25 356 MET A CA 1
ATOM 2687 C C . MET A 1 356 ? -2.183 -3.972 -8.252 1.00 95.25 356 MET A C 1
ATOM 2689 O O . MET A 1 356 ? -1.148 -4.125 -7.608 1.00 95.25 356 MET A O 1
ATOM 2693 N N . ILE A 1 357 ? -2.347 -4.464 -9.483 1.00 96.19 357 ILE A N 1
ATOM 2694 C CA . ILE A 1 357 ? -1.362 -5.303 -10.169 1.00 96.19 357 ILE A CA 1
ATOM 2695 C C . ILE A 1 357 ? -0.891 -4.639 -11.465 1.00 96.19 357 ILE A C 1
ATOM 2697 O O . ILE A 1 357 ? -1.703 -4.230 -12.288 1.00 96.19 357 ILE A O 1
ATOM 2701 N N . ASP A 1 358 ? 0.425 -4.611 -11.674 1.00 95.12 358 ASP A N 1
ATOM 2702 C CA . ASP A 1 358 ? 1.066 -4.334 -12.960 1.00 95.12 358 ASP A CA 1
ATOM 2703 C C . ASP A 1 358 ? 2.280 -5.268 -13.128 1.00 95.12 358 ASP A C 1
ATOM 2705 O O . ASP A 1 358 ? 3.378 -5.026 -12.617 1.00 95.12 358 ASP A O 1
ATOM 2709 N N . GLY A 1 359 ? 2.059 -6.396 -13.810 1.00 93.50 359 GLY A N 1
ATOM 2710 C CA . GLY A 1 359 ? 3.110 -7.385 -14.064 1.00 93.50 359 GLY A CA 1
ATOM 2711 C C . GLY A 1 359 ? 4.179 -6.872 -15.031 1.00 93.50 359 GLY A C 1
ATOM 2712 O O . GLY A 1 359 ? 5.363 -7.161 -14.852 1.00 93.50 359 GLY A O 1
ATOM 2713 N N . ASP A 1 360 ? 3.794 -6.064 -16.020 1.00 93.62 360 ASP A N 1
ATOM 2714 C CA . ASP A 1 360 ? 4.734 -5.523 -17.001 1.00 93.62 360 ASP A CA 1
ATOM 2715 C C . ASP A 1 360 ? 5.661 -4.491 -16.368 1.00 93.62 360 ASP A C 1
ATOM 2717 O O . ASP A 1 360 ? 6.854 -4.471 -16.674 1.00 93.62 360 ASP A O 1
ATOM 2721 N N . PHE A 1 361 ? 5.159 -3.685 -15.431 1.00 94.94 361 PHE A N 1
ATOM 2722 C CA . PHE A 1 361 ? 5.995 -2.816 -14.611 1.00 94.94 361 PHE A CA 1
ATOM 2723 C C . PHE A 1 361 ? 7.086 -3.610 -13.892 1.00 94.94 361 PHE A C 1
ATOM 2725 O O . PHE A 1 361 ? 8.263 -3.273 -14.028 1.00 94.94 361 PHE A O 1
ATOM 2732 N N . ILE A 1 362 ? 6.743 -4.701 -13.200 1.00 95.62 362 ILE A N 1
ATOM 2733 C CA . ILE A 1 362 ? 7.744 -5.520 -12.498 1.00 95.62 362 ILE A CA 1
ATOM 2734 C C . ILE A 1 362 ? 8.702 -6.204 -13.468 1.00 95.62 362 ILE A C 1
ATOM 2736 O O . ILE A 1 362 ? 9.905 -6.211 -13.211 1.00 95.62 362 ILE A O 1
ATOM 2740 N N . ARG A 1 363 ? 8.231 -6.692 -14.620 1.00 94.38 363 ARG A N 1
ATOM 2741 C CA . ARG A 1 363 ? 9.112 -7.226 -15.672 1.00 94.38 363 ARG A CA 1
ATOM 2742 C C . ARG A 1 363 ? 10.138 -6.186 -16.130 1.00 94.38 363 ARG A C 1
ATOM 2744 O O . ARG A 1 363 ? 11.320 -6.511 -16.268 1.00 94.38 363 ARG A O 1
ATOM 2751 N N . ARG A 1 364 ? 9.710 -4.934 -16.327 1.00 95.69 364 ARG A N 1
ATOM 2752 C CA . ARG A 1 364 ? 10.602 -3.816 -16.674 1.00 95.69 364 ARG A CA 1
ATOM 2753 C C . ARG A 1 364 ? 11.593 -3.519 -15.549 1.00 95.69 364 ARG A C 1
ATOM 2755 O O . ARG A 1 364 ? 12.778 -3.384 -15.833 1.00 95.69 364 ARG A O 1
ATOM 2762 N N . GLN A 1 365 ? 11.156 -3.508 -14.286 1.00 95.38 365 GLN A N 1
ATOM 2763 C CA . GLN A 1 365 ? 12.061 -3.324 -13.141 1.00 95.38 365 GLN A CA 1
ATOM 2764 C C . GLN A 1 365 ? 13.113 -4.435 -13.051 1.00 95.38 365 GLN A C 1
ATOM 2766 O O . GLN A 1 365 ? 14.292 -4.143 -12.856 1.00 95.38 365 GLN A O 1
ATOM 2771 N N . ILE A 1 366 ? 12.717 -5.699 -13.235 1.00 93.25 366 ILE A N 1
ATOM 2772 C CA . ILE A 1 366 ? 13.647 -6.837 -13.236 1.00 93.25 366 ILE A CA 1
ATOM 2773 C C . ILE A 1 366 ? 14.654 -6.687 -14.380 1.00 93.25 366 ILE A C 1
ATOM 2775 O O . ILE A 1 366 ? 15.851 -6.839 -14.154 1.00 93.25 366 ILE A O 1
ATOM 2779 N N . THR A 1 367 ? 14.195 -6.326 -15.580 1.00 93.44 367 THR A N 1
ATOM 2780 C CA . THR A 1 367 ? 15.060 -6.144 -16.759 1.00 93.44 367 THR A CA 1
ATOM 2781 C C . THR A 1 367 ? 16.064 -5.006 -16.567 1.00 93.44 367 THR A C 1
ATOM 2783 O O . THR A 1 367 ? 17.240 -5.161 -16.883 1.00 93.44 367 THR A O 1
ATOM 2786 N N . ALA A 1 368 ? 15.622 -3.875 -16.023 1.00 93.88 368 ALA A N 1
ATOM 2787 C CA . ALA A 1 368 ? 16.434 -2.673 -15.868 1.00 93.88 368 ALA A CA 1
ATOM 2788 C C . ALA A 1 368 ? 17.393 -2.748 -14.661 1.00 93.88 368 ALA A C 1
ATOM 2790 O O . ALA A 1 368 ? 18.607 -2.529 -14.755 1.00 93.88 368 ALA A O 1
ATOM 2791 N N . ARG A 1 369 ? 16.845 -3.103 -13.497 1.00 91.31 369 ARG A N 1
ATOM 2792 C CA . ARG A 1 369 ? 17.466 -2.883 -12.178 1.00 91.31 369 ARG A CA 1
ATOM 2793 C C . ARG A 1 369 ? 17.650 -4.169 -11.377 1.00 91.31 369 ARG A C 1
ATOM 2795 O O . ARG A 1 369 ? 18.439 -4.197 -10.439 1.00 91.31 369 ARG A O 1
ATOM 2802 N N . GLY A 1 370 ? 16.964 -5.237 -11.769 1.00 89.88 370 GLY A N 1
ATOM 2803 C CA . GLY A 1 370 ? 17.126 -6.570 -11.203 1.00 89.88 370 GLY A CA 1
ATOM 2804 C C . GLY A 1 370 ? 16.097 -6.921 -10.155 1.00 89.88 370 GLY A C 1
ATOM 2805 O O . GLY A 1 370 ? 15.292 -6.092 -9.735 1.00 89.88 370 GLY A O 1
ATOM 2806 N N . LEU A 1 371 ? 16.120 -8.190 -9.744 1.00 90.31 371 LEU A N 1
ATOM 2807 C CA . LEU A 1 371 ? 15.110 -8.752 -8.854 1.00 90.31 371 LEU A CA 1
ATOM 2808 C C . LEU A 1 371 ? 15.040 -8.001 -7.520 1.00 90.31 371 LEU A C 1
ATOM 2810 O O . LEU A 1 371 ? 13.950 -7.668 -7.076 1.00 90.31 371 LEU A O 1
ATOM 2814 N N . SER A 1 372 ? 16.189 -7.679 -6.914 1.00 88.69 372 SER A N 1
ATOM 2815 C CA . SER A 1 372 ? 16.239 -6.940 -5.643 1.00 88.69 372 SER A CA 1
ATOM 2816 C C . SER A 1 372 ? 15.553 -5.572 -5.745 1.00 88.69 372 SER A C 1
ATOM 2818 O O . SER A 1 372 ? 14.680 -5.248 -4.943 1.00 88.69 372 SER A O 1
ATOM 2820 N N . ALA A 1 373 ? 15.887 -4.801 -6.784 1.00 90.38 373 ALA A N 1
ATOM 2821 C CA . ALA A 1 373 ? 15.299 -3.486 -7.022 1.00 90.38 373 ALA A CA 1
ATOM 2822 C C . ALA A 1 373 ? 13.806 -3.569 -7.375 1.00 90.38 373 ALA A C 1
ATOM 2824 O O . ALA A 1 373 ? 13.013 -2.741 -6.933 1.00 90.38 373 ALA A O 1
ATOM 2825 N N . ALA A 1 374 ? 13.391 -4.595 -8.122 1.00 93.06 374 ALA A N 1
ATOM 2826 C CA . ALA A 1 374 ? 11.981 -4.855 -8.393 1.00 93.06 374 ALA A CA 1
ATOM 2827 C C . ALA A 1 374 ? 11.214 -5.195 -7.105 1.00 93.06 374 ALA A C 1
ATOM 2829 O O . ALA A 1 374 ? 10.115 -4.686 -6.880 1.00 93.06 374 ALA A O 1
ATOM 2830 N N . CYS A 1 375 ? 11.816 -5.982 -6.207 1.00 92.75 375 CYS A N 1
ATOM 2831 C CA . CYS A 1 375 ? 11.252 -6.272 -4.894 1.00 92.75 375 CYS A CA 1
ATOM 2832 C C . CYS A 1 375 ? 11.111 -5.015 -4.032 1.00 92.75 375 CYS A C 1
ATOM 2834 O O . CYS A 1 375 ? 10.273 -5.027 -3.137 1.00 92.75 375 CYS A O 1
ATOM 2836 N N . THR A 1 376 ? 11.848 -3.926 -4.290 1.00 91.81 376 THR A N 1
ATOM 2837 C CA . THR A 1 376 ? 11.798 -2.633 -3.569 1.00 91.81 376 THR A CA 1
ATOM 2838 C C . THR A 1 376 ? 11.172 -1.471 -4.357 1.00 91.81 376 THR A C 1
ATOM 2840 O O . THR A 1 376 ? 11.135 -0.356 -3.847 1.00 91.81 376 THR A O 1
ATOM 2843 N N . ALA A 1 377 ? 10.573 -1.738 -5.525 1.00 92.62 377 ALA A N 1
ATOM 2844 C CA . ALA A 1 377 ? 9.867 -0.744 -6.338 1.00 92.62 377 ALA A CA 1
ATOM 2845 C C . ALA A 1 377 ? 8.798 0.059 -5.566 1.00 92.62 377 ALA A C 1
ATOM 2847 O O . ALA A 1 377 ? 8.001 -0.504 -4.807 1.00 92.62 377 ALA A O 1
ATOM 2848 N N . LEU A 1 378 ? 8.760 1.376 -5.756 1.00 89.06 378 LEU A N 1
ATOM 2849 C CA . LEU A 1 378 ? 7.771 2.214 -5.086 1.00 89.06 378 LEU A CA 1
ATOM 2850 C C . LEU A 1 378 ? 6.402 2.040 -5.749 1.00 89.06 378 LEU A C 1
ATOM 2852 O O . LEU A 1 378 ? 6.298 1.633 -6.903 1.00 89.06 378 LEU A O 1
ATOM 2856 N N . ALA A 1 379 ? 5.349 2.336 -4.994 1.00 85.75 379 ALA A N 1
ATOM 2857 C CA . ALA A 1 379 ? 4.004 2.397 -5.537 1.00 85.75 379 ALA A CA 1
ATOM 2858 C C . ALA A 1 379 ? 3.860 3.563 -6.539 1.00 85.75 379 ALA A C 1
ATOM 2860 O O . ALA A 1 379 ? 4.477 4.611 -6.324 1.00 85.75 379 ALA A O 1
ATOM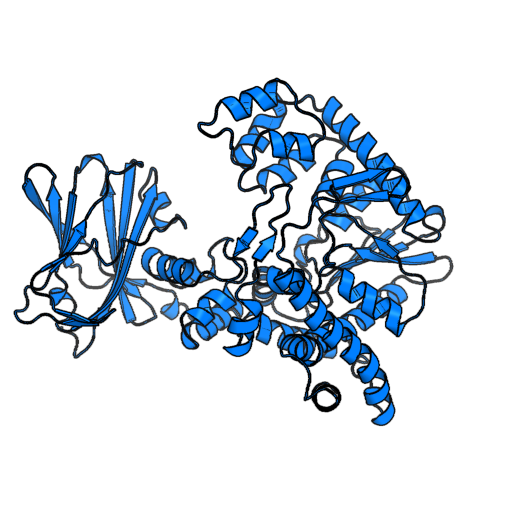 2861 N N . PRO A 1 380 ? 2.990 3.440 -7.561 1.00 88.44 380 PRO A N 1
ATOM 2862 C CA . PRO A 1 380 ? 2.242 2.239 -7.967 1.00 88.44 380 PRO A CA 1
ATOM 2863 C C . PRO A 1 380 ? 3.122 1.201 -8.703 1.00 88.44 380 PRO A C 1
ATOM 2865 O O . PRO A 1 380 ? 4.151 1.582 -9.258 1.00 88.44 380 PRO A O 1
ATOM 2868 N N . PRO A 1 381 ? 2.723 -0.089 -8.773 1.00 93.19 381 PRO A N 1
ATOM 2869 C CA . PRO A 1 381 ? 1.450 -0.689 -8.344 1.00 93.19 381 PRO A CA 1
ATOM 2870 C C . PRO A 1 381 ? 1.360 -0.928 -6.827 1.00 93.19 381 PRO A C 1
ATOM 2872 O O . PRO A 1 381 ? 2.367 -0.923 -6.121 1.00 93.19 381 PRO A O 1
ATOM 2875 N N . MET A 1 382 ? 0.142 -1.135 -6.317 1.00 94.06 382 MET A N 1
ATOM 2876 C CA . MET A 1 382 ? -0.124 -1.193 -4.867 1.00 94.06 382 MET A CA 1
ATOM 2877 C C . MET A 1 382 ? -0.069 -2.597 -4.246 1.00 94.06 382 MET A C 1
ATOM 2879 O O . MET A 1 382 ? -0.073 -2.728 -3.023 1.00 94.06 382 MET A O 1
ATOM 2883 N N . TRP A 1 383 ? -0.022 -3.653 -5.061 1.00 96.44 383 TRP A N 1
ATOM 2884 C CA . TRP A 1 383 ? 0.080 -5.040 -4.609 1.00 96.44 383 TRP A CA 1
ATOM 2885 C C . TRP A 1 383 ? 1.166 -5.784 -5.379 1.00 96.44 383 TRP A C 1
ATOM 2887 O O . TRP A 1 383 ? 0.934 -6.513 -6.346 1.00 96.44 383 TRP A O 1
ATOM 2897 N N . LEU A 1 384 ? 2.399 -5.579 -4.927 1.00 96.31 384 LEU A N 1
ATOM 2898 C CA . LEU A 1 384 ? 3.589 -6.111 -5.579 1.00 96.31 384 LEU A CA 1
ATOM 2899 C C . LEU A 1 384 ? 3.629 -7.631 -5.579 1.00 96.31 384 LEU A C 1
ATOM 2901 O O . LEU A 1 384 ? 4.000 -8.209 -6.595 1.00 96.31 384 LEU A O 1
ATOM 2905 N N . ALA A 1 385 ? 3.205 -8.287 -4.499 1.00 97.19 385 ALA A N 1
ATOM 2906 C CA . ALA A 1 385 ? 3.126 -9.745 -4.492 1.00 97.19 385 ALA A CA 1
ATOM 2907 C C . ALA A 1 385 ? 2.224 -10.273 -5.616 1.00 97.19 385 ALA A C 1
ATOM 2909 O O . ALA A 1 385 ? 2.603 -11.211 -6.312 1.00 97.19 385 ALA A O 1
ATOM 2910 N N . GLY A 1 386 ? 1.081 -9.617 -5.848 1.00 97.38 386 GLY A N 1
ATOM 2911 C CA . GLY A 1 386 ? 0.205 -9.920 -6.977 1.00 97.38 386 GLY A CA 1
ATOM 2912 C C . GLY A 1 386 ? 0.887 -9.693 -8.331 1.00 97.38 386 GLY A C 1
ATOM 2913 O O . GLY A 1 386 ? 0.735 -10.503 -9.243 1.00 97.38 386 GLY A O 1
ATOM 2914 N N . CYS A 1 387 ? 1.716 -8.651 -8.453 1.00 97.38 387 CYS A N 1
ATOM 2915 C CA . CYS A 1 387 ? 2.526 -8.399 -9.653 1.00 97.38 387 CYS A CA 1
ATOM 2916 C C . CYS A 1 387 ? 3.550 -9.509 -9.913 1.00 97.38 387 CYS A C 1
ATOM 2918 O O . CYS A 1 387 ? 3.652 -9.996 -11.037 1.00 97.38 387 CYS A O 1
ATOM 2920 N N . PHE A 1 388 ? 4.281 -9.939 -8.882 1.00 97.50 388 PHE A N 1
ATOM 2921 C CA . PHE A 1 388 ? 5.238 -11.042 -8.984 1.00 97.50 388 PHE A CA 1
ATOM 2922 C C . PHE A 1 388 ? 4.543 -12.374 -9.289 1.00 97.50 388 PHE A C 1
ATOM 2924 O O . PHE A 1 388 ? 5.022 -13.133 -10.131 1.00 97.50 388 PHE A O 1
ATOM 2931 N N . ALA A 1 389 ? 3.395 -12.643 -8.669 1.00 96.94 389 ALA A N 1
ATOM 2932 C CA . ALA A 1 389 ? 2.619 -13.851 -8.929 1.00 96.94 389 ALA A CA 1
ATOM 2933 C C . ALA A 1 389 ? 2.027 -13.885 -10.343 1.00 96.94 389 ALA A C 1
ATOM 2935 O O . ALA A 1 389 ? 2.072 -14.929 -10.991 1.00 96.94 389 ALA A O 1
ATOM 2936 N N . ARG A 1 390 ? 1.609 -12.733 -10.887 1.00 95.75 390 ARG A N 1
ATOM 2937 C CA . ARG A 1 390 ? 1.191 -12.602 -12.293 1.00 95.75 390 ARG A CA 1
ATOM 2938 C C . ARG A 1 390 ? 2.317 -12.930 -13.282 1.00 95.75 390 ARG A C 1
ATOM 2940 O O . ARG A 1 390 ? 2.024 -13.344 -14.400 1.00 95.75 390 ARG A O 1
ATOM 2947 N N . LEU A 1 391 ? 3.587 -12.756 -12.900 1.00 93.81 391 LEU A N 1
ATOM 2948 C CA . LEU A 1 391 ? 4.720 -13.162 -13.738 1.00 93.81 391 LEU A CA 1
ATOM 2949 C C . LEU A 1 391 ? 4.897 -14.682 -13.759 1.00 93.81 391 LEU A C 1
ATOM 2951 O O . LEU A 1 391 ? 5.055 -15.256 -14.833 1.00 93.81 391 LEU A O 1
ATOM 2955 N N . SER A 1 392 ? 4.934 -15.317 -12.582 1.00 92.31 392 SER A N 1
ATOM 2956 C CA . SER A 1 392 ? 4.956 -16.780 -12.418 1.00 92.31 392 SER A CA 1
ATOM 2957 C C . SER A 1 392 ? 4.899 -17.171 -10.930 1.00 92.31 392 SER A C 1
ATOM 2959 O O . SER A 1 392 ? 5.332 -16.381 -10.082 1.00 92.31 392 SER A O 1
ATOM 2961 N N . PRO A 1 393 ? 4.554 -18.431 -10.602 1.00 91.88 393 PRO A N 1
ATOM 2962 C CA . PRO A 1 393 ? 4.673 -18.957 -9.238 1.00 91.88 393 PRO A CA 1
ATOM 2963 C C . PRO A 1 393 ? 6.087 -18.841 -8.642 1.00 91.88 393 PRO A C 1
ATOM 2965 O O . PRO A 1 393 ? 6.244 -18.536 -7.461 1.00 91.88 393 PRO A O 1
ATOM 2968 N N . SER A 1 394 ? 7.136 -19.023 -9.454 1.00 91.12 394 SER A N 1
ATOM 2969 C CA . SER A 1 394 ? 8.529 -18.895 -9.000 1.00 91.12 394 SER A CA 1
ATOM 2970 C C . SER A 1 394 ? 8.855 -17.468 -8.559 1.00 91.12 394 SER A C 1
ATOM 2972 O O . SER A 1 394 ? 9.477 -17.264 -7.520 1.00 91.12 394 SER A O 1
ATOM 2974 N N . HIS A 1 395 ? 8.387 -16.471 -9.312 1.00 93.38 395 HIS A N 1
ATOM 2975 C CA . HIS A 1 395 ? 8.555 -15.057 -8.976 1.00 93.38 395 HIS A CA 1
ATOM 2976 C C . HIS A 1 395 ? 7.791 -14.678 -7.699 1.00 93.38 395 HIS A C 1
ATOM 2978 O O . HIS A 1 395 ? 8.347 -13.967 -6.860 1.00 93.38 395 HIS A O 1
ATOM 2984 N N . ALA A 1 396 ? 6.573 -15.202 -7.502 1.00 94.75 396 ALA A N 1
ATOM 2985 C CA . ALA A 1 396 ? 5.839 -15.047 -6.240 1.00 94.75 396 ALA A CA 1
ATOM 2986 C C . ALA A 1 396 ? 6.650 -15.579 -5.052 1.00 94.75 396 ALA A C 1
ATOM 2988 O O . ALA A 1 396 ? 6.818 -14.897 -4.040 1.00 94.75 396 ALA A O 1
ATOM 2989 N N . TYR A 1 397 ? 7.203 -16.786 -5.194 1.00 93.31 397 TYR A N 1
ATOM 2990 C CA . TYR A 1 397 ? 7.982 -17.420 -4.138 1.00 93.31 397 TYR A CA 1
ATOM 2991 C C . TYR A 1 397 ? 9.266 -16.648 -3.818 1.00 93.31 397 TYR A C 1
ATOM 2993 O O . TYR A 1 397 ? 9.577 -16.432 -2.647 1.00 93.31 397 TYR A O 1
ATOM 3001 N N . LEU A 1 398 ? 9.977 -16.156 -4.838 1.00 92.62 398 LEU A N 1
ATOM 3002 C CA . LEU A 1 398 ? 11.147 -15.295 -4.656 1.00 92.62 398 LEU A CA 1
ATOM 3003 C C . LEU A 1 398 ? 10.783 -13.998 -3.919 1.00 92.62 398 LEU A C 1
ATOM 3005 O O . LEU A 1 398 ? 11.476 -13.627 -2.974 1.00 92.62 398 LEU A O 1
ATOM 3009 N N . TYR A 1 399 ? 9.679 -13.337 -4.275 1.00 94.44 399 TYR A N 1
ATOM 3010 C CA . TYR A 1 399 ? 9.217 -12.142 -3.562 1.00 94.44 399 TYR A CA 1
ATOM 3011 C C . TYR A 1 399 ? 8.872 -12.439 -2.092 1.00 94.44 399 TYR A C 1
ATOM 3013 O O . TYR A 1 399 ? 9.258 -11.692 -1.191 1.00 94.44 399 TYR A O 1
ATOM 3021 N N . ALA A 1 400 ? 8.218 -13.568 -1.813 1.00 93.75 400 ALA A N 1
ATOM 3022 C CA . ALA A 1 400 ? 7.932 -13.983 -0.441 1.00 93.75 400 ALA A CA 1
ATOM 3023 C C . ALA A 1 400 ? 9.214 -14.283 0.359 1.00 93.75 400 ALA A C 1
ATOM 3025 O O . ALA A 1 400 ? 9.334 -13.867 1.513 1.00 93.75 400 ALA A O 1
ATOM 3026 N N . LEU A 1 401 ? 10.205 -14.948 -0.246 1.00 92.44 401 LEU A N 1
ATOM 3027 C CA . LEU A 1 401 ? 11.504 -15.193 0.386 1.00 92.44 401 LEU A CA 1
ATOM 3028 C C . LEU A 1 401 ? 12.303 -13.896 0.594 1.00 92.44 401 LEU A C 1
ATOM 3030 O O . LEU A 1 401 ? 12.951 -13.756 1.636 1.00 92.44 401 LEU A O 1
ATOM 3034 N N . PHE A 1 402 ? 12.230 -12.937 -0.342 1.00 91.12 402 PHE A N 1
ATOM 3035 C CA . PHE A 1 402 ? 12.764 -11.579 -0.162 1.00 91.12 402 PHE A CA 1
ATOM 3036 C C . PHE A 1 402 ? 12.160 -10.973 1.100 1.00 91.12 402 PHE A C 1
ATOM 3038 O O . PHE A 1 402 ? 12.882 -10.527 1.993 1.00 91.12 402 PHE A O 1
ATOM 3045 N N . GLY A 1 403 ? 10.832 -11.021 1.207 1.00 87.69 403 GLY A N 1
ATOM 3046 C CA . GLY A 1 403 ? 10.118 -10.426 2.323 1.00 87.69 403 GLY A CA 1
ATOM 3047 C C . GLY A 1 403 ? 10.289 -11.154 3.656 1.00 87.69 403 GLY A C 1
ATOM 3048 O O . GLY A 1 403 ? 10.110 -10.558 4.714 1.00 87.69 403 GLY A O 1
ATOM 3049 N N . ALA A 1 404 ? 10.704 -12.419 3.628 1.00 88.44 404 ALA A N 1
ATOM 3050 C CA . ALA A 1 404 ? 11.095 -13.179 4.811 1.00 88.44 404 ALA A CA 1
ATOM 3051 C C . ALA A 1 404 ? 12.570 -12.984 5.210 1.00 88.44 404 ALA A C 1
ATOM 3053 O O . ALA A 1 404 ? 13.001 -13.557 6.214 1.00 88.44 404 ALA A O 1
ATOM 3054 N N . ASN A 1 405 ? 13.342 -12.200 4.446 1.00 87.75 405 ASN A N 1
ATOM 3055 C CA . ASN A 1 405 ? 14.801 -12.091 4.557 1.00 87.75 405 ASN A CA 1
ATOM 3056 C C . ASN A 1 405 ? 15.491 -13.469 4.481 1.00 87.75 405 ASN A C 1
ATOM 3058 O O . ASN A 1 405 ? 16.385 -13.790 5.265 1.00 87.75 405 ASN A O 1
ATOM 3062 N N . ARG A 1 406 ? 14.993 -14.333 3.588 1.00 86.88 406 ARG A N 1
ATOM 3063 C CA . ARG A 1 406 ? 15.464 -15.715 3.389 1.00 86.88 406 ARG A CA 1
ATOM 3064 C C . ARG A 1 406 ? 16.083 -15.956 2.018 1.00 86.88 406 ARG A C 1
ATOM 3066 O O . ARG A 1 406 ? 16.574 -17.056 1.787 1.00 86.88 406 ARG A O 1
ATOM 3073 N N . LEU A 1 407 ? 16.069 -14.967 1.127 1.00 82.50 407 LEU A N 1
ATOM 3074 C CA . LEU A 1 407 ? 16.817 -15.054 -0.122 1.00 82.50 407 LEU A CA 1
ATOM 3075 C C . LEU A 1 407 ? 18.308 -14.802 0.134 1.00 82.50 407 LEU A C 1
ATOM 3077 O O . LEU A 1 407 ? 18.649 -13.764 0.705 1.00 82.50 407 LEU A O 1
ATOM 3081 N N . PRO A 1 408 ? 19.194 -15.726 -0.271 1.00 77.56 408 PRO A N 1
ATOM 3082 C CA . PRO A 1 408 ? 20.625 -15.524 -0.137 1.00 77.56 408 PRO A CA 1
ATOM 3083 C C . PRO A 1 408 ? 21.150 -14.486 -1.149 1.00 77.56 408 PRO A C 1
ATOM 3085 O O . PRO A 1 408 ? 20.519 -14.178 -2.161 1.00 77.56 408 PRO A O 1
ATOM 3088 N N . ALA A 1 409 ? 22.288 -13.867 -0.818 1.00 72.56 409 ALA A N 1
ATOM 3089 C CA . ALA A 1 409 ? 22.823 -12.715 -1.551 1.00 72.56 409 ALA A CA 1
ATOM 3090 C C . ALA A 1 409 ? 23.240 -13.046 -2.995 1.00 72.56 409 ALA A C 1
ATOM 3092 O O . ALA A 1 409 ? 23.205 -12.175 -3.859 1.00 72.56 409 ALA A O 1
ATOM 3093 N N . ASP A 1 410 ? 23.584 -14.302 -3.262 1.00 70.56 410 ASP A N 1
ATOM 3094 C CA . ASP A 1 410 ? 23.865 -14.852 -4.591 1.00 70.56 410 ASP A CA 1
ATOM 3095 C C . ASP A 1 410 ? 22.641 -14.832 -5.523 1.00 70.56 410 ASP A C 1
ATOM 3097 O O . ASP A 1 410 ? 22.806 -14.757 -6.738 1.00 70.56 410 ASP A O 1
ATOM 3101 N N . VAL A 1 411 ? 21.420 -14.808 -4.977 1.00 71.56 411 VAL A N 1
ATOM 3102 C CA . VAL A 1 411 ? 20.185 -14.634 -5.762 1.00 71.56 411 VAL A CA 1
ATOM 3103 C C . VAL A 1 411 ? 19.955 -13.162 -6.144 1.00 71.56 411 VAL A C 1
ATOM 3105 O O . VAL A 1 411 ? 19.366 -12.877 -7.187 1.00 71.56 411 VAL A O 1
ATOM 3108 N N . PHE A 1 412 ? 20.428 -12.212 -5.329 1.00 71.88 412 PHE A N 1
ATOM 3109 C CA . PHE A 1 412 ? 20.291 -10.770 -5.593 1.00 71.88 412 PHE A CA 1
ATOM 3110 C C . PHE A 1 412 ? 21.434 -10.170 -6.397 1.00 71.88 412 PHE A C 1
ATOM 3112 O O . PHE A 1 412 ? 21.239 -9.155 -7.067 1.00 71.88 412 PHE A O 1
ATOM 3119 N N . GLY A 1 413 ? 22.620 -10.756 -6.268 1.00 76.00 413 GLY A N 1
ATOM 3120 C CA . GLY A 1 413 ? 23.839 -10.251 -6.864 1.00 76.00 413 GLY A CA 1
ATOM 3121 C C . GLY A 1 413 ? 23.842 -10.368 -8.381 1.00 76.00 413 GLY A C 1
ATOM 3122 O O . GLY A 1 413 ? 23.279 -11.286 -8.979 1.00 76.00 413 GLY A O 1
ATOM 3123 N N . GLU A 1 414 ? 24.541 -9.427 -8.995 1.00 86.75 414 GLU A N 1
ATOM 3124 C CA . GLU A 1 414 ? 24.980 -9.520 -10.376 1.00 86.75 414 GLU A CA 1
ATOM 3125 C C . GLU A 1 414 ? 26.483 -9.785 -10.372 1.00 86.75 414 GLU A C 1
ATOM 3127 O O . GLU A 1 414 ? 27.238 -9.089 -9.692 1.00 86.75 414 GLU A O 1
ATOM 3132 N N . SER A 1 415 ? 26.919 -10.798 -11.115 1.00 89.25 415 SER A N 1
ATOM 3133 C CA . SER A 1 415 ? 28.342 -11.102 -11.287 1.00 89.25 415 SER A CA 1
ATOM 3134 C C . SER A 1 415 ? 28.790 -10.679 -12.682 1.00 89.25 415 SER A C 1
ATOM 3136 O O . SER A 1 415 ? 28.137 -11.072 -13.653 1.00 89.25 415 SER A O 1
ATOM 3138 N N . PRO A 1 416 ? 29.870 -9.891 -12.823 1.00 91.75 416 PRO A N 1
ATOM 3139 C CA . PRO A 1 416 ? 30.389 -9.551 -14.139 1.00 91.75 416 PRO A CA 1
ATOM 3140 C C . PRO A 1 416 ? 30.814 -10.826 -14.877 1.00 91.75 416 PRO A C 1
ATOM 3142 O O . PRO A 1 416 ? 31.397 -11.740 -14.294 1.00 91.75 416 PRO A O 1
ATOM 3145 N N . CYS A 1 417 ? 30.479 -10.877 -16.156 1.00 90.75 417 CYS A N 1
ATOM 3146 C CA . CYS A 1 417 ? 30.877 -11.892 -17.122 1.00 90.75 417 CYS A CA 1
ATOM 3147 C C . CYS A 1 417 ? 31.819 -11.265 -18.151 1.00 90.75 417 CYS A C 1
ATOM 3149 O O . CYS A 1 417 ? 32.116 -10.067 -18.087 1.00 90.75 417 CYS A O 1
ATOM 3151 N N . ASP A 1 418 ? 32.251 -12.070 -19.119 1.00 89.88 418 ASP A N 1
ATOM 3152 C CA . ASP A 1 418 ? 33.043 -11.567 -20.232 1.00 89.88 418 ASP A CA 1
ATOM 3153 C C . ASP A 1 418 ? 32.294 -10.443 -20.964 1.00 89.88 418 ASP A C 1
ATOM 3155 O O . ASP A 1 418 ? 31.087 -10.550 -21.219 1.00 89.88 418 ASP A O 1
ATOM 3159 N N . PRO A 1 419 ? 32.980 -9.327 -21.259 1.00 93.94 419 PRO A N 1
ATOM 3160 C CA . PRO A 1 419 ? 32.360 -8.214 -21.945 1.00 93.94 419 PRO A CA 1
ATOM 3161 C C . PRO A 1 419 ? 32.054 -8.586 -23.397 1.00 93.94 419 PRO A C 1
ATOM 3163 O O . PRO A 1 419 ? 32.713 -9.431 -24.003 1.00 93.94 419 PRO A O 1
ATOM 3166 N N . VAL A 1 420 ? 31.082 -7.894 -23.983 1.00 94.31 420 VAL A N 1
ATOM 3167 C CA . VAL A 1 420 ? 30.721 -8.054 -25.393 1.00 94.31 420 VAL A CA 1
ATOM 3168 C C . VAL A 1 420 ? 30.945 -6.746 -26.140 1.00 94.31 420 VAL A C 1
ATOM 3170 O O . VAL A 1 420 ? 30.762 -5.661 -25.585 1.00 94.31 420 VAL A O 1
ATOM 3173 N N . GLN A 1 421 ? 31.323 -6.845 -27.412 1.00 96.56 421 GLN A N 1
ATOM 3174 C CA . GLN A 1 421 ? 31.328 -5.693 -28.307 1.00 96.56 421 GLN A CA 1
ATOM 3175 C C . GLN A 1 421 ? 29.932 -5.480 -28.891 1.00 96.56 421 GLN A C 1
ATOM 3177 O O . GLN A 1 421 ? 29.324 -6.412 -29.419 1.00 96.56 421 GLN A O 1
ATOM 3182 N N . ILE A 1 422 ? 29.439 -4.250 -28.812 1.00 97.25 422 ILE A N 1
ATOM 3183 C CA . ILE A 1 422 ? 28.193 -3.801 -29.434 1.00 97.25 422 ILE A CA 1
ATOM 3184 C C . ILE A 1 422 ? 28.500 -2.750 -30.499 1.00 97.25 422 ILE A C 1
ATOM 3186 O O . ILE A 1 422 ? 29.500 -2.042 -30.401 1.00 97.25 422 ILE A O 1
ATOM 3190 N N . GLY A 1 423 ? 27.636 -2.629 -31.503 1.00 97.56 423 GLY A N 1
ATOM 3191 C CA . GLY A 1 423 ? 27.702 -1.534 -32.471 1.00 97.56 423 GLY A CA 1
ATOM 3192 C C . GLY A 1 423 ? 26.835 -0.358 -32.034 1.00 97.56 423 GLY A C 1
ATOM 3193 O O . GLY A 1 423 ? 25.682 -0.558 -31.656 1.00 97.56 423 GLY A O 1
ATOM 3194 N N . LEU A 1 424 ? 27.351 0.863 -32.121 1.00 97.94 424 LEU A N 1
ATOM 3195 C CA . LEU A 1 424 ? 26.590 2.097 -31.935 1.00 97.94 424 LEU A CA 1
ATOM 3196 C C . LEU A 1 424 ? 26.565 2.867 -33.255 1.00 97.94 424 LEU A C 1
ATOM 3198 O O . LEU A 1 424 ? 27.613 3.220 -33.786 1.00 97.94 424 LEU A O 1
ATOM 3202 N N . PHE A 1 425 ? 25.372 3.111 -33.794 1.00 97.38 425 PHE A N 1
ATOM 3203 C CA . PHE A 1 425 ? 25.176 3.760 -35.090 1.00 97.38 425 PHE A CA 1
ATOM 3204 C C . PHE A 1 425 ? 24.655 5.182 -34.903 1.00 97.38 425 PHE A C 1
ATOM 3206 O O . PHE A 1 425 ? 23.608 5.406 -34.285 1.00 97.38 425 PHE A O 1
ATOM 3213 N N . HIS A 1 426 ? 25.374 6.145 -35.461 1.00 95.50 426 HIS A N 1
ATOM 3214 C CA . HIS A 1 426 ? 25.069 7.568 -35.403 1.00 95.50 426 HIS A CA 1
ATOM 3215 C C . HIS A 1 426 ? 24.090 7.979 -36.509 1.00 95.50 426 HIS A C 1
ATOM 3217 O O . HIS A 1 426 ? 24.025 7.366 -37.575 1.00 95.50 426 HIS A O 1
ATOM 3223 N N . GLY A 1 427 ? 23.355 9.074 -36.293 1.00 88.69 427 GLY A N 1
ATOM 3224 C CA . GLY A 1 427 ? 22.419 9.606 -37.296 1.00 88.69 427 GLY A CA 1
ATOM 3225 C C . GLY A 1 427 ? 23.078 10.102 -38.594 1.00 88.69 427 GLY A C 1
ATOM 3226 O O . GLY A 1 427 ? 22.395 10.277 -39.598 1.00 88.69 427 GLY A O 1
ATOM 3227 N N . ASN A 1 428 ? 24.398 10.309 -38.590 1.00 89.12 428 ASN A N 1
ATOM 3228 C CA . ASN A 1 428 ? 25.196 10.668 -39.767 1.00 89.12 428 ASN A CA 1
ATOM 3229 C C . ASN A 1 428 ? 25.668 9.442 -40.584 1.00 89.12 428 ASN A C 1
ATOM 3231 O O . ASN A 1 428 ? 26.335 9.622 -41.601 1.00 89.12 428 ASN A O 1
ATOM 3235 N N . GLY A 1 429 ? 25.335 8.217 -40.155 1.00 87.31 429 GLY A N 1
ATOM 3236 C CA . GLY A 1 429 ? 25.743 6.966 -40.800 1.00 87.31 429 GLY A CA 1
ATOM 3237 C C . GLY A 1 429 ? 27.080 6.389 -40.320 1.00 87.31 429 GLY A C 1
ATOM 3238 O O . GLY A 1 429 ? 27.461 5.314 -40.781 1.00 87.31 429 GLY A O 1
ATOM 3239 N N . GLU A 1 430 ? 27.788 7.051 -39.401 1.00 92.69 430 GLU A N 1
ATOM 3240 C CA . GLU A 1 430 ? 28.981 6.492 -38.757 1.00 92.69 430 GLU A CA 1
ATOM 3241 C C . GLU A 1 430 ? 28.599 5.398 -37.752 1.00 92.69 430 GLU A C 1
ATOM 3243 O O . GLU A 1 430 ? 27.521 5.424 -37.153 1.00 92.69 430 GLU A O 1
ATOM 3248 N N . ALA A 1 431 ? 29.495 4.432 -37.549 1.00 93.00 431 ALA A N 1
ATOM 3249 C CA . ALA A 1 431 ? 29.314 3.370 -36.570 1.00 93.00 431 ALA A CA 1
ATOM 3250 C C . ALA A 1 431 ? 30.596 3.154 -35.766 1.00 93.00 431 ALA A C 1
ATOM 3252 O O . ALA A 1 431 ? 31.692 3.121 -36.331 1.00 93.00 431 ALA A O 1
ATOM 3253 N N . THR A 1 432 ? 30.453 2.969 -34.459 1.00 96.25 432 THR A N 1
ATOM 3254 C CA . THR A 1 432 ? 31.550 2.617 -33.553 1.00 96.25 432 THR A CA 1
ATOM 3255 C C . THR A 1 432 ? 31.271 1.281 -32.876 1.00 96.25 432 THR A C 1
ATOM 3257 O O . THR A 1 432 ? 30.119 0.873 -32.715 1.00 96.25 432 THR A O 1
ATOM 3260 N N . LEU A 1 433 ? 32.337 0.566 -32.511 1.00 96.50 433 LEU A N 1
ATOM 3261 C CA . LEU A 1 433 ? 32.242 -0.621 -31.667 1.00 96.50 433 LEU A CA 1
ATOM 3262 C C . LEU A 1 433 ? 32.595 -0.230 -30.239 1.00 96.50 433 LEU A C 1
ATOM 3264 O O . LEU A 1 433 ? 33.686 0.279 -29.995 1.00 96.50 433 LEU A O 1
ATOM 3268 N N . GLU A 1 434 ? 31.695 -0.519 -29.308 1.00 96.38 434 GLU A N 1
ATOM 3269 C CA . GLU A 1 434 ? 31.887 -0.258 -27.886 1.00 96.38 434 GLU A CA 1
ATOM 3270 C C . GLU A 1 434 ? 31.874 -1.553 -27.090 1.00 96.38 434 GLU A C 1
ATOM 3272 O O . GLU A 1 434 ? 31.161 -2.502 -27.413 1.00 96.38 434 GLU A O 1
ATOM 3277 N N . THR A 1 435 ? 32.681 -1.601 -26.035 1.00 95.94 435 THR A N 1
ATOM 3278 C CA . THR A 1 435 ? 32.767 -2.773 -25.159 1.00 95.94 435 THR A CA 1
ATOM 3279 C C . THR A 1 435 ? 31.888 -2.558 -23.938 1.00 95.94 435 THR A C 1
ATOM 3281 O O . THR A 1 435 ? 32.085 -1.606 -23.187 1.00 95.94 435 THR A O 1
ATOM 3284 N N . VAL A 1 436 ? 30.924 -3.454 -23.729 1.00 94.81 436 VAL A N 1
ATOM 3285 C CA . VAL A 1 436 ? 29.956 -3.372 -22.632 1.00 94.81 436 VAL A CA 1
ATOM 3286 C C . VAL A 1 436 ? 30.089 -4.582 -21.724 1.00 94.81 436 VAL A C 1
ATOM 3288 O O . VAL A 1 436 ? 30.135 -5.727 -22.176 1.00 94.81 436 VAL A O 1
ATOM 3291 N N . THR A 1 437 ? 30.127 -4.317 -20.420 1.00 93.94 437 THR A N 1
ATOM 3292 C CA . THR A 1 437 ? 30.131 -5.357 -19.394 1.00 93.94 437 THR A CA 1
ATOM 3293 C C . THR A 1 437 ? 28.798 -6.096 -19.386 1.00 93.94 437 THR A C 1
ATOM 3295 O O . THR A 1 437 ? 27.728 -5.487 -19.302 1.00 93.94 437 THR A O 1
ATOM 3298 N N . VAL A 1 438 ? 28.874 -7.422 -19.429 1.00 94.88 438 VAL A N 1
ATOM 3299 C CA . VAL A 1 438 ? 27.726 -8.312 -19.265 1.00 94.88 438 VAL A CA 1
ATOM 3300 C C . VAL A 1 438 ? 27.670 -8.751 -17.810 1.00 94.88 438 VAL A C 1
ATOM 3302 O O . VAL A 1 438 ? 28.697 -9.052 -17.210 1.00 94.88 438 VAL A O 1
ATOM 3305 N N . TYR A 1 439 ? 26.479 -8.813 -17.234 1.00 93.50 439 TYR A N 1
ATOM 3306 C CA . TYR A 1 439 ? 26.266 -9.273 -15.867 1.00 93.50 439 TYR A CA 1
ATOM 3307 C C . TYR A 1 439 ? 25.410 -10.529 -15.867 1.00 93.50 439 TYR A C 1
ATOM 3309 O O . TYR A 1 439 ? 24.377 -10.563 -16.526 1.00 93.50 439 TYR A O 1
ATOM 3317 N N . ARG A 1 440 ? 25.792 -11.549 -15.102 1.00 91.62 440 ARG A N 1
ATOM 3318 C CA . ARG A 1 440 ? 24.929 -12.695 -14.810 1.00 91.62 440 ARG A CA 1
ATOM 3319 C C . ARG A 1 440 ? 24.142 -12.428 -13.536 1.00 91.62 440 ARG A C 1
ATOM 3321 O O . ARG A 1 440 ? 24.732 -12.094 -12.510 1.00 91.62 440 ARG A O 1
ATOM 3328 N N . THR A 1 441 ? 22.828 -12.586 -13.601 1.00 87.94 441 THR A N 1
ATOM 3329 C CA . THR A 1 441 ? 21.916 -12.449 -12.462 1.00 87.94 441 THR A CA 1
ATOM 3330 C C . THR A 1 441 ? 21.868 -13.745 -11.653 1.00 87.94 441 THR A C 1
ATOM 3332 O O . THR A 1 441 ? 22.194 -14.821 -12.163 1.00 87.94 441 THR A O 1
ATOM 3335 N N . GLY A 1 442 ? 21.379 -13.677 -10.413 1.00 79.69 442 GLY A N 1
ATOM 3336 C CA . GLY A 1 442 ? 21.118 -14.865 -9.591 1.00 79.69 442 GLY A CA 1
ATOM 3337 C C . GLY A 1 442 ? 20.095 -15.853 -10.178 1.00 79.69 442 GLY A C 1
ATOM 3338 O O . GLY A 1 442 ? 20.007 -16.988 -9.718 1.00 79.69 442 GLY A O 1
ATOM 3339 N N . LEU A 1 443 ? 19.350 -15.458 -11.219 1.00 81.38 443 LEU A N 1
ATOM 3340 C CA . LEU A 1 443 ? 18.439 -16.330 -11.974 1.00 81.38 443 LEU A CA 1
ATOM 3341 C C . LEU A 1 443 ? 19.104 -16.971 -13.206 1.00 81.38 443 LEU A C 1
ATOM 3343 O O . LEU A 1 443 ? 18.441 -17.661 -13.977 1.00 81.38 443 LEU A O 1
ATOM 3347 N N . GLY A 1 444 ? 20.406 -16.745 -13.409 1.00 85.75 444 GLY A N 1
ATOM 3348 C CA . GLY A 1 444 ? 21.151 -17.244 -14.566 1.00 85.75 444 GLY A CA 1
ATOM 3349 C C . GLY A 1 444 ? 20.921 -16.449 -15.855 1.00 85.75 444 GLY A C 1
ATOM 3350 O O . GLY A 1 444 ? 21.352 -16.883 -16.921 1.00 85.75 444 GLY A O 1
ATOM 3351 N N . GLU A 1 445 ? 20.264 -15.292 -15.779 1.00 90.25 445 GLU A N 1
ATOM 3352 C CA . GLU A 1 445 ? 20.065 -14.396 -16.921 1.00 90.25 445 GLU A CA 1
ATOM 3353 C C . GLU A 1 445 ? 21.322 -13.556 -17.152 1.00 90.25 445 GLU A C 1
ATOM 3355 O O . GLU A 1 445 ? 22.020 -13.195 -16.208 1.00 90.25 445 GLU A O 1
ATOM 3360 N N . LEU A 1 446 ? 21.591 -13.200 -18.401 1.00 94.06 446 LEU A N 1
ATOM 3361 C CA . LEU A 1 446 ? 22.566 -12.190 -18.777 1.00 94.06 446 LEU A CA 1
ATOM 3362 C C . LEU A 1 446 ? 21.871 -10.840 -18.908 1.00 94.06 446 LEU A C 1
ATOM 3364 O O . LEU A 1 446 ? 20.825 -10.727 -19.550 1.00 94.06 446 LEU A O 1
ATOM 3368 N N . ARG A 1 447 ? 22.472 -9.806 -18.332 1.00 94.25 447 ARG A N 1
ATOM 3369 C CA . ARG A 1 447 ? 22.015 -8.429 -18.428 1.00 94.25 447 ARG A CA 1
ATOM 3370 C C . ARG A 1 447 ? 23.116 -7.524 -18.931 1.00 94.25 447 ARG A C 1
ATOM 3372 O O . ARG A 1 447 ? 24.249 -7.583 -18.464 1.00 94.25 447 ARG A O 1
ATOM 3379 N N . LEU A 1 448 ? 22.743 -6.644 -19.843 1.00 95.75 448 LEU A N 1
ATOM 3380 C CA . LEU A 1 448 ? 23.598 -5.585 -20.351 1.00 95.75 448 LEU A CA 1
ATOM 3381 C C . LEU A 1 448 ? 22.981 -4.244 -20.000 1.00 95.75 448 LEU A C 1
ATOM 3383 O O . LEU A 1 448 ? 21.761 -4.110 -20.067 1.00 95.75 448 LEU A O 1
ATOM 3387 N N . ARG A 1 449 ? 23.820 -3.268 -19.649 1.00 95.31 449 ARG A N 1
ATOM 3388 C CA . ARG A 1 449 ? 23.427 -1.869 -19.456 1.00 95.31 449 ARG A CA 1
ATOM 3389 C C . ARG A 1 449 ? 24.302 -0.993 -20.340 1.00 95.31 449 ARG A C 1
ATOM 3391 O O . ARG A 1 449 ? 25.522 -1.007 -20.208 1.00 95.31 449 ARG A O 1
ATOM 3398 N N . ILE A 1 450 ? 23.670 -0.254 -21.238 1.00 97.12 450 ILE A N 1
ATOM 3399 C CA . ILE A 1 450 ? 24.321 0.526 -22.286 1.00 97.12 450 ILE A CA 1
ATOM 3400 C C . ILE A 1 450 ? 23.986 1.999 -22.024 1.00 97.12 450 ILE A C 1
ATOM 3402 O O . ILE A 1 450 ? 22.897 2.449 -22.399 1.00 97.12 450 ILE A O 1
ATOM 3406 N N . PRO A 1 451 ? 24.853 2.740 -21.311 1.00 96.56 451 PRO A N 1
ATOM 3407 C CA . PRO A 1 451 ? 24.658 4.163 -21.089 1.00 96.56 451 PRO A CA 1
ATOM 3408 C C . PRO A 1 451 ? 24.978 4.936 -22.369 1.00 96.56 451 PRO A C 1
ATOM 3410 O O . PRO A 1 451 ? 26.048 4.779 -22.950 1.00 96.56 451 PRO A O 1
ATOM 3413 N N . LEU A 1 452 ? 24.057 5.797 -22.781 1.00 97.12 452 LEU A N 1
ATOM 3414 C CA . LEU A 1 452 ? 24.202 6.715 -23.902 1.00 97.12 452 LEU A CA 1
ATOM 3415 C C . LEU A 1 452 ? 24.017 8.145 -23.399 1.00 97.12 452 LEU A C 1
ATOM 3417 O O . LEU A 1 452 ? 23.124 8.406 -22.589 1.00 97.12 452 LEU A O 1
ATOM 3421 N N . SER A 1 453 ? 24.830 9.074 -23.898 1.00 96.38 453 SER A N 1
ATOM 3422 C CA . SER A 1 453 ? 24.584 10.506 -23.729 1.00 96.38 453 SER A CA 1
ATOM 3423 C C . SER A 1 453 ? 23.953 11.092 -24.985 1.00 96.38 453 SER A C 1
ATOM 3425 O O . SER A 1 453 ? 24.211 10.639 -26.104 1.00 96.38 453 SER A O 1
ATOM 3427 N N . ARG A 1 454 ? 23.150 12.144 -24.813 1.00 94.75 454 ARG A N 1
ATOM 3428 C CA . ARG A 1 454 ? 22.527 12.863 -25.930 1.00 94.75 454 ARG A CA 1
ATOM 3429 C C . ARG A 1 454 ? 23.567 13.347 -26.941 1.00 94.75 454 ARG A C 1
ATOM 3431 O O . ARG A 1 454 ? 23.333 13.271 -28.145 1.00 94.75 454 ARG A O 1
ATOM 3438 N N . ALA A 1 455 ? 24.721 13.802 -26.453 1.00 93.81 455 ALA A N 1
ATOM 3439 C CA . ALA A 1 455 ? 25.818 14.305 -27.274 1.00 93.81 455 ALA A CA 1
ATOM 3440 C C . ALA A 1 455 ? 26.401 13.256 -28.237 1.00 93.81 455 ALA A C 1
ATOM 3442 O O . ALA A 1 455 ? 26.968 13.632 -29.260 1.00 93.81 455 ALA A O 1
ATOM 3443 N N . MET A 1 456 ? 26.243 11.957 -27.953 1.00 94.06 456 MET A N 1
ATOM 3444 C CA . MET A 1 456 ? 26.713 10.902 -28.854 1.00 94.06 456 MET A CA 1
ATOM 3445 C C . MET A 1 456 ? 25.894 10.837 -30.149 1.00 94.06 456 MET A C 1
ATOM 3447 O O . MET A 1 456 ? 26.402 10.356 -31.154 1.00 94.06 456 MET A O 1
ATOM 3451 N N . GLY A 1 457 ? 24.635 11.294 -30.163 1.00 94.19 457 GLY A N 1
ATOM 3452 C CA . GLY A 1 457 ? 23.799 11.259 -31.371 1.00 94.19 457 GLY A CA 1
ATOM 3453 C C . GLY A 1 457 ? 23.557 9.846 -31.926 1.00 94.19 457 GLY A C 1
ATOM 3454 O O . GLY A 1 457 ? 23.404 9.680 -33.140 1.00 94.19 457 GLY A O 1
ATOM 3455 N N . ILE A 1 458 ? 23.559 8.830 -31.053 1.00 97.56 458 ILE A N 1
ATOM 3456 C CA . ILE A 1 458 ? 23.271 7.438 -31.422 1.00 97.56 458 ILE A CA 1
ATOM 3457 C C . ILE A 1 458 ? 21.794 7.306 -31.780 1.00 97.56 458 ILE A C 1
ATOM 3459 O O . ILE A 1 458 ? 20.922 7.803 -31.072 1.00 97.56 458 ILE A O 1
ATOM 3463 N N . THR A 1 459 ? 21.523 6.603 -32.872 1.00 97.00 459 THR A N 1
ATOM 3464 C CA . THR A 1 459 ? 20.174 6.322 -33.381 1.00 97.00 459 THR A CA 1
ATOM 3465 C C . THR A 1 459 ? 19.835 4.838 -33.342 1.00 97.00 459 THR A C 1
ATOM 3467 O O . THR A 1 459 ? 18.660 4.473 -33.332 1.00 97.00 459 THR A O 1
ATOM 3470 N N . THR A 1 460 ? 20.833 3.951 -33.308 1.00 98.06 460 THR A N 1
ATOM 3471 C CA . THR A 1 460 ? 20.617 2.502 -33.221 1.00 98.06 460 THR A CA 1
ATOM 3472 C C . THR A 1 460 ? 21.752 1.824 -32.458 1.00 98.06 460 THR A C 1
ATOM 3474 O O . THR A 1 460 ? 22.925 2.126 -32.673 1.00 98.06 460 THR A O 1
ATOM 3477 N N . ILE A 1 461 ? 21.396 0.883 -31.585 1.00 98.44 461 ILE A N 1
ATOM 3478 C CA . ILE A 1 461 ? 22.324 -0.038 -30.921 1.00 98.44 461 ILE A CA 1
ATOM 3479 C C . ILE A 1 461 ? 22.208 -1.397 -31.614 1.00 98.44 461 ILE A C 1
ATOM 3481 O O . ILE A 1 461 ? 21.108 -1.933 -31.720 1.00 98.44 461 ILE A O 1
ATOM 3485 N N . ALA A 1 462 ? 23.323 -1.977 -32.044 1.00 97.75 462 ALA A N 1
ATOM 3486 C CA . ALA A 1 462 ? 23.398 -3.331 -32.578 1.00 97.75 462 ALA A CA 1
ATOM 3487 C C . ALA A 1 462 ? 24.004 -4.279 -31.538 1.00 97.75 462 ALA A C 1
ATOM 3489 O O . ALA A 1 462 ? 25.186 -4.191 -31.200 1.00 97.75 462 ALA A O 1
ATOM 3490 N N . LEU A 1 463 ? 23.184 -5.197 -31.035 1.00 97.19 463 LEU A N 1
ATOM 3491 C CA . LEU A 1 463 ? 23.547 -6.182 -30.024 1.00 97.19 463 LEU A CA 1
ATOM 3492 C C . LEU A 1 463 ? 23.700 -7.569 -30.674 1.00 97.19 463 LEU A C 1
ATOM 3494 O O . LEU A 1 463 ? 22.699 -8.141 -31.113 1.00 97.19 463 LEU A O 1
ATOM 3498 N N . PRO A 1 464 ? 24.912 -8.146 -30.752 1.00 95.50 464 PRO A N 1
ATOM 3499 C CA . PRO A 1 464 ? 25.126 -9.426 -31.426 1.00 95.50 464 PRO A CA 1
ATOM 3500 C C . PRO A 1 464 ? 24.635 -10.600 -30.561 1.00 95.50 464 PRO A C 1
ATOM 3502 O O . PRO A 1 464 ? 25.384 -11.155 -29.758 1.00 95.50 464 PRO A O 1
ATOM 3505 N N . LEU A 1 465 ? 23.366 -10.990 -30.722 1.00 93.81 465 LEU A N 1
ATOM 3506 C CA . LEU A 1 465 ? 22.725 -12.037 -29.917 1.00 93.81 465 LEU A CA 1
ATOM 3507 C C . LEU A 1 465 ? 23.462 -13.383 -29.987 1.00 93.81 465 LEU A C 1
ATOM 3509 O O . LEU A 1 465 ? 23.617 -14.052 -28.966 1.00 93.81 465 LEU A O 1
ATOM 3513 N N . ALA A 1 466 ? 23.988 -13.732 -31.162 1.00 91.38 466 ALA A N 1
ATOM 3514 C CA . ALA A 1 466 ? 24.724 -14.977 -31.379 1.00 91.38 466 ALA A CA 1
ATOM 3515 C C . ALA A 1 466 ? 25.997 -15.111 -30.516 1.00 91.38 466 ALA A C 1
ATOM 3517 O O . ALA A 1 466 ? 26.485 -16.221 -30.308 1.00 91.38 466 ALA A O 1
ATOM 3518 N N . LYS A 1 467 ? 26.538 -13.999 -29.991 1.00 91.31 467 LYS A N 1
ATOM 3519 C CA . LYS A 1 467 ? 27.699 -14.017 -29.084 1.00 91.31 467 LYS A CA 1
ATOM 3520 C C . LYS A 1 467 ? 27.342 -14.466 -27.667 1.00 91.31 467 LYS A C 1
ATOM 3522 O O . LYS A 1 467 ? 28.242 -14.868 -26.941 1.00 91.31 467 LYS A O 1
ATOM 3527 N N . PHE A 1 468 ? 26.066 -14.421 -27.276 1.00 90.56 468 PHE A N 1
ATOM 3528 C CA . PHE A 1 468 ? 25.617 -14.946 -25.982 1.00 90.56 468 PHE A CA 1
ATOM 3529 C C . PHE A 1 468 ? 25.259 -16.428 -26.077 1.00 90.56 468 PHE A C 1
ATOM 3531 O O . PHE A 1 468 ? 25.694 -17.223 -25.247 1.00 90.56 468 PHE A O 1
ATOM 3538 N N . ALA A 1 469 ? 24.456 -16.791 -27.078 1.00 89.94 469 ALA A N 1
ATOM 3539 C CA . ALA A 1 469 ? 24.129 -18.167 -27.436 1.00 89.94 469 ALA A CA 1
ATOM 3540 C C . ALA A 1 469 ? 23.465 -18.221 -28.818 1.00 89.94 469 ALA A C 1
ATOM 3542 O O . ALA A 1 469 ? 22.875 -17.244 -29.278 1.00 89.94 469 ALA A O 1
ATOM 3543 N N . ALA A 1 470 ? 23.528 -19.392 -29.458 1.00 91.06 470 ALA A N 1
ATOM 3544 C CA . ALA A 1 470 ? 22.820 -19.641 -30.713 1.00 91.06 470 ALA A CA 1
ATOM 3545 C C . ALA A 1 470 ? 21.293 -19.617 -30.532 1.00 91.06 470 ALA A C 1
ATOM 3547 O O . ALA A 1 470 ? 20.574 -19.255 -31.458 1.00 91.06 470 ALA A O 1
ATOM 3548 N N . GLU A 1 471 ? 20.804 -19.973 -29.342 1.00 94.00 471 GLU A N 1
ATOM 3549 C CA . GLU A 1 471 ? 19.393 -19.930 -28.970 1.00 94.00 471 GLU A CA 1
ATOM 3550 C C . GLU A 1 471 ? 19.234 -19.308 -27.580 1.00 94.00 471 GLU A C 1
ATOM 3552 O O . GLU A 1 471 ? 20.114 -19.415 -26.722 1.00 94.00 471 GLU A O 1
ATOM 3557 N N . GLY A 1 472 ? 18.109 -18.645 -27.329 1.00 94.88 472 GLY A N 1
ATOM 3558 C CA . GLY A 1 472 ? 17.871 -18.008 -26.041 1.00 94.88 472 GLY A CA 1
ATOM 3559 C C . GLY A 1 472 ? 16.480 -17.415 -25.885 1.00 94.88 472 GLY A C 1
ATOM 3560 O O . GLY A 1 472 ? 15.664 -17.423 -26.804 1.00 94.88 472 GLY A O 1
ATOM 3561 N N . LEU A 1 473 ? 16.212 -16.867 -24.704 1.00 95.25 473 LEU A N 1
ATOM 3562 C CA . LEU A 1 473 ? 15.037 -16.052 -24.413 1.00 95.25 473 LEU A CA 1
ATOM 3563 C C . LEU A 1 473 ? 15.461 -14.590 -24.288 1.00 95.25 473 LEU A C 1
ATOM 3565 O O . LEU A 1 473 ? 16.345 -14.275 -23.498 1.00 95.25 473 LEU A O 1
ATOM 3569 N N . LEU A 1 474 ? 14.822 -13.695 -25.034 1.00 94.94 474 LEU A N 1
ATOM 3570 C CA . LEU A 1 474 ? 14.923 -12.250 -24.856 1.00 94.94 474 LEU A CA 1
ATOM 3571 C C . LEU A 1 474 ? 13.738 -11.784 -24.004 1.00 94.94 474 LEU A C 1
ATOM 3573 O O . LEU A 1 474 ? 12.600 -11.763 -24.476 1.00 94.94 474 LEU A O 1
ATOM 3577 N N . HIS A 1 475 ? 14.006 -11.397 -22.758 1.00 91.81 475 HIS A N 1
ATOM 3578 C CA . HIS A 1 475 ? 12.963 -10.970 -21.814 1.00 91.81 475 HIS A CA 1
ATOM 3579 C C . HIS A 1 475 ? 12.434 -9.569 -22.108 1.00 91.81 475 HIS A C 1
ATOM 3581 O O . HIS A 1 475 ? 11.282 -9.265 -21.801 1.00 91.81 475 HIS A O 1
ATOM 3587 N N . GLY A 1 476 ? 13.266 -8.729 -22.721 1.00 92.31 476 GLY A N 1
ATOM 3588 C CA . GLY A 1 476 ? 12.893 -7.393 -23.154 1.00 92.31 476 GLY A CA 1
ATOM 3589 C C . GLY A 1 476 ? 14.082 -6.449 -23.256 1.00 92.31 476 GLY A C 1
ATOM 3590 O O . GLY A 1 476 ? 15.216 -6.787 -22.907 1.00 92.31 476 GLY A O 1
ATOM 3591 N N . VAL A 1 477 ? 13.777 -5.248 -23.736 1.00 97.06 477 VAL A N 1
ATOM 3592 C CA . VAL A 1 477 ? 14.681 -4.101 -23.762 1.00 97.06 477 VAL A CA 1
ATOM 3593 C C . VAL A 1 477 ? 13.980 -2.959 -23.041 1.00 97.06 477 VAL A C 1
ATOM 3595 O O . VAL A 1 477 ? 12.817 -2.672 -23.327 1.00 97.06 477 VAL A O 1
ATOM 3598 N N . THR A 1 478 ? 14.667 -2.315 -22.108 1.00 97.69 478 THR A N 1
ATOM 3599 C CA . THR A 1 478 ? 14.139 -1.162 -21.373 1.00 97.69 478 THR A CA 1
ATOM 3600 C C . THR A 1 478 ? 15.064 0.032 -21.489 1.00 97.69 478 THR A C 1
ATOM 3602 O O . THR A 1 478 ? 16.271 -0.143 -21.619 1.00 97.69 478 THR A O 1
ATOM 3605 N N . VAL A 1 479 ? 14.519 1.234 -21.360 1.00 97.56 479 VAL A N 1
ATOM 3606 C CA . VAL A 1 479 ? 15.282 2.477 -21.257 1.00 97.56 479 VAL A CA 1
ATOM 3607 C C . VAL A 1 479 ? 14.890 3.230 -19.990 1.00 97.56 479 VAL A C 1
ATOM 3609 O O . VAL A 1 479 ? 13.708 3.336 -19.663 1.00 97.56 479 VAL A O 1
ATOM 3612 N N . GLN A 1 480 ? 15.884 3.747 -19.276 1.00 97.00 480 GLN A N 1
ATOM 3613 C CA . GLN A 1 480 ? 15.720 4.705 -18.178 1.00 97.00 480 GLN A CA 1
ATOM 3614 C C . GLN A 1 480 ? 16.487 5.977 -18.538 1.00 97.00 480 GLN A C 1
ATOM 3616 O O . GLN A 1 480 ? 17.544 5.883 -19.157 1.00 97.00 480 GLN A O 1
ATOM 3621 N N . SER A 1 481 ? 15.981 7.161 -18.196 1.00 96.00 481 SER A N 1
ATOM 3622 C CA . SER A 1 481 ? 16.604 8.433 -18.594 1.00 96.00 481 SER A CA 1
ATOM 3623 C C . SER A 1 481 ? 16.683 9.418 -17.431 1.00 96.00 481 SER A C 1
ATOM 3625 O O . SER A 1 481 ? 15.735 9.516 -16.657 1.00 96.00 481 SER A O 1
ATOM 3627 N N . ALA A 1 482 ? 17.792 10.152 -17.315 1.00 95.50 482 ALA A N 1
ATOM 3628 C CA . ALA A 1 482 ? 18.000 11.172 -16.281 1.00 95.50 482 ALA A CA 1
ATOM 3629 C C . ALA A 1 482 ? 19.139 12.141 -16.654 1.00 95.50 482 ALA A C 1
ATOM 3631 O O . ALA A 1 482 ? 19.741 12.037 -17.725 1.00 95.50 482 ALA A O 1
ATOM 3632 N N . ALA A 1 483 ? 19.451 13.081 -15.757 1.00 93.31 483 ALA A N 1
ATOM 3633 C CA . ALA A 1 483 ? 20.574 14.003 -15.918 1.00 93.31 483 ALA A CA 1
ATOM 3634 C C . ALA A 1 483 ? 21.943 13.310 -15.779 1.00 93.31 483 ALA A C 1
ATOM 3636 O O . ALA A 1 483 ? 22.910 13.726 -16.412 1.00 93.31 483 ALA A O 1
ATOM 3637 N N . THR A 1 484 ? 22.033 12.243 -14.976 1.00 95.50 484 THR A N 1
ATOM 3638 C CA . THR A 1 484 ? 23.271 11.477 -14.772 1.00 95.50 484 THR A CA 1
ATOM 3639 C C . THR A 1 484 ? 23.062 9.980 -15.008 1.00 95.50 484 THR A C 1
ATOM 3641 O O . THR A 1 484 ? 21.943 9.472 -14.948 1.00 95.50 484 THR A O 1
ATOM 3644 N N . VAL A 1 485 ? 24.155 9.246 -15.254 1.00 93.75 485 VAL A N 1
ATOM 3645 C CA . VAL A 1 485 ? 24.124 7.778 -15.413 1.00 93.75 485 VAL A CA 1
ATOM 3646 C C . VAL A 1 485 ? 23.627 7.085 -14.147 1.00 93.75 485 VAL A C 1
ATOM 3648 O O . VAL A 1 485 ? 22.862 6.130 -14.247 1.00 93.75 485 VAL A O 1
ATOM 3651 N N . ARG A 1 486 ? 24.039 7.567 -12.966 1.00 94.06 486 ARG A N 1
ATOM 3652 C CA . ARG A 1 486 ? 23.604 7.014 -11.677 1.00 94.06 486 ARG A CA 1
ATOM 3653 C C . ARG A 1 486 ? 22.092 7.146 -11.530 1.00 94.06 486 ARG A C 1
ATOM 3655 O O . ARG A 1 486 ? 21.422 6.139 -11.331 1.00 94.06 486 ARG A O 1
ATOM 3662 N N . ASP A 1 487 ? 21.572 8.356 -11.712 1.00 93.62 487 ASP A N 1
ATOM 3663 C CA . ASP A 1 487 ? 20.143 8.629 -11.542 1.00 93.62 487 ASP A CA 1
ATOM 3664 C C . ASP A 1 487 ? 19.311 7.857 -12.573 1.00 93.62 487 ASP A C 1
ATOM 3666 O O . ASP A 1 487 ? 18.267 7.299 -12.244 1.00 93.62 487 ASP A O 1
ATOM 3670 N N . ALA A 1 488 ? 19.802 7.748 -13.815 1.00 94.44 488 ALA A N 1
ATOM 3671 C CA . ALA A 1 488 ? 19.144 6.963 -14.853 1.00 94.44 488 ALA A CA 1
ATOM 3672 C C . ALA A 1 488 ? 19.114 5.473 -14.482 1.00 94.44 488 ALA A C 1
ATOM 3674 O O . ALA A 1 488 ? 18.065 4.847 -14.575 1.00 94.44 488 ALA A O 1
ATOM 3675 N N . ALA A 1 489 ? 20.229 4.904 -14.016 1.00 92.12 489 ALA A N 1
ATOM 3676 C CA . ALA A 1 489 ? 20.294 3.499 -13.618 1.00 92.12 489 ALA A CA 1
ATOM 3677 C C . ALA A 1 489 ? 19.428 3.187 -12.382 1.00 92.12 489 ALA A C 1
ATOM 3679 O O . ALA A 1 489 ? 18.851 2.100 -12.289 1.00 92.12 489 ALA A O 1
ATOM 3680 N N . GLU A 1 490 ? 19.311 4.127 -11.441 1.00 91.75 490 GLU A N 1
ATOM 3681 C CA . GLU A 1 490 ? 18.539 3.964 -10.205 1.00 91.75 490 GLU A CA 1
ATOM 3682 C C . GLU A 1 490 ? 17.040 4.268 -10.375 1.00 91.75 490 GLU A C 1
ATOM 3684 O O . GLU A 1 490 ? 16.236 3.756 -9.587 1.00 91.75 490 GLU A O 1
ATOM 3689 N N . SER A 1 491 ? 16.653 5.019 -11.414 1.00 92.56 491 SER A N 1
ATOM 3690 C CA . SER A 1 491 ? 15.269 5.430 -11.686 1.00 92.56 491 SER A CA 1
ATOM 3691 C C . SER A 1 491 ? 14.316 4.248 -11.874 1.00 92.56 491 SER A C 1
ATOM 3693 O O . SER A 1 491 ? 14.601 3.309 -12.609 1.00 92.56 491 SER A O 1
ATOM 3695 N N . GLN A 1 492 ? 13.132 4.300 -11.267 1.00 92.94 492 GLN A N 1
ATOM 3696 C CA . GLN A 1 492 ? 12.085 3.299 -11.502 1.00 92.94 492 GLN A CA 1
ATOM 3697 C C . GLN A 1 492 ? 11.260 3.558 -12.771 1.00 92.94 492 GLN A C 1
ATOM 3699 O O . GLN A 1 492 ? 10.456 2.705 -13.145 1.00 92.94 492 GLN A O 1
ATOM 3704 N N . ASP A 1 493 ? 11.477 4.675 -13.468 1.00 91.56 493 ASP A N 1
ATOM 3705 C CA . ASP A 1 493 ? 10.750 5.044 -14.690 1.00 91.56 493 ASP A CA 1
ATOM 3706 C C . ASP A 1 493 ? 11.319 4.312 -15.916 1.00 91.56 493 ASP A C 1
ATOM 3708 O O . ASP A 1 493 ? 11.688 4.899 -16.934 1.00 91.56 493 ASP A O 1
ATOM 3712 N N . ALA A 1 494 ? 11.430 2.988 -15.799 1.00 94.56 494 ALA A N 1
ATOM 3713 C CA . ALA A 1 494 ? 11.884 2.111 -16.861 1.00 94.56 494 ALA A CA 1
ATOM 3714 C C . ALA A 1 494 ? 10.767 1.920 -17.893 1.00 94.56 494 ALA A C 1
ATOM 3716 O O . ALA A 1 494 ? 9.710 1.348 -17.601 1.00 94.56 494 ALA A O 1
ATOM 3717 N N . ILE A 1 495 ? 11.030 2.353 -19.122 1.00 95.44 495 ILE A N 1
ATOM 3718 C CA . ILE A 1 495 ? 10.118 2.221 -20.259 1.00 95.44 495 ILE A CA 1
ATOM 3719 C C . ILE A 1 495 ? 10.548 1.011 -21.083 1.00 95.44 495 ILE A C 1
ATOM 3721 O O . ILE A 1 495 ? 11.725 0.853 -21.392 1.00 95.44 495 ILE A O 1
ATOM 3725 N N . GLY A 1 496 ? 9.603 0.140 -21.435 1.00 95.38 496 GLY A N 1
ATOM 3726 C CA . GLY A 1 496 ? 9.867 -0.984 -22.330 1.00 95.38 496 GLY A CA 1
ATOM 3727 C C . GLY A 1 496 ? 9.910 -0.514 -23.780 1.00 95.38 496 GLY A C 1
ATOM 3728 O O . GLY A 1 496 ? 9.004 0.189 -24.220 1.00 95.38 496 GLY A O 1
ATOM 3729 N N . ILE A 1 497 ? 10.933 -0.921 -24.525 1.00 96.06 497 ILE A N 1
ATOM 3730 C CA . ILE A 1 497 ? 10.976 -0.735 -25.975 1.00 96.06 497 ILE A CA 1
ATOM 3731 C C . ILE A 1 497 ? 10.047 -1.769 -26.610 1.00 96.06 497 ILE A C 1
ATOM 3733 O O . ILE A 1 497 ? 10.139 -2.967 -26.325 1.00 96.06 497 ILE A O 1
ATOM 3737 N N . ALA A 1 498 ? 9.117 -1.296 -27.437 1.00 93.44 498 ALA A N 1
ATOM 3738 C CA . ALA A 1 498 ? 8.085 -2.136 -28.021 1.00 93.44 498 ALA A CA 1
ATOM 3739 C C . ALA A 1 498 ? 8.705 -3.196 -28.948 1.00 93.44 498 ALA A C 1
ATOM 3741 O O . ALA A 1 498 ? 9.632 -2.919 -29.710 1.00 93.44 498 ALA A O 1
ATOM 3742 N N . ALA A 1 499 ? 8.214 -4.432 -28.858 1.00 90.56 499 ALA A N 1
ATOM 3743 C CA . ALA A 1 499 ? 8.810 -5.587 -29.528 1.00 90.56 499 ALA A CA 1
ATOM 3744 C C . ALA A 1 499 ? 8.802 -5.495 -31.065 1.00 90.56 499 ALA A C 1
ATOM 3746 O O . ALA A 1 499 ? 9.613 -6.162 -31.702 1.00 90.56 499 ALA A O 1
ATOM 3747 N N . ASP A 1 500 ? 7.881 -4.714 -31.623 1.00 91.88 500 ASP A N 1
ATOM 3748 C CA . ASP A 1 500 ? 7.706 -4.395 -33.044 1.00 91.88 500 ASP A CA 1
ATOM 3749 C C . ASP A 1 500 ? 8.678 -3.316 -33.546 1.00 91.88 500 ASP A C 1
ATOM 3751 O O . ASP A 1 500 ? 8.993 -3.281 -34.732 1.00 91.88 500 ASP A O 1
ATOM 3755 N N . SER A 1 501 ? 9.197 -2.472 -32.651 1.00 93.94 501 SER A N 1
ATOM 3756 C CA . SER A 1 501 ? 10.248 -1.496 -32.969 1.00 93.94 501 SER A CA 1
ATOM 3757 C C . SER A 1 501 ? 11.651 -2.112 -33.042 1.00 93.94 501 SER A C 1
ATOM 3759 O O . SER A 1 501 ? 12.581 -1.491 -33.554 1.00 93.94 501 SER A O 1
ATOM 3761 N N . LEU A 1 502 ? 11.813 -3.336 -32.534 1.00 96.00 502 LEU A N 1
ATOM 3762 C CA . LEU A 1 502 ? 13.072 -4.073 -32.546 1.00 96.00 502 LEU A CA 1
ATOM 3763 C C . LEU A 1 502 ? 13.267 -4.788 -33.887 1.00 96.00 502 LEU A C 1
ATOM 3765 O O . LEU A 1 502 ? 12.373 -5.493 -34.356 1.00 96.00 502 LEU A O 1
ATOM 3769 N N . VAL A 1 503 ? 14.463 -4.677 -34.470 1.00 96.50 503 VAL A N 1
ATOM 3770 C CA . VAL A 1 503 ? 14.799 -5.365 -35.727 1.00 96.50 503 VAL A CA 1
ATOM 3771 C C . VAL A 1 503 ? 15.725 -6.546 -35.447 1.00 96.50 503 VAL A C 1
ATOM 3773 O O . VAL A 1 503 ? 16.750 -6.414 -34.786 1.00 96.50 503 VAL A O 1
ATOM 3776 N N . TYR A 1 504 ? 1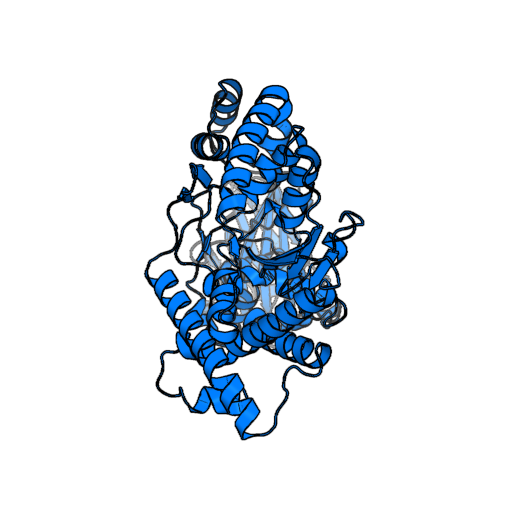5.360 -7.713 -35.974 1.00 94.88 504 TYR A N 1
ATOM 3777 C CA . TYR A 1 504 ? 16.053 -8.986 -35.770 1.00 94.88 504 TYR A CA 1
ATOM 3778 C C . TYR A 1 504 ? 16.795 -9.378 -37.052 1.00 94.88 504 TYR A C 1
ATOM 3780 O O . TYR A 1 504 ? 16.239 -10.032 -37.933 1.00 94.88 504 TYR A O 1
ATOM 3788 N N . ALA A 1 505 ? 18.047 -8.942 -37.186 1.00 94.44 505 ALA A N 1
ATOM 3789 C CA . ALA A 1 505 ? 18.866 -9.197 -38.368 1.00 94.44 505 ALA A CA 1
ATOM 3790 C C . ALA A 1 505 ? 19.564 -10.561 -38.249 1.00 94.44 505 ALA A C 1
ATOM 3792 O O . ALA A 1 505 ? 20.391 -10.756 -37.364 1.00 94.44 505 ALA A O 1
ATOM 3793 N N . GLY A 1 506 ? 19.224 -11.520 -39.117 1.00 92.94 506 GLY A N 1
ATOM 3794 C CA . GLY A 1 506 ? 19.797 -12.876 -39.057 1.00 92.94 506 GLY A CA 1
ATOM 3795 C C . GLY A 1 506 ? 19.347 -13.691 -37.834 1.00 92.94 506 GLY A C 1
ATOM 3796 O O . GLY A 1 506 ? 20.025 -14.632 -37.424 1.00 92.94 506 GLY A O 1
ATOM 3797 N N . VAL A 1 507 ? 18.215 -13.319 -37.225 1.00 94.38 507 VAL A N 1
ATOM 3798 C CA . VAL A 1 507 ? 17.655 -13.968 -36.032 1.00 94.38 507 VAL A CA 1
ATOM 3799 C C . VAL A 1 507 ? 16.211 -14.372 -36.311 1.00 94.38 507 VAL A C 1
ATOM 3801 O O . VAL A 1 507 ? 15.391 -13.545 -36.706 1.00 94.38 507 VAL A O 1
ATOM 3804 N N . ARG A 1 508 ? 15.875 -15.640 -36.065 1.00 93.12 508 ARG A N 1
ATOM 3805 C CA . ARG A 1 508 ? 14.486 -16.115 -36.056 1.00 93.12 508 ARG A CA 1
ATOM 3806 C C . ARG A 1 508 ? 13.908 -15.939 -34.659 1.00 93.12 508 ARG A C 1
ATOM 3808 O O . ARG A 1 508 ? 14.582 -16.230 -33.674 1.00 93.12 508 ARG A O 1
ATOM 3815 N N . ARG A 1 509 ? 12.656 -15.489 -34.567 1.00 91.69 509 ARG A N 1
ATOM 3816 C CA . ARG A 1 509 ? 11.985 -15.215 -33.290 1.00 91.69 509 ARG A CA 1
ATOM 3817 C C . ARG A 1 509 ? 10.616 -15.882 -33.218 1.00 91.69 509 ARG A C 1
ATOM 3819 O O . ARG A 1 509 ? 9.837 -15.804 -34.163 1.00 91.69 509 ARG A O 1
ATOM 3826 N N . ASN A 1 510 ? 10.313 -16.472 -32.064 1.00 91.94 510 ASN A N 1
ATOM 3827 C CA . ASN A 1 510 ? 8.981 -16.945 -31.698 1.00 91.94 510 ASN A CA 1
ATOM 3828 C C . ASN A 1 510 ? 8.666 -16.517 -30.255 1.00 91.94 510 ASN A C 1
ATOM 3830 O O . ASN A 1 510 ? 9.179 -17.091 -29.294 1.00 91.94 510 ASN A O 1
ATOM 3834 N N . GLY A 1 511 ? 7.854 -15.471 -30.089 1.00 90.94 511 GLY A N 1
ATOM 3835 C CA . GLY A 1 511 ? 7.605 -14.874 -28.774 1.00 90.94 511 GLY A CA 1
ATOM 3836 C C . GLY A 1 511 ? 8.889 -14.311 -28.153 1.00 90.94 511 GLY A C 1
ATOM 3837 O O . GLY A 1 511 ? 9.541 -13.451 -28.745 1.00 90.94 511 GLY A O 1
ATOM 3838 N N . ALA A 1 512 ? 9.254 -14.777 -26.957 1.00 92.25 512 ALA A N 1
ATOM 3839 C CA . ALA A 1 512 ? 10.523 -14.420 -26.313 1.00 92.25 512 ALA A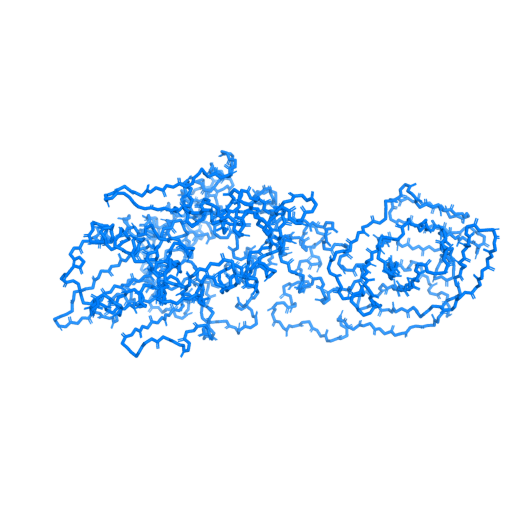 CA 1
ATOM 3840 C C . ALA A 1 512 ? 11.712 -15.246 -26.835 1.00 92.25 512 ALA A C 1
ATOM 3842 O O . ALA A 1 512 ? 12.855 -14.829 -26.677 1.00 92.25 512 ALA A O 1
ATOM 3843 N N . HIS A 1 513 ? 11.462 -16.400 -27.457 1.00 95.81 513 HIS A N 1
ATOM 3844 C CA . HIS A 1 513 ? 12.514 -17.274 -27.958 1.00 95.81 513 HIS A CA 1
ATOM 3845 C C . HIS A 1 513 ? 13.164 -16.696 -29.217 1.00 95.81 513 HIS A C 1
ATOM 3847 O O . HIS A 1 513 ? 12.460 -16.248 -30.129 1.00 95.81 513 HIS A O 1
ATOM 3853 N N . TYR A 1 514 ? 14.490 -16.764 -29.290 1.00 94.75 514 TYR A N 1
ATOM 3854 C CA . TYR A 1 514 ? 15.268 -16.450 -30.481 1.00 94.75 514 TYR A CA 1
ATOM 3855 C C . TYR A 1 514 ? 16.224 -17.590 -30.839 1.00 94.75 514 TYR A C 1
ATOM 3857 O O . TYR A 1 514 ? 16.681 -18.321 -29.962 1.00 94.75 514 TYR A O 1
ATOM 3865 N N . SER A 1 515 ? 16.548 -17.706 -32.125 1.00 94.31 515 SER A N 1
ATOM 3866 C CA . SER A 1 515 ? 17.583 -18.602 -32.646 1.00 94.31 515 SER A CA 1
ATOM 3867 C C . SER A 1 515 ? 18.349 -17.936 -33.792 1.00 94.31 515 SER A C 1
ATOM 3869 O O . SER A 1 515 ? 17.747 -17.242 -34.618 1.00 94.31 515 SER A O 1
ATOM 3871 N N . THR A 1 516 ? 19.658 -18.156 -33.880 1.00 91.38 516 THR A N 1
ATOM 3872 C CA . THR A 1 516 ? 20.536 -17.595 -34.922 1.00 91.38 516 THR A CA 1
ATOM 3873 C C . THR A 1 516 ? 21.080 -18.714 -35.807 1.00 91.38 516 THR A C 1
ATOM 3875 O O . THR A 1 516 ? 21.603 -19.686 -35.272 1.00 91.38 516 THR A O 1
ATOM 3878 N N . GLU A 1 517 ? 20.983 -18.590 -37.133 1.00 80.81 517 GLU A N 1
ATOM 3879 C CA . GLU A 1 517 ? 21.397 -19.668 -38.055 1.00 80.81 517 GLU A CA 1
ATOM 3880 C C . GLU A 1 517 ? 22.904 -19.655 -38.356 1.00 80.81 517 GLU A C 1
ATOM 3882 O O . GLU A 1 517 ? 23.538 -20.705 -38.314 1.00 80.81 517 GLU A O 1
ATOM 3887 N N . ASP A 1 518 ? 23.491 -18.470 -38.563 1.00 78.12 518 ASP A N 1
ATOM 3888 C CA . ASP A 1 518 ? 24.847 -18.335 -39.124 1.00 78.12 518 ASP A CA 1
ATOM 3889 C C . ASP A 1 518 ? 25.871 -17.706 -38.156 1.00 78.12 518 ASP A C 1
ATOM 3891 O O . ASP A 1 518 ? 26.934 -17.255 -38.567 1.00 78.12 518 ASP A O 1
ATOM 3895 N N . GLY A 1 519 ? 25.570 -17.632 -36.854 1.00 77.81 519 GLY A N 1
ATOM 3896 C CA . GLY A 1 519 ? 26.490 -17.075 -35.844 1.00 77.81 519 GLY A CA 1
ATOM 3897 C C . GLY A 1 519 ? 26.653 -15.543 -35.851 1.00 77.81 519 GLY A C 1
ATOM 3898 O O . GLY A 1 519 ? 27.325 -15.009 -34.968 1.00 77.81 519 GLY A O 1
ATOM 3899 N N . ASP A 1 520 ? 25.987 -14.843 -36.775 1.00 86.31 520 ASP A N 1
ATOM 3900 C CA . ASP A 1 520 ? 26.026 -13.376 -36.936 1.00 86.31 520 ASP A CA 1
ATOM 3901 C C . ASP A 1 520 ? 24.695 -12.680 -36.578 1.00 86.31 520 ASP A C 1
ATOM 3903 O O . ASP A 1 520 ? 24.480 -11.503 -36.873 1.00 86.31 520 ASP A O 1
ATOM 3907 N N . GLY A 1 521 ? 23.777 -13.397 -35.925 1.00 93.00 521 GLY A N 1
ATOM 3908 C CA . GLY A 1 521 ? 22.469 -12.864 -35.546 1.00 93.00 521 GLY A CA 1
ATOM 3909 C C . GLY A 1 521 ? 22.568 -11.655 -34.606 1.00 93.00 521 GLY A C 1
ATOM 3910 O O . GLY A 1 521 ? 23.213 -11.722 -33.555 1.00 93.00 521 GLY A O 1
ATOM 3911 N N . CYS A 1 522 ? 21.891 -10.560 -34.958 1.00 95.38 522 CYS A N 1
ATOM 3912 C CA . CYS A 1 522 ? 21.942 -9.282 -34.256 1.00 95.38 522 CYS A CA 1
ATOM 3913 C C . CYS A 1 522 ? 20.544 -8.715 -33.957 1.00 95.38 522 CYS A C 1
ATOM 3915 O O . CYS A 1 522 ? 19.624 -8.793 -34.773 1.00 95.38 522 CYS A O 1
ATOM 3917 N N . LEU A 1 523 ? 20.399 -8.113 -32.777 1.00 97.19 523 LEU A N 1
ATOM 3918 C CA . LEU A 1 523 ? 19.251 -7.308 -32.378 1.00 97.19 523 LEU A CA 1
ATOM 3919 C C . LEU A 1 523 ? 19.589 -5.829 -32.567 1.00 97.19 523 LEU A C 1
ATOM 3921 O O . LEU A 1 523 ? 20.505 -5.323 -31.921 1.00 97.19 523 LEU A O 1
ATOM 3925 N N . LEU A 1 524 ? 18.828 -5.130 -33.405 1.00 97.75 524 LEU A N 1
ATOM 3926 C CA . LEU A 1 524 ? 18.927 -3.683 -33.560 1.00 97.75 524 LEU A CA 1
ATOM 3927 C C . LEU A 1 524 ? 17.854 -3.010 -32.703 1.00 97.75 524 LEU A C 1
ATOM 3929 O O . LEU A 1 524 ? 16.657 -3.275 -32.852 1.00 97.75 524 LEU A O 1
ATOM 3933 N N . ILE A 1 525 ? 18.301 -2.145 -31.799 1.00 98.25 525 ILE A N 1
ATOM 3934 C CA . ILE A 1 525 ? 17.470 -1.413 -30.848 1.00 98.25 525 ILE A CA 1
ATOM 3935 C C . ILE A 1 525 ? 17.460 0.057 -31.281 1.00 98.25 525 ILE A C 1
ATOM 3937 O O . ILE A 1 525 ? 18.525 0.685 -31.283 1.00 98.25 525 ILE A O 1
ATOM 3941 N N . PRO A 1 526 ? 16.299 0.626 -31.641 1.00 97.31 526 PRO A N 1
ATOM 3942 C CA . PRO A 1 526 ? 16.212 2.038 -31.976 1.00 97.31 526 PRO A CA 1
ATOM 3943 C C . PRO A 1 526 ? 16.432 2.899 -30.729 1.00 97.31 526 PRO A C 1
ATOM 3945 O O . PRO A 1 526 ? 15.918 2.600 -29.648 1.00 97.31 526 PRO A O 1
ATOM 3948 N N . VAL A 1 527 ? 17.166 3.997 -30.895 1.00 96.50 527 VAL A N 1
ATOM 3949 C CA . VAL A 1 527 ? 17.351 5.011 -29.854 1.00 96.50 527 VAL A CA 1
ATOM 3950 C C . VAL A 1 527 ? 16.419 6.176 -30.156 1.00 96.50 527 VAL A C 1
ATOM 3952 O O . VAL A 1 527 ? 16.590 6.887 -31.146 1.00 96.50 527 VAL A O 1
ATOM 3955 N N . ALA A 1 528 ? 15.401 6.354 -29.315 1.00 90.69 528 ALA A N 1
ATOM 3956 C CA . ALA A 1 528 ? 14.474 7.472 -29.445 1.00 90.69 528 ALA A CA 1
ATOM 3957 C C . ALA A 1 528 ? 15.169 8.811 -29.118 1.00 90.69 528 ALA A C 1
ATOM 3959 O O . ALA A 1 528 ? 16.122 8.824 -28.331 1.00 90.69 528 ALA A O 1
ATOM 3960 N N . PRO A 1 529 ? 14.683 9.948 -29.658 1.00 89.88 529 PRO A N 1
ATOM 3961 C CA . PRO A 1 529 ? 15.180 11.267 -29.281 1.00 89.88 529 PRO A CA 1
ATOM 3962 C C . PRO A 1 529 ? 15.185 11.459 -27.758 1.00 89.88 529 PRO A C 1
ATOM 3964 O O . PRO A 1 529 ? 14.162 11.301 -27.091 1.00 89.88 529 PRO A O 1
ATOM 3967 N N . MET A 1 530 ? 16.351 11.788 -27.203 1.00 91.12 530 MET A N 1
ATOM 3968 C CA . MET A 1 530 ? 16.549 11.844 -25.756 1.00 91.12 530 MET A CA 1
ATOM 3969 C C . MET A 1 530 ? 16.069 13.179 -25.178 1.00 91.12 530 MET A C 1
ATOM 3971 O O . MET A 1 530 ? 16.669 14.222 -25.433 1.00 91.12 530 MET A O 1
ATOM 3975 N N . ALA A 1 531 ? 15.027 13.142 -24.343 1.00 86.44 531 ALA A N 1
ATOM 3976 C CA . ALA A 1 531 ? 14.538 14.313 -23.603 1.00 86.44 531 ALA A CA 1
ATOM 3977 C C . ALA A 1 531 ? 15.418 14.684 -22.394 1.00 86.44 531 ALA A C 1
ATOM 3979 O O . ALA A 1 531 ? 15.435 15.840 -21.975 1.00 86.44 531 ALA A O 1
ATOM 3980 N N . GLN A 1 532 ? 16.206 13.731 -21.883 1.00 93.00 532 GLN A N 1
ATOM 3981 C CA . GLN A 1 532 ? 17.198 13.913 -20.812 1.00 93.00 532 GLN A CA 1
ATOM 3982 C C . GLN A 1 532 ? 18.630 13.787 -21.355 1.00 93.00 532 GLN A C 1
ATOM 3984 O O . GLN A 1 532 ? 18.813 13.466 -22.533 1.00 93.00 532 GLN A O 1
ATOM 3989 N N . GLU A 1 533 ? 19.629 14.109 -20.536 1.00 94.94 533 GLU A N 1
ATOM 3990 C CA . GLU A 1 533 ? 21.040 14.099 -20.950 1.00 94.94 533 GLU A CA 1
ATOM 3991 C C . GLU A 1 533 ? 21.572 12.675 -21.142 1.00 94.94 533 GLU A C 1
ATOM 3993 O O . GLU A 1 533 ? 22.317 12.409 -22.086 1.00 94.94 533 GLU A O 1
ATOM 3998 N N . ILE A 1 534 ? 21.143 11.750 -20.280 1.00 97.50 534 ILE A N 1
ATOM 3999 C CA . ILE A 1 534 ? 21.572 10.354 -20.263 1.00 97.50 534 ILE A CA 1
ATOM 4000 C C . ILE A 1 534 ? 20.372 9.423 -20.433 1.00 97.50 534 ILE A C 1
ATOM 4002 O O . ILE A 1 534 ? 19.309 9.649 -19.852 1.00 97.50 534 ILE A O 1
ATOM 4006 N N . ALA A 1 535 ? 20.573 8.342 -21.187 1.00 97.44 535 ALA A N 1
ATOM 4007 C CA . ALA A 1 535 ? 19.674 7.198 -21.270 1.00 97.44 535 ALA A CA 1
ATOM 4008 C C . ALA A 1 535 ? 20.459 5.898 -21.050 1.00 97.44 535 ALA A C 1
ATOM 4010 O O . ALA A 1 535 ? 21.526 5.709 -21.625 1.00 97.44 535 ALA A O 1
ATOM 4011 N N . VAL A 1 536 ? 19.939 4.984 -20.236 1.00 97.56 536 VAL A N 1
ATOM 4012 C CA . VAL A 1 536 ? 20.515 3.655 -20.002 1.00 97.56 536 VAL A CA 1
ATOM 4013 C C . VAL A 1 536 ? 19.595 2.617 -20.624 1.00 97.56 536 VAL A C 1
ATOM 4015 O O . VAL A 1 536 ? 18.482 2.400 -20.141 1.00 97.56 536 VAL A O 1
ATOM 4018 N N . TYR A 1 537 ? 20.065 1.970 -21.689 1.00 97.88 537 TYR A N 1
ATOM 4019 C CA . TYR A 1 537 ? 19.368 0.852 -22.321 1.00 97.88 537 TYR A CA 1
ATOM 4020 C C . TYR A 1 537 ? 19.775 -0.447 -21.633 1.00 97.88 537 TYR A C 1
ATOM 4022 O O . TYR A 1 537 ? 20.956 -0.788 -21.599 1.00 97.88 537 TYR A O 1
ATOM 4030 N N . SER A 1 538 ? 18.804 -1.171 -21.087 1.00 97.25 538 SER A N 1
ATOM 4031 C CA . SER A 1 538 ? 19.027 -2.460 -20.438 1.00 97.25 538 SER A CA 1
ATOM 4032 C C . SER A 1 538 ? 18.400 -3.590 -21.240 1.00 97.25 538 SER A C 1
ATOM 4034 O O . SER A 1 538 ? 17.261 -3.474 -21.693 1.00 97.25 538 SER A O 1
ATOM 4036 N N . VAL A 1 539 ? 19.135 -4.687 -21.405 1.00 96.94 539 VAL A N 1
ATOM 4037 C CA . VAL A 1 539 ? 18.685 -5.881 -22.135 1.00 96.94 539 VAL A CA 1
ATOM 4038 C C . VAL A 1 539 ? 18.875 -7.099 -21.246 1.00 96.94 539 VAL A C 1
ATOM 4040 O O . VAL A 1 539 ? 19.959 -7.266 -20.690 1.00 96.94 539 VAL A O 1
ATOM 4043 N N . ALA A 1 540 ? 17.846 -7.941 -21.118 1.00 94.69 540 ALA A N 1
ATOM 4044 C CA . ALA A 1 540 ? 17.900 -9.183 -20.345 1.00 94.69 540 ALA A CA 1
ATOM 4045 C C . ALA A 1 540 ? 17.676 -10.410 -21.242 1.00 94.69 540 ALA A C 1
ATOM 4047 O O . ALA A 1 540 ? 16.702 -10.474 -21.999 1.00 94.69 540 ALA A O 1
ATOM 4048 N N . ILE A 1 541 ? 18.587 -11.380 -21.151 1.00 95.31 541 ILE A N 1
ATOM 4049 C CA . ILE A 1 541 ? 18.660 -12.561 -22.017 1.00 95.31 541 ILE A CA 1
ATOM 4050 C C . ILE A 1 541 ? 18.872 -13.815 -21.164 1.00 95.31 541 ILE A C 1
ATOM 4052 O O . ILE A 1 541 ? 19.758 -13.836 -20.319 1.00 95.31 541 ILE A O 1
ATOM 4056 N N . THR A 1 542 ? 18.140 -14.897 -21.418 1.00 94.25 542 THR A N 1
ATOM 4057 C CA . THR A 1 542 ? 18.487 -16.236 -20.911 1.00 94.25 542 THR A CA 1
ATOM 4058 C C . THR A 1 542 ? 19.052 -17.073 -22.055 1.00 94.25 542 THR A C 1
ATOM 4060 O O . THR A 1 542 ? 18.289 -17.451 -22.943 1.00 94.25 542 THR A O 1
ATOM 4063 N N . PRO A 1 543 ? 20.359 -17.374 -22.068 1.00 92.31 543 PRO A N 1
ATOM 4064 C CA . PRO A 1 543 ? 20.938 -18.317 -23.022 1.00 92.31 543 PRO A CA 1
ATOM 4065 C C . PRO A 1 543 ? 20.288 -19.704 -22.896 1.00 92.31 543 PRO A C 1
ATOM 4067 O O . PRO A 1 543 ? 20.120 -20.201 -21.781 1.00 92.31 543 PRO A O 1
ATOM 4070 N N . LEU A 1 544 ? 19.937 -20.334 -24.017 1.00 90.50 544 LEU A N 1
ATOM 4071 C CA . LEU A 1 544 ? 19.454 -21.716 -24.076 1.00 90.50 544 LEU A CA 1
ATOM 4072 C C . LEU A 1 544 ? 20.490 -22.590 -24.805 1.00 90.50 544 LEU A C 1
ATOM 4074 O O . LEU A 1 544 ? 21.122 -22.162 -25.767 1.00 90.50 544 LEU A O 1
ATOM 4078 N N . GLY A 1 545 ? 20.675 -23.826 -24.334 1.00 74.25 545 GLY A N 1
ATOM 4079 C CA . GLY A 1 545 ? 21.671 -24.759 -24.876 1.00 74.25 545 GLY A CA 1
ATOM 4080 C C . GLY A 1 545 ? 23.024 -24.726 -24.154 1.00 74.25 545 GLY A C 1
ATOM 4081 O O . GLY A 1 545 ? 23.204 -24.053 -23.139 1.00 74.25 545 GLY A O 1
ATOM 4082 N N . SER A 1 546 ? 23.982 -25.524 -24.635 1.00 54.25 546 SER A N 1
ATOM 4083 C CA . SER A 1 546 ? 25.329 -25.582 -24.060 1.00 54.25 546 SER A CA 1
ATOM 4084 C C . SER A 1 546 ? 26.056 -24.259 -24.294 1.00 54.25 546 SER A C 1
ATOM 4086 O O . SER A 1 546 ? 26.317 -23.899 -25.439 1.00 54.25 546 SER A O 1
ATOM 4088 N N . VAL A 1 547 ? 26.373 -23.572 -23.196 1.00 46.59 547 VAL A N 1
ATOM 4089 C CA . VAL A 1 547 ? 27.147 -22.323 -23.134 1.00 46.59 547 VAL A CA 1
ATOM 4090 C C . VAL A 1 547 ? 28.334 -22.388 -24.112 1.00 46.59 547 VAL A C 1
ATOM 4092 O O . VAL A 1 547 ? 29.173 -23.284 -23.958 1.00 46.59 547 VAL A O 1
ATOM 4095 N N . PRO A 1 548 ? 28.441 -21.498 -25.120 1.00 41.22 548 PRO A N 1
ATOM 4096 C CA . PRO A 1 548 ? 29.723 -21.288 -25.774 1.00 41.22 548 PRO A CA 1
ATOM 4097 C C . PRO A 1 548 ? 30.672 -20.734 -24.706 1.00 41.22 548 PRO A C 1
ATOM 4099 O O . PRO A 1 548 ? 30.301 -19.805 -23.996 1.00 41.22 548 PRO A O 1
ATOM 4102 N N . ARG A 1 549 ? 31.818 -21.404 -24.553 1.00 36.38 549 ARG A N 1
ATOM 4103 C CA . ARG A 1 549 ? 32.807 -21.235 -23.475 1.00 36.38 549 ARG A CA 1
ATOM 4104 C C . ARG A 1 549 ? 33.075 -19.805 -23.043 1.00 36.38 549 ARG A C 1
ATOM 4106 O O . ARG A 1 549 ? 33.307 -18.975 -23.948 1.00 36.38 549 ARG A O 1
#

pLDDT: mean 92.02, std 7.24, range [36.38, 98.44]